Protein 5VFY (pdb70)

Organism: Clostridium perfringens (NCBI:txid1502)

Foldseek 3Di:
DPDVLVLLVLLLVLQVVCVVVVNWDADPVNFKTWAAPVSQQVSQPPDVPDHSVVSLVVCVVVVQWDDDPPDSWDQDADPNHGGTTTIGGSVSSVVSVVVVVD/DDDVLVLLVLVLVLVVVCVVVVQWDADPVNQKIWHDPVSQQVSCPPDPPDHSVVSLVVCVVVVQWDDDVPGSWDWDADPNDIDITTIGGSVSSVVSVVVVVD/DDDDVLVLLVLVLVLVVVCVVVVNWDADPVNQKIWAAPVSQQVSQPPDVPDHSVVSLVVCVVVVQWDDDVPDSWHFDADPNDTDTTTIGGPVSNVVSVVVVD/DPDDDVLVLLVLVLVLVVVCVVVVNWDADPVSQKIWHDPVSLQVSQPPDVPDHSVVSLVVCVVVVQWDDDPPDSWDWDADPNDTDITTIGGPVSNVVSVVVVD

Radius of gyration: 27.56 Å; Cα contacts (8 Å, |Δi|>4): 573; chains: 4; bounding box: 86×38×64 Å

Secondary structure (DSSP, 8-state):
---HHHHHHHHHHHHHHHHHTT--EE-TTSSEEEEEHHHHHHHHTSSTTS-HHHHHHHHHHTTSEE--TTSS-EEEEETTEEEEEEEEEHHHHHHHHHHHH-/---HHHHHHHHHHHHHHHHHTT--EE-TTSSEEEE-HHHHHHHHTSSTTS-HHHHHHHHHHTTSEE--TT-SSEEEEETTEEEEEEEEEHHHHHHHHHHHH-/----HHHHHHHHHHHHHHHHHTT--EE-TTS-EEEE-HHHHHHHHTS-TTS-HHHHHHHHHHTTSEE--TTSSSEEEEETTEEEEEEEEEHHHHHHHHHHH-/-----HHHHHHHHHHHHHHHHHTT--EE-TTSSEEEE-HHHHHHHHTSSTTS-HHHHHHHHHHTTSEE--TTSSSEEEEETTEEEEEEEEEHHHHHHHHHHT-

Nearest PDB structures (foldseek):
  5vfy-assembly2_D  TM=9.779E-01  e=7.770E-18  Clostridium perfringens
  8tch-assembly1_B  TM=8.207E-01  e=4.162E-04  Staphylococcus aureus
  8tch-assembly1_A  TM=8.210E-01  e=9.562E-04  Staphylococcus aureus
  5hdk-assembly4_D  TM=4.178E-01  e=9.595E-01  Homo sapiens
  5d5v-assembly1_D  TM=4.411E-01  e=1.940E+00  Homo sapiens

Sequence (409 aa):
VKDLNLYAKELVDVVNYLMKKNQLVFSRNNKFIYVNTETIKSMLEKRNYDTVDGKLYLWRELEWIECAEDRFNKRIKIDGENMYAVVIKYSSYSILKRLYLEVKDLNLYAKELVDVVNYLMKKNQLVFSRNNKFIYVNTETIKSMLEKRNYDTVDGKLYLWRELEWIECAEDRFNKRIKIDGENMYAVVIKYSSYSILKRLYLEMVKDLNLYAKELVDVVNYLMKKNQLVFSRNNKFIYVNTETIKSMLEKRNYDTVDGKLYLWRELEWIECAEDRFNKRIKIDGENMYAVVIKYSSYSILKRLYLHMVKDLNLYAKELVDVVNYLMKKNQLVFSRNNKFIYVNTETIKSMLEKRNYDTVDGKLYLWRELEWIECAEDRFNKRRIKIDGENMYAVVIKYSSYSILKRLYL

Structure (mmCIF, N/CA/C/O backbone):
data_5VFY
#
_entry.id   5VFY
#
_cell.length_a   80.560
_cell.length_b   120.590
_cell.length_c   52.890
_cell.angle_alpha   90.000
_cell.angle_beta   90.000
_cell.angle_gamma   90.000
#
_symmetry.space_group_name_H-M   'P 21 21 2'
#
loop_
_entity.id
_entity.type
_entity.pdbx_description
1 polymer TcpK
2 water water
#
loop_
_atom_site.group_PDB
_atom_site.id
_atom_site.type_symbol
_atom_site.label_atom_id
_atom_site.label_alt_id
_atom_site.label_comp_id
_atom_site.label_asym_id
_atom_site.label_entity_id
_atom_site.label_seq_id
_atom_site.pdbx_PDB_ins_code
_atom_site.Cartn_x
_atom_site.Cartn_y
_atom_site.Cartn_z
_atom_site.occupancy
_atom_site.B_iso_or_equiv
_atom_site.auth_seq_id
_atom_site.auth_comp_id
_atom_site.auth_asym_id
_atom_site.auth_atom_id
_atom_site.pdbx_PDB_model_num
ATOM 1 N N . VAL A 1 6 ? 80.174 128.388 53.355 1.00 37.47 1 VAL A N 1
ATOM 2 C CA . VAL A 1 6 ? 79.288 127.353 52.797 1.00 37.68 1 VAL A CA 1
ATOM 3 C C . VAL A 1 6 ? 77.967 127.237 53.654 1.00 39.07 1 VAL A C 1
ATOM 4 O O . VAL A 1 6 ? 76.881 127.552 53.135 1.00 39.57 1 VAL A O 1
ATOM 8 N N . LYS A 1 7 ? 78.077 126.869 54.961 1.00 31.62 2 LYS A N 1
ATOM 9 C CA . LYS A 1 7 ? 76.950 126.775 55.913 1.00 29.37 2 LYS A CA 1
ATOM 10 C C . LYS A 1 7 ? 76.815 128.151 56.603 1.00 29.79 2 LYS A C 1
ATOM 11 O O . LYS A 1 7 ? 76.971 128.258 57.831 1.00 32.01 2 LYS A O 1
ATOM 16 N N . ASP A 1 8 ? 76.556 129.203 55.799 1.00 21.14 3 ASP A N 1
ATOM 17 C CA . ASP A 1 8 ? 76.457 130.610 56.192 1.00 18.61 3 ASP A CA 1
ATOM 18 C C . ASP A 1 8 ? 75.166 131.170 55.588 1.00 18.17 3 ASP A C 1
ATOM 19 O O . ASP A 1 8 ? 75.091 131.352 54.373 1.00 19.24 3 ASP A O 1
ATOM 24 N N . LEU A 1 9 ? 74.144 131.397 56.427 1.00 11.24 4 LEU A N 1
ATOM 25 C CA . LEU A 1 9 ? 72.834 131.928 56.023 1.00 9.76 4 LEU A CA 1
ATOM 26 C C . LEU A 1 9 ? 72.940 133.298 55.303 1.00 14.89 4 LEU A C 1
ATOM 27 O O . LEU A 1 9 ? 72.108 133.594 54.438 1.00 15.02 4 LEU A O 1
ATOM 32 N N . ASN A 1 10 ? 73.969 134.117 55.636 1.00 12.28 5 ASN A N 1
ATOM 33 C CA . ASN A 1 10 ? 74.146 135.430 54.988 1.00 13.40 5 ASN A CA 1
ATOM 34 C C . ASN A 1 10 ? 74.332 135.305 53.490 1.00 19.20 5 ASN A C 1
ATOM 35 O O . ASN A 1 10 ? 73.894 136.186 52.772 1.00 21.34 5 ASN A O 1
ATOM 40 N N . LEU A 1 11 ? 74.946 134.215 53.023 1.00 14.24 6 LEU A N 1
ATOM 41 C CA . LEU A 1 11 ? 75.200 133.984 51.605 1.00 13.76 6 LEU A CA 1
ATOM 42 C C . LEU A 1 11 ? 73.901 133.843 50.821 1.00 17.46 6 LEU A C 1
ATOM 43 O O . LEU A 1 11 ? 73.783 134.443 49.748 1.00 18.65 6 LEU A O 1
ATOM 48 N N . TYR A 1 12 ? 72.910 133.123 51.384 1.00 10.97 7 TYR A N 1
ATOM 49 C CA . TYR A 1 12 ? 71.585 132.925 50.778 1.00 11.24 7 TYR A CA 1
ATOM 50 C C . TYR A 1 12 ? 70.771 134.200 50.769 1.00 16.21 7 TYR A C 1
ATOM 51 O O . TYR A 1 12 ? 70.123 134.483 49.770 1.00 16.08 7 TYR A O 1
ATOM 60 N N . ALA A 1 13 ? 70.794 134.950 51.888 1.00 14.51 8 ALA A N 1
ATOM 61 C CA . ALA A 1 13 ? 70.116 136.226 52.079 1.00 15.00 8 ALA A CA 1
ATOM 62 C C . ALA A 1 13 ? 70.706 137.285 51.156 1.00 18.36 8 ALA A C 1
ATOM 63 O O . ALA A 1 13 ? 69.954 138.021 50.526 1.00 18.22 8 ALA A O 1
ATOM 65 N N . LYS A 1 14 ? 72.038 137.342 51.051 1.00 14.93 9 LYS A N 1
ATOM 66 C CA . LYS A 1 14 ? 72.741 138.304 50.198 1.00 15.43 9 LYS A CA 1
ATOM 67 C C . LYS A 1 14 ? 72.431 138.045 48.715 1.00 21.27 9 LYS A C 1
ATOM 68 O O . LYS A 1 14 ? 72.219 138.999 47.958 1.00 22.06 9 LYS A O 1
ATOM 74 N N . GLU A 1 15 ? 72.401 136.763 48.319 1.00 17.25 10 GLU A N 1
ATOM 75 C CA . GLU A 1 15 ? 72.166 136.308 46.946 1.00 17.18 10 GLU A CA 1
ATOM 76 C C . GLU A 1 15 ? 70.777 136.718 46.449 1.00 19.97 10 GLU A C 1
ATOM 77 O O . GLU A 1 15 ? 70.630 137.053 45.270 1.00 17.58 10 GLU A O 1
ATOM 83 N N . LEU A 1 16 ? 69.765 136.684 47.348 1.00 15.54 11 LEU A N 1
ATOM 84 C CA . LEU A 1 16 ? 68.408 137.059 47.002 1.00 15.71 11 LEU A CA 1
ATOM 85 C C . LEU A 1 16 ? 68.329 138.568 46.669 1.00 17.43 11 LEU A C 1
ATOM 86 O O . LEU A 1 16 ? 67.756 138.946 45.654 1.00 18.10 11 LEU A O 1
ATOM 91 N N . VAL A 1 17 ? 68.976 139.401 47.473 1.00 12.41 12 VAL A N 1
ATOM 92 C CA . VAL A 1 17 ? 69.063 140.847 47.263 1.00 12.18 12 VAL A CA 1
ATOM 93 C C . VAL A 1 17 ? 69.897 141.112 45.992 1.00 18.53 12 VAL A C 1
ATOM 94 O O . VAL A 1 17 ? 69.493 141.955 45.180 1.00 20.52 12 VAL A O 1
ATOM 98 N N . ASP A 1 18 ? 71.017 140.378 45.784 1.00 13.56 13 ASP A N 1
ATOM 99 C CA . ASP A 1 18 ? 71.870 140.520 44.578 1.00 13.65 13 ASP A CA 1
ATOM 100 C C . ASP A 1 18 ? 71.186 140.079 43.286 1.00 18.04 13 ASP A C 1
ATOM 101 O O . ASP A 1 18 ? 71.401 140.729 42.261 1.00 19.09 13 ASP A O 1
ATOM 106 N N . VAL A 1 19 ? 70.338 139.018 43.339 1.00 11.64 14 VAL A N 1
ATOM 107 C CA . VAL A 1 19 ? 69.550 138.562 42.198 1.00 10.80 14 VAL A CA 1
ATOM 108 C C . VAL A 1 19 ? 68.645 139.685 41.709 1.00 16.17 14 VAL A C 1
ATOM 109 O O . VAL A 1 19 ? 68.595 139.959 40.502 1.00 17.63 14 VAL A O 1
ATOM 113 N N . VAL A 1 20 ? 67.943 140.351 42.635 1.00 12.44 15 VAL A N 1
ATOM 114 C CA . VAL A 1 20 ? 67.065 141.479 42.299 1.00 10.47 15 VAL A CA 1
ATOM 115 C C . VAL A 1 20 ? 67.904 142.669 41.759 1.00 15.79 15 VAL A C 1
ATOM 116 O O . VAL A 1 20 ? 67.542 143.255 40.728 1.00 17.78 15 VAL A O 1
ATOM 120 N N . ASN A 1 21 ? 69.048 142.949 42.387 1.00 8.99 16 ASN A N 1
ATOM 121 C CA . ASN A 1 21 ? 69.970 143.992 41.931 1.00 10.04 16 ASN A CA 1
ATOM 122 C C . ASN A 1 21 ? 70.453 143.740 40.504 1.00 17.10 16 ASN A C 1
ATOM 123 O O . ASN A 1 21 ? 70.516 144.679 39.725 1.00 17.12 16 ASN A O 1
ATOM 128 N N . TYR A 1 22 ? 70.791 142.487 40.169 1.00 15.44 17 TYR A N 1
ATOM 129 C CA . TYR A 1 22 ? 71.251 142.081 38.847 1.00 15.85 17 TYR A CA 1
ATOM 130 C C . TYR A 1 22 ? 70.145 142.297 37.817 1.00 18.26 17 TYR A C 1
ATOM 131 O O . TYR A 1 22 ? 70.415 142.852 36.760 1.00 17.65 17 TYR A O 1
ATOM 140 N N . LEU A 1 23 ? 68.915 141.885 38.127 1.00 14.08 18 LEU A N 1
ATOM 141 C CA . LEU A 1 23 ? 67.783 142.029 37.238 1.00 13.59 18 LEU A CA 1
ATOM 142 C C . LEU A 1 23 ? 67.385 143.495 37.036 1.00 20.86 18 LEU A C 1
ATOM 143 O O . LEU A 1 23 ? 66.997 143.869 35.926 1.00 22.07 18 LEU A O 1
ATOM 148 N N . MET A 1 24 ? 67.540 144.330 38.071 1.00 18.12 19 MET A N 1
ATOM 149 C CA . MET A 1 24 ? 67.287 145.774 38.031 1.00 18.04 19 MET A CA 1
ATOM 150 C C . MET A 1 24 ? 68.254 146.384 37.007 1.00 23.83 19 MET A C 1
ATOM 151 O O . MET A 1 24 ? 67.807 147.038 36.071 1.00 26.60 19 MET A O 1
ATOM 156 N N . LYS A 1 25 ? 69.563 146.104 37.164 1.00 17.52 20 LYS A N 1
ATOM 157 C CA . LYS A 1 25 ? 70.665 146.535 36.302 1.00 17.18 20 LYS A CA 1
ATOM 158 C C . LYS A 1 25 ? 70.458 146.141 34.836 1.00 22.98 20 LYS A C 1
ATOM 159 O O . LYS A 1 25 ? 70.713 146.951 33.949 1.00 22.87 20 LYS A O 1
ATOM 165 N N . LYS A 1 26 ? 69.971 144.920 34.588 1.00 20.47 21 LYS A N 1
ATOM 166 C CA . LYS A 1 26 ? 69.731 144.388 33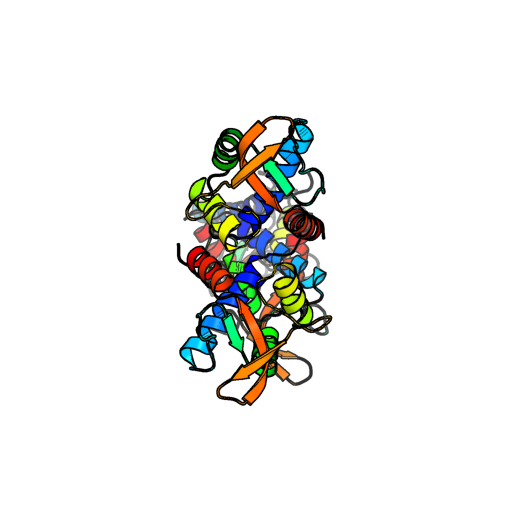.240 1.00 20.77 21 LYS A CA 1
ATOM 167 C C . LYS A 1 26 ? 68.380 144.775 32.669 1.00 25.58 21 LYS A C 1
ATOM 168 O O . LYS A 1 26 ? 68.073 144.387 31.539 1.00 25.42 21 LYS A O 1
ATOM 174 N N . ASN A 1 27 ? 67.574 145.525 33.438 1.00 23.70 22 ASN A N 1
ATOM 175 C CA . ASN A 1 27 ? 66.233 145.961 33.049 1.00 24.59 22 ASN A CA 1
ATOM 176 C C . ASN A 1 27 ? 65.312 144.768 32.736 1.00 27.94 22 ASN A C 1
ATOM 177 O O . ASN A 1 27 ? 64.496 144.833 31.826 1.00 27.86 22 ASN A O 1
ATOM 182 N N . GLN A 1 28 ? 65.430 143.693 33.527 1.00 24.91 23 GLN A N 1
ATOM 183 C CA . GLN A 1 28 ? 64.654 142.466 33.348 1.00 24.45 23 GLN A CA 1
ATOM 184 C C . GLN A 1 28 ? 63.699 142.210 34.514 1.00 27.31 23 GLN A C 1
ATOM 185 O O . GLN A 1 28 ? 63.124 141.127 34.624 1.00 26.64 23 GLN A O 1
ATOM 191 N N . LEU A 1 29 ? 63.581 143.183 35.422 1.00 23.58 24 LEU A N 1
ATOM 192 C CA . LEU A 1 29 ? 62.729 143.059 36.602 1.00 23.25 24 LEU A CA 1
ATOM 193 C C . LEU A 1 29 ? 61.239 143.087 36.286 1.00 23.72 24 LEU A C 1
ATOM 194 O O . LEU A 1 29 ? 60.771 144.112 35.816 1.00 22.32 24 LEU A O 1
ATOM 199 N N . VAL A 1 30 ? 60.500 141.944 36.515 1.00 21.22 25 VAL A N 1
ATOM 200 C CA . VAL A 1 30 ? 59.056 141.834 36.275 1.00 19.84 25 VAL A CA 1
ATOM 201 C C . VAL A 1 30 ? 58.307 141.744 37.586 1.00 23.21 25 VAL A C 1
ATOM 202 O O . VAL A 1 30 ? 58.544 140.851 38.381 1.00 23.62 25 VAL A O 1
ATOM 206 N N . PHE A 1 31 ? 57.438 142.702 37.817 1.00 18.17 26 PHE A N 1
ATOM 207 C CA . PHE A 1 31 ? 56.602 142.772 38.998 1.00 16.78 26 PHE A CA 1
ATOM 208 C C . PHE A 1 31 ? 55.220 142.297 38.660 1.00 23.26 26 PHE A C 1
ATOM 209 O O . PHE A 1 31 ? 54.793 142.373 37.498 1.00 24.11 26 PHE A O 1
ATOM 217 N N . SER A 1 32 ? 54.515 141.785 39.670 1.00 19.80 27 SER A N 1
ATOM 218 C CA . SER A 1 32 ? 53.104 141.431 39.586 1.00 18.93 27 SER A CA 1
ATOM 219 C C . SER A 1 32 ? 52.371 142.800 39.500 1.00 26.00 27 SER A C 1
ATOM 220 O O . SER A 1 32 ? 52.995 143.855 39.749 1.00 24.47 27 SER A O 1
ATOM 223 N N . ARG A 1 33 ? 51.066 142.797 39.149 1.00 25.83 28 ARG A N 1
ATOM 224 C CA . ARG A 1 33 ? 50.281 144.042 39.041 1.00 25.75 28 ARG A CA 1
ATOM 225 C C . ARG A 1 33 ? 50.138 144.778 40.364 1.00 27.63 28 ARG A C 1
ATOM 226 O O . ARG A 1 33 ? 50.252 146.001 40.380 1.00 27.18 28 ARG A O 1
ATOM 234 N N . ASN A 1 34 ? 49.967 144.039 41.470 1.00 23.86 29 ASN A N 1
ATOM 235 C CA . ASN A 1 34 ? 49.807 144.582 42.828 1.00 24.28 29 ASN A CA 1
ATOM 236 C C . ASN A 1 34 ? 51.139 144.870 43.551 1.00 27.72 29 ASN A C 1
ATOM 237 O O . ASN A 1 34 ? 51.116 145.284 44.711 1.00 28.95 29 ASN A O 1
ATOM 242 N N . ASN A 1 35 ? 52.287 144.638 42.874 1.00 22.94 30 ASN A N 1
ATOM 243 C CA . ASN A 1 35 ? 53.657 144.826 43.398 1.00 21.90 30 ASN A CA 1
ATOM 244 C C . ASN A 1 35 ? 53.966 143.945 44.630 1.00 23.22 30 ASN A C 1
ATOM 245 O O . ASN A 1 35 ? 54.842 144.256 45.431 1.00 22.84 30 ASN A O 1
ATOM 250 N N . LYS A 1 36 ? 53.248 142.834 44.762 1.00 18.55 31 LYS A N 1
ATOM 251 C CA . LYS A 1 36 ? 53.412 141.911 45.862 1.00 17.40 31 LYS A CA 1
ATOM 252 C C . LYS A 1 36 ? 54.533 140.913 45.554 1.00 18.36 31 LYS A C 1
ATOM 253 O O . LYS A 1 36 ? 55.187 140.412 46.471 1.00 17.44 31 LYS A O 1
ATOM 259 N N . PHE A 1 37 ? 54.745 140.621 44.258 1.00 13.69 32 PHE A N 1
ATOM 260 C CA . PHE A 1 37 ? 55.712 139.630 43.794 1.00 12.74 32 PHE A CA 1
ATOM 261 C C . PHE A 1 37 ? 56.626 140.118 42.699 1.00 17.87 32 PHE A C 1
ATOM 262 O O . PHE A 1 37 ? 56.282 141.027 41.933 1.00 18.54 32 PHE A O 1
ATOM 270 N N . ILE A 1 38 ? 57.789 139.462 42.600 1.00 13.45 33 ILE A N 1
ATOM 271 C CA . ILE A 1 38 ? 58.805 139.678 41.583 1.00 12.86 33 ILE A CA 1
ATOM 272 C C . ILE A 1 38 ? 58.893 138.330 40.864 1.00 19.88 33 ILE A C 1
ATOM 273 O O . ILE A 1 38 ? 59.118 137.298 41.504 1.00 20.92 33 ILE A O 1
ATOM 278 N N . TYR A 1 39 ? 58.691 138.335 39.540 1.00 15.28 34 TYR A N 1
ATOM 279 C CA . TYR A 1 39 ? 58.715 137.148 38.712 1.00 15.19 34 TYR A CA 1
ATOM 280 C C . TYR A 1 39 ? 59.981 137.047 37.971 1.00 20.93 34 TYR A C 1
ATOM 281 O O . TYR A 1 39 ? 60.413 137.998 37.322 1.00 21.07 34 TYR A O 1
ATOM 290 N N . VAL A 1 40 ? 60.599 135.882 38.060 1.00 18.07 35 VAL A N 1
ATOM 291 C CA . VAL A 1 40 ? 61.846 135.651 37.371 1.00 19.10 35 VAL A CA 1
ATOM 292 C C . VAL A 1 40 ? 61.714 134.362 36.598 1.00 25.41 35 VAL A C 1
ATOM 293 O O . VAL A 1 40 ? 61.189 133.386 37.107 1.00 25.10 35 VAL A O 1
ATOM 297 N N . ASN A 1 41 ? 62.179 134.377 35.360 1.00 23.81 36 ASN A N 1
ATOM 298 C CA . ASN A 1 41 ? 62.228 133.249 34.456 1.00 23.81 36 ASN A CA 1
ATOM 299 C C . ASN A 1 41 ? 63.118 132.171 35.131 1.00 25.83 36 ASN A C 1
ATOM 300 O O . ASN A 1 41 ? 64.188 132.491 35.646 1.00 24.78 36 ASN A O 1
ATOM 305 N N . THR A 1 42 ? 62.657 130.925 35.157 1.00 23.85 37 THR A N 1
ATOM 306 C CA . THR A 1 42 ? 63.359 129.790 35.778 1.00 25.55 37 THR A CA 1
ATOM 307 C C . THR A 1 42 ? 64.779 129.587 35.206 1.00 30.84 37 THR A C 1
ATOM 308 O O . THR A 1 42 ? 65.706 129.422 35.996 1.00 30.84 37 THR A O 1
ATOM 312 N N . GLU A 1 43 ? 64.959 129.665 33.870 1.00 27.87 38 GLU A N 1
ATOM 313 C CA . GLU A 1 43 ? 66.283 129.507 33.242 1.00 28.41 38 GLU A CA 1
ATOM 314 C C . GLU A 1 43 ? 67.271 130.622 33.630 1.00 31.42 38 GLU A C 1
ATOM 315 O O . GLU A 1 43 ? 68.454 130.348 33.820 1.00 31.78 38 GLU A O 1
ATOM 317 N N . THR A 1 44 ? 66.776 131.858 33.789 1.00 27.57 39 THR A N 1
ATOM 318 C CA . THR A 1 44 ? 67.556 133.023 34.211 1.00 26.89 39 THR A CA 1
ATOM 319 C C . THR A 1 44 ? 68.057 132.808 35.632 1.00 34.05 39 THR A C 1
ATOM 320 O O . THR A 1 44 ? 69.249 132.999 35.884 1.00 35.58 39 THR A O 1
ATOM 324 N N . ILE A 1 45 ? 67.160 132.390 36.558 1.00 31.31 40 ILE A N 1
ATOM 325 C CA . ILE A 1 45 ? 67.515 132.128 37.953 1.00 31.97 40 ILE A CA 1
ATOM 326 C C . ILE A 1 45 ? 68.570 131.020 38.030 1.00 35.41 40 ILE A C 1
ATOM 327 O O . ILE A 1 45 ? 69.580 131.193 38.707 1.00 33.94 40 ILE A O 1
ATOM 332 N N . LYS A 1 46 ? 68.368 129.926 37.278 1.00 33.38 41 LYS A N 1
ATOM 333 C CA . LYS A 1 46 ? 69.272 128.782 37.271 1.00 34.46 41 LYS A CA 1
ATOM 334 C C . LYS A 1 46 ? 70.659 129.162 36.777 1.00 39.03 41 LYS A C 1
ATOM 335 O O . LYS A 1 46 ? 71.630 128.760 37.416 1.00 39.42 41 LYS A O 1
ATOM 341 N N . SER A 1 47 ? 70.770 130.029 35.741 1.00 34.85 42 SER A N 1
ATOM 342 C CA . SER A 1 47 ? 72.087 130.488 35.278 1.00 34.09 42 SER A CA 1
ATOM 343 C C . SER A 1 47 ? 72.762 131.475 36.266 1.00 36.38 42 SER A C 1
ATOM 344 O O . SER A 1 47 ? 73.994 131.565 36.301 1.00 38.25 42 SER A O 1
ATOM 347 N N . MET A 1 48 ? 71.969 132.199 37.065 1.00 29.02 43 MET A N 1
ATOM 348 C CA . MET A 1 48 ? 72.493 133.167 38.036 1.00 28.03 43 MET A CA 1
ATOM 349 C C . MET A 1 48 ? 72.935 132.480 39.311 1.00 29.40 43 MET A C 1
ATOM 350 O O . MET A 1 48 ? 73.927 132.901 39.892 1.00 28.40 43 MET A O 1
ATOM 355 N N . LEU A 1 49 ? 72.179 131.451 39.767 1.00 25.44 44 LEU A N 1
ATOM 356 C CA . LEU A 1 49 ? 72.468 130.732 41.002 1.00 25.77 44 LEU A CA 1
ATOM 357 C C . LEU A 1 49 ? 73.670 129.781 40.850 1.00 34.62 44 LEU A C 1
ATOM 358 O O . LEU A 1 49 ? 74.207 129.333 41.866 1.00 34.71 44 LEU A O 1
ATOM 363 N N . GLU A 1 50 ? 74.141 129.540 39.599 1.00 33.48 45 GLU A N 1
ATOM 364 C CA . GLU A 1 50 ? 75.304 128.691 39.325 1.00 34.50 45 GLU A CA 1
ATOM 365 C C . GLU A 1 50 ? 76.629 129.404 39.617 1.00 39.47 45 GLU A C 1
ATOM 366 O O . GLU A 1 50 ? 77.639 128.737 39.869 1.00 39.84 45 GLU A O 1
ATOM 372 N N . LYS A 1 51 ? 76.633 130.748 39.572 1.00 35.15 46 LYS A N 1
ATOM 373 C CA . LYS A 1 51 ? 77.830 131.582 39.775 1.00 34.67 46 LYS A CA 1
ATOM 374 C C . LYS A 1 51 ? 78.552 131.380 41.118 1.00 38.05 46 LYS A C 1
ATOM 375 O O . LYS A 1 51 ? 79.757 131.152 41.112 1.00 39.01 46 LYS A O 1
ATOM 381 N N . ARG A 1 52 ? 77.835 131.484 42.253 1.00 33.79 47 ARG A N 1
ATOM 382 C CA . ARG A 1 52 ? 78.389 131.363 43.608 1.00 33.05 47 ARG A CA 1
ATOM 383 C C . ARG A 1 52 ? 78.259 129.932 44.115 1.00 39.02 47 ARG A C 1
ATOM 384 O O . ARG A 1 52 ? 77.162 129.454 44.364 1.00 39.58 47 ARG A O 1
ATOM 392 N N . ASN A 1 53 ? 79.389 129.240 44.231 1.00 36.57 48 ASN A N 1
ATOM 393 C CA . ASN A 1 53 ? 79.464 127.819 44.550 1.00 36.17 48 ASN A CA 1
ATOM 394 C C . ASN A 1 53 ? 79.386 127.458 46.058 1.00 37.33 48 ASN A C 1
ATOM 395 O O . ASN A 1 53 ? 79.910 126.421 46.446 1.00 37.24 48 ASN A O 1
ATOM 400 N N . TYR A 1 54 ? 78.666 128.227 46.886 1.00 30.41 49 TYR A N 1
ATOM 401 C CA . TYR A 1 54 ? 78.523 127.868 48.308 1.00 27.39 49 TYR A CA 1
ATOM 402 C C . TYR A 1 54 ? 77.441 126.794 48.498 1.00 28.65 49 TYR A C 1
ATOM 403 O O . TYR A 1 54 ? 77.335 126.214 49.571 1.00 29.47 49 TYR A O 1
ATOM 412 N N . ASP A 1 55 ? 76.622 126.571 47.459 1.00 23.34 50 ASP A N 1
ATOM 413 C CA . ASP A 1 55 ? 75.560 125.568 47.393 1.00 23.17 50 ASP A CA 1
ATOM 414 C C . ASP A 1 55 ? 75.152 125.400 45.929 1.00 26.67 50 ASP A C 1
ATOM 415 O O . ASP A 1 55 ? 75.539 126.207 45.082 1.00 24.43 50 ASP A O 1
ATOM 420 N N . THR A 1 56 ? 74.376 124.344 45.633 1.00 25.25 51 THR A N 1
ATOM 421 C CA . THR A 1 56 ? 73.857 124.077 44.298 1.00 26.01 51 THR A CA 1
ATOM 422 C C . THR A 1 56 ? 72.637 124.980 44.093 1.00 32.18 51 THR A C 1
ATOM 423 O O . THR A 1 56 ? 72.138 125.573 45.055 1.00 32.13 51 THR A O 1
ATOM 427 N N . VAL A 1 57 ? 72.132 125.040 42.854 1.00 28.85 52 VAL A N 1
ATOM 428 C CA . VAL A 1 57 ? 70.947 125.808 42.482 1.00 27.79 52 VAL A CA 1
ATOM 429 C C . VAL A 1 57 ? 69.750 125.336 43.309 1.00 32.87 52 VAL A C 1
ATOM 430 O O . VAL A 1 57 ? 69.073 126.166 43.923 1.00 33.14 52 VAL A O 1
ATOM 434 N N . ASP A 1 58 ? 69.526 124.004 43.362 1.00 29.55 53 ASP A N 1
ATOM 435 C CA . ASP A 1 58 ? 68.419 123.399 44.103 1.00 28.77 53 ASP A CA 1
ATOM 436 C C . ASP A 1 58 ? 68.548 123.573 45.610 1.00 27.70 53 ASP A C 1
ATOM 437 O O . ASP A 1 58 ? 67.523 123.756 46.267 1.00 26.23 53 ASP A O 1
ATOM 442 N N . GLY A 1 59 ? 69.782 123.577 46.129 1.00 22.24 54 GLY A N 1
ATOM 443 C CA . GLY A 1 59 ? 70.047 123.810 47.543 1.00 21.25 54 GLY A CA 1
ATOM 444 C C . GLY A 1 59 ? 69.637 125.221 47.951 1.00 24.43 54 GLY A C 1
ATOM 445 O O . GLY A 1 59 ? 69.033 125.426 49.014 1.00 22.59 54 GLY A O 1
ATOM 446 N N . LYS A 1 60 ? 69.911 126.201 47.062 1.00 19.61 55 LYS A N 1
ATOM 447 C CA . LYS A 1 60 ? 69.557 127.605 47.297 1.00 19.13 55 LYS A CA 1
ATOM 448 C C . LYS A 1 60 ? 68.031 127.769 47.249 1.00 22.82 55 LYS A C 1
ATOM 449 O O . LYS A 1 60 ? 67.444 128.354 48.172 1.00 23.55 55 LYS A O 1
ATOM 455 N N . LEU A 1 61 ? 67.399 127.226 46.190 1.00 16.94 56 LEU A N 1
ATOM 456 C CA . LEU A 1 61 ? 65.951 127.302 45.999 1.00 16.84 56 LEU A CA 1
ATOM 457 C C . LEU A 1 61 ? 65.193 126.626 47.127 1.00 21.87 56 LEU A C 1
ATOM 458 O O . LEU A 1 61 ? 64.187 127.173 47.579 1.00 23.54 56 LEU A O 1
ATOM 463 N N . TYR A 1 62 ? 65.688 125.476 47.611 1.00 17.53 57 TYR A N 1
ATOM 464 C CA . TYR A 1 62 ? 65.066 124.747 48.715 1.00 19.11 57 TYR A CA 1
ATOM 465 C C . TYR A 1 62 ? 65.054 125.590 49.992 1.00 22.19 57 TYR A C 1
ATOM 466 O O . TYR A 1 62 ? 64.020 125.683 50.649 1.00 23.80 57 TYR A O 1
ATOM 475 N N . LEU A 1 63 ? 66.186 126.223 50.326 1.00 16.85 58 LEU A N 1
ATOM 476 C CA . LEU A 1 63 ? 66.273 127.071 51.508 1.00 15.28 58 LEU A CA 1
ATOM 477 C C . LEU A 1 63 ? 65.342 128.295 51.377 1.00 19.18 58 LEU A C 1
ATOM 478 O O . LEU A 1 63 ? 64.668 128.634 52.351 1.00 18.30 58 LEU A O 1
ATOM 483 N N . TRP A 1 64 ? 65.315 128.964 50.187 1.00 16.26 59 TRP A N 1
ATOM 484 C CA . TRP A 1 64 ? 64.443 130.147 49.950 1.00 15.74 59 TRP A CA 1
ATOM 485 C C . TRP A 1 64 ? 62.989 129.754 50.113 1.00 18.88 59 TRP A C 1
ATOM 486 O O . TRP A 1 64 ? 62.226 130.507 50.709 1.00 19.68 59 TRP A O 1
ATOM 497 N N . ARG A 1 65 ? 62.617 128.554 49.614 1.00 14.37 60 ARG A N 1
ATOM 498 C CA . ARG A 1 65 ? 61.267 128.035 49.730 1.00 14.83 60 ARG A CA 1
ATOM 499 C C . ARG A 1 65 ? 60.901 127.741 51.182 1.00 19.57 60 ARG A C 1
ATOM 500 O O . ARG A 1 65 ? 59.830 128.144 51.617 1.00 19.61 60 ARG A O 1
ATOM 508 N N . GLU A 1 66 ? 61.798 127.068 51.939 1.00 17.35 61 GLU A N 1
ATOM 509 C CA . GLU A 1 66 ? 61.553 126.710 53.343 1.00 16.93 61 GLU A CA 1
ATOM 510 C C . GLU A 1 66 ? 61.491 127.900 54.282 1.00 20.33 61 GLU A C 1
ATOM 511 O O . GLU A 1 66 ? 60.771 127.858 55.267 1.00 22.69 61 GLU A O 1
ATOM 517 N N . LEU A 1 67 ? 62.233 128.968 53.973 1.00 13.73 62 LEU A N 1
ATOM 518 C CA . LEU A 1 67 ? 62.235 130.192 54.741 1.00 11.55 62 LEU A CA 1
ATOM 519 C C . LEU A 1 67 ? 61.163 131.152 54.252 1.00 15.37 62 LEU A C 1
ATOM 520 O O . LEU A 1 67 ? 60.998 132.224 54.824 1.00 14.30 62 LEU A O 1
ATOM 525 N N . GLU A 1 68 ? 60.399 130.735 53.220 1.00 14.72 63 GLU A N 1
ATOM 526 C CA . GLU A 1 68 ? 59.269 131.445 52.619 1.00 14.24 63 GLU A CA 1
ATOM 527 C C . GLU A 1 68 ? 59.639 132.806 52.011 1.00 18.30 63 GLU A C 1
ATOM 528 O O . GLU A 1 68 ? 58.878 133.767 52.135 1.00 18.17 63 GLU A O 1
ATOM 534 N N . TRP A 1 69 ? 60.802 132.887 51.340 1.00 14.10 64 TRP A N 1
ATOM 535 C CA . TRP A 1 69 ? 61.220 134.108 50.635 1.00 12.26 64 TRP A CA 1
ATOM 536 C C . TRP A 1 69 ? 60.658 134.052 49.186 1.00 18.06 64 TRP A C 1
ATOM 537 O O . TRP A 1 69 ? 60.474 135.090 48.532 1.00 17.96 64 TRP A O 1
ATOM 548 N N . ILE A 1 70 ? 60.370 132.827 48.716 1.00 15.47 65 ILE A N 1
ATOM 549 C CA . ILE A 1 70 ? 59.801 132.536 47.397 1.00 16.67 65 ILE A CA 1
ATOM 550 C C . ILE A 1 70 ? 58.508 131.721 47.545 1.00 28.04 65 ILE A C 1
ATOM 551 O O . ILE A 1 70 ? 58.364 130.985 48.524 1.00 27.32 65 ILE A O 1
ATOM 556 N N . GLU A 1 71 ? 57.564 131.885 46.581 1.00 29.34 66 GLU A N 1
ATOM 557 C CA . GLU A 1 71 ? 56.300 131.148 46.540 1.00 30.64 66 GLU A CA 1
ATOM 558 C C . GLU A 1 71 ? 56.387 130.079 45.479 1.00 37.17 66 GLU A C 1
ATOM 559 O O . GLU A 1 71 ? 56.714 130.374 44.329 1.00 36.42 66 GLU A O 1
ATOM 565 N N . CYS A 1 72 ? 56.112 128.835 45.868 1.00 37.27 67 CYS A N 1
ATOM 566 C CA . CYS A 1 72 ? 56.193 127.697 44.954 1.00 39.02 67 CYS A CA 1
ATOM 567 C C . CYS A 1 72 ? 54.916 126.897 44.866 1.00 42.40 67 CYS A C 1
ATOM 568 O O . CYS A 1 72 ? 54.098 126.909 45.782 1.00 39.85 67 CYS A O 1
ATOM 571 N N . ALA A 1 73 ? 54.803 126.129 43.777 1.00 41.96 68 ALA A N 1
ATOM 572 C CA . ALA A 1 73 ? 53.740 125.156 43.569 1.00 42.72 68 ALA A CA 1
ATOM 573 C C . ALA A 1 73 ? 54.176 123.920 44.384 1.00 49.24 68 ALA A C 1
ATOM 574 O O . ALA A 1 73 ? 55.361 123.793 44.715 1.00 47.41 68 ALA A O 1
ATOM 576 N N . GLU A 1 74 ? 53.224 123.039 44.734 1.00 49.86 69 GLU A N 1
ATOM 577 C CA . GLU A 1 74 ? 53.480 121.818 45.510 1.00 50.80 69 GLU A CA 1
ATOM 578 C C . GLU A 1 74 ? 54.540 120.931 44.831 1.00 55.38 69 GLU A C 1
ATOM 579 O O . GLU A 1 74 ? 54.371 120.556 43.667 1.00 54.68 69 GLU A O 1
ATOM 580 N N . ASP A 1 75 ? 55.659 120.669 45.549 1.00 52.15 70 ASP A N 1
ATOM 581 C CA . ASP A 1 75 ? 56.784 119.838 45.095 1.00 51.75 70 ASP A CA 1
ATOM 582 C C . ASP A 1 75 ? 57.541 120.412 43.891 1.00 54.52 70 ASP A C 1
ATOM 583 O O . ASP A 1 75 ? 58.020 119.652 43.047 1.00 54.77 70 ASP A O 1
ATOM 584 N N . ARG A 1 76 ? 57.659 121.746 43.827 1.00 49.54 71 ARG A N 1
ATOM 585 C CA . ARG A 1 76 ? 58.347 122.459 42.750 1.00 48.02 71 ARG A CA 1
ATOM 586 C C . ARG A 1 76 ? 59.081 123.663 43.341 1.00 49.82 71 ARG A C 1
ATOM 587 O O . ARG A 1 76 ? 58.934 123.941 44.537 1.00 49.89 71 ARG A O 1
ATOM 589 N N . P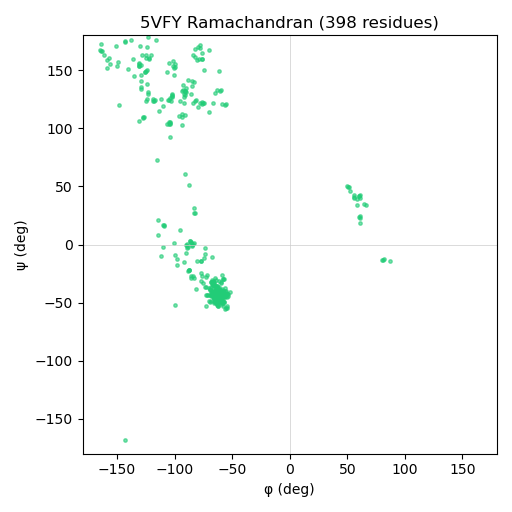HE A 1 77 ? 59.871 124.373 42.503 1.00 43.95 72 PHE A N 1
ATOM 590 C CA . PHE A 1 77 ? 60.565 125.600 42.905 1.00 42.16 72 PHE A CA 1
ATOM 591 C C . PHE A 1 77 ? 59.983 126.838 42.244 1.00 45.53 72 PHE A C 1
ATOM 592 O O . PHE A 1 77 ? 60.359 127.952 42.593 1.00 45.48 72 PHE A O 1
ATOM 600 N N . ASN A 1 78 ? 58.980 126.646 41.386 1.00 41.34 73 ASN A N 1
ATOM 601 C CA . ASN A 1 78 ? 58.296 127.711 40.659 1.00 40.63 73 ASN A CA 1
ATOM 602 C C . ASN A 1 78 ? 56.775 127.581 40.809 1.00 42.68 73 ASN A C 1
ATOM 603 O O . ASN A 1 78 ? 56.288 126.589 41.355 1.00 42.47 73 ASN A O 1
ATOM 608 N N . LYS A 1 79 ? 56.041 128.604 40.357 1.00 37.02 74 LYS A N 1
ATOM 609 C CA . LYS A 1 79 ? 54.575 128.675 40.345 1.00 35.75 74 LYS A CA 1
ATOM 610 C C . LYS A 1 79 ? 54.187 128.957 38.903 1.00 39.21 74 LYS A C 1
ATOM 611 O O . LYS A 1 79 ? 55.052 129.337 38.114 1.00 38.91 74 LYS A O 1
ATOM 617 N N . ARG A 1 80 ? 52.913 128.738 38.545 1.00 35.69 75 ARG A N 1
ATOM 618 C CA . ARG A 1 80 ? 52.367 129.079 37.221 1.00 35.18 75 ARG A CA 1
ATOM 619 C C . ARG A 1 80 ? 51.744 130.468 37.430 1.00 38.47 75 ARG A C 1
ATOM 620 O O . ARG A 1 80 ? 50.967 130.664 38.371 1.00 38.41 75 ARG A O 1
ATOM 622 N N . ILE A 1 81 ? 52.172 131.454 36.639 1.00 34.88 76 ILE A N 1
ATOM 623 C CA . ILE A 1 81 ? 51.759 132.866 36.786 1.00 34.09 76 ILE A CA 1
ATOM 624 C C . ILE A 1 81 ? 51.296 133.508 35.446 1.00 38.86 76 ILE A C 1
ATOM 625 O O . ILE A 1 81 ? 51.760 133.095 34.388 1.00 35.90 76 ILE A O 1
ATOM 630 N N . LYS A 1 82 ? 50.423 134.542 35.498 1.00 40.11 77 LYS A N 1
ATOM 631 C CA . LYS A 1 82 ? 49.985 135.241 34.264 1.00 41.09 77 LYS A CA 1
ATOM 632 C C . LYS A 1 82 ? 50.494 136.668 34.266 1.00 46.71 77 LYS A C 1
ATOM 633 O O . LYS A 1 82 ? 50.138 137.439 35.152 1.00 46.64 77 LYS A O 1
ATOM 635 N N . ILE A 1 83 ? 51.380 137.001 33.330 1.00 44.74 78 ILE A N 1
ATOM 636 C CA . ILE A 1 83 ? 51.976 138.319 33.319 1.00 45.05 78 ILE A CA 1
ATOM 637 C C . ILE A 1 83 ? 52.277 138.727 31.923 1.00 51.24 78 ILE A C 1
ATOM 638 O O . ILE A 1 83 ? 53.077 138.081 31.238 1.00 51.32 78 ILE A O 1
ATOM 639 N N . ASP A 1 84 ? 51.655 139.835 31.507 1.00 49.87 79 ASP A N 1
ATOM 640 C CA . ASP A 1 84 ? 51.823 140.450 30.182 1.00 50.27 79 ASP A CA 1
ATOM 641 C C . ASP A 1 84 ? 51.604 139.451 29.043 1.00 55.00 79 ASP A C 1
ATOM 642 O O . ASP A 1 84 ? 52.423 139.379 28.127 1.00 54.40 79 ASP A O 1
ATOM 643 N N . GLY A 1 85 ? 50.531 138.670 29.138 1.00 51.98 80 GLY A N 1
ATOM 644 C CA . GLY A 1 85 ? 50.215 137.667 28.131 1.00 52.19 80 GLY A CA 1
ATOM 645 C C . GLY A 1 85 ? 50.864 136.311 28.337 1.00 56.69 80 GLY A C 1
ATOM 646 O O . GLY A 1 85 ? 50.447 135.337 27.703 1.00 56.39 80 GLY A O 1
ATOM 647 N N . GLU A 1 86 ? 51.873 136.217 29.226 1.00 53.44 81 GLU A N 1
ATOM 648 C CA . GLU A 1 86 ? 52.557 134.946 29.487 1.00 53.26 81 GLU A CA 1
ATOM 649 C C . GLU A 1 86 ? 51.913 134.207 30.649 1.00 57.13 81 GLU A C 1
ATOM 650 O O . GLU A 1 86 ? 51.857 134.783 31.724 1.00 56.80 81 GLU A O 1
ATOM 651 N N . ASN A 1 87 ? 51.427 132.948 30.430 1.00 53.41 82 ASN A N 1
ATOM 652 C CA . ASN A 1 87 ? 50.784 132.068 31.426 1.00 53.05 82 ASN A CA 1
ATOM 653 C C . ASN A 1 87 ? 51.661 130.846 31.623 1.00 56.91 82 ASN A C 1
ATOM 654 O O . ASN A 1 87 ? 51.316 129.749 31.165 1.00 56.08 82 ASN A O 1
ATOM 656 N N . MET A 1 88 ? 52.805 131.020 32.305 1.00 53.64 83 MET A N 1
ATOM 657 C CA . MET A 1 88 ? 53.769 129.923 32.469 1.00 53.01 83 MET A CA 1
ATOM 658 C C . MET A 1 88 ? 54.474 129.885 33.845 1.00 54.24 83 MET A C 1
ATOM 659 O O . MET A 1 88 ? 54.038 130.562 34.781 1.00 54.08 83 MET A O 1
ATOM 664 N N . TYR A 1 89 ? 55.535 129.057 33.966 1.00 48.03 84 TYR A N 1
ATOM 665 C CA . TYR A 1 89 ? 56.265 128.856 35.220 1.00 46.61 84 TYR A CA 1
ATOM 666 C C . TYR A 1 89 ? 57.331 129.885 35.467 1.00 45.75 84 TYR A C 1
ATOM 667 O O . TYR A 1 89 ? 58.040 130.288 34.529 1.00 46.39 84 TYR A O 1
ATOM 676 N N . ALA A 1 90 ? 57.455 130.309 36.739 1.00 36.18 85 ALA A N 1
ATOM 677 C CA . ALA A 1 90 ? 58.430 131.322 37.135 1.00 33.37 85 ALA A CA 1
ATOM 678 C C . ALA A 1 90 ? 58.749 131.260 38.617 1.00 32.11 85 ALA A C 1
ATOM 679 O O . ALA A 1 90 ? 57.913 130.857 39.432 1.00 31.40 85 ALA A O 1
ATOM 681 N N . VAL A 1 91 ? 59.962 131.681 38.967 1.00 24.79 86 VAL A N 1
ATOM 682 C CA . VAL A 1 91 ? 60.375 131.769 40.365 1.00 22.66 86 VAL A CA 1
ATOM 683 C C . VAL A 1 91 ? 59.725 133.058 40.890 1.00 24.32 86 VAL A C 1
ATOM 684 O O . VAL A 1 91 ? 59.871 134.122 40.297 1.00 23.95 86 VAL A O 1
ATOM 688 N N . VAL A 1 92 ? 58.908 132.924 41.925 1.00 20.31 87 VAL A N 1
ATOM 689 C CA . VAL A 1 92 ? 58.114 134.007 42.475 1.00 18.90 87 VAL A CA 1
ATOM 690 C C . VAL A 1 92 ? 58.742 134.486 43.784 1.00 21.36 87 VAL A C 1
ATOM 691 O O . VAL A 1 92 ? 58.636 133.803 44.791 1.00 21.57 87 VAL A O 1
ATOM 695 N N . ILE A 1 93 ? 59.427 135.651 43.749 1.00 15.29 88 ILE A N 1
ATOM 696 C CA . ILE A 1 93 ? 60.056 136.247 44.926 1.00 12.63 88 ILE A CA 1
ATOM 697 C C . ILE A 1 93 ? 59.050 137.181 45.602 1.00 13.72 88 ILE A C 1
ATOM 698 O O . ILE A 1 93 ? 58.444 138.008 44.940 1.00 11.68 88 ILE A O 1
ATOM 703 N N . LYS A 1 94 ? 58.882 137.048 46.924 1.00 11.75 89 LYS A N 1
ATOM 704 C CA . LYS A 1 94 ? 57.978 137.900 47.688 1.00 11.01 89 LYS A CA 1
ATOM 705 C C . LYS A 1 94 ? 58.646 139.263 47.866 1.00 13.24 89 LYS A C 1
ATOM 706 O O . LYS A 1 94 ? 59.781 139.324 48.357 1.00 12.77 89 LYS A O 1
ATOM 712 N N . TYR A 1 95 ? 57.987 140.347 47.415 1.00 9.12 90 TYR A N 1
ATOM 713 C CA . TYR A 1 95 ? 58.547 141.700 47.524 1.00 8.24 90 TYR A CA 1
ATOM 714 C C . TYR A 1 95 ? 58.806 142.074 49.005 1.00 12.05 90 TYR A C 1
ATOM 715 O O . TYR A 1 95 ? 59.860 142.647 49.325 1.00 11.15 90 TYR A O 1
ATOM 724 N N . SER A 1 96 ? 57.877 141.681 49.908 1.00 8.70 91 SER A N 1
ATOM 725 C CA . SER A 1 96 ? 58.006 141.937 51.348 1.00 8.06 91 SER A CA 1
ATOM 726 C C . SER A 1 96 ? 59.279 141.315 51.925 1.00 13.54 91 SER A C 1
ATOM 727 O O . SER A 1 96 ? 59.984 142.003 52.664 1.00 16.56 91 SER A O 1
ATOM 730 N N . SER A 1 97 ? 59.602 140.057 51.539 1.00 6.86 92 SER A N 1
ATOM 731 C CA . SER A 1 97 ? 60.818 139.363 51.993 1.00 6.09 92 SER A CA 1
ATOM 732 C C . SER A 1 97 ? 62.051 140.038 51.475 1.00 11.43 92 SER A C 1
ATOM 733 O O . SER A 1 97 ? 62.997 140.206 52.246 1.00 11.89 92 SER A O 1
ATOM 736 N N . TYR A 1 98 ? 62.056 140.430 50.172 1.00 8.49 93 TYR A N 1
ATOM 737 C CA . TYR A 1 98 ? 63.186 141.136 49.566 1.00 7.97 93 TYR A CA 1
ATOM 738 C C . TYR A 1 98 ? 63.432 142.456 50.297 1.00 12.60 93 TYR A C 1
ATOM 739 O O . TYR A 1 98 ? 64.593 142.767 50.547 1.00 11.95 93 TYR A O 1
ATOM 748 N N . SER A 1 99 ? 62.339 143.219 50.628 1.00 9.71 94 SER A N 1
ATOM 749 C CA . SER A 1 99 ? 62.409 144.516 51.319 1.00 9.63 94 SER A CA 1
ATOM 750 C C . SER A 1 99 ? 63.022 144.393 52.707 1.00 15.62 94 SER A C 1
ATOM 751 O O . SER A 1 99 ? 63.882 145.213 53.060 1.00 17.52 94 SER A O 1
ATOM 754 N N . ILE A 1 100 ? 62.615 143.342 53.463 1.00 10.63 95 ILE A N 1
ATOM 755 C CA . ILE A 1 100 ? 63.124 142.995 54.795 1.00 10.48 95 ILE A CA 1
ATOM 756 C C . ILE A 1 100 ? 64.614 142.661 54.723 1.00 15.08 95 ILE A C 1
ATOM 757 O O . ILE A 1 100 ? 65.393 143.255 55.459 1.00 15.87 95 ILE A O 1
ATOM 762 N N . LEU A 1 101 ? 65.006 141.749 53.824 1.00 11.93 96 LEU A N 1
ATOM 763 C CA . LEU A 1 101 ? 66.410 141.361 53.638 1.00 12.03 96 LEU A CA 1
ATOM 764 C C . LEU A 1 101 ? 67.279 142.506 53.145 1.00 15.26 96 LEU A C 1
ATOM 765 O O . LEU A 1 101 ? 68.409 142.607 53.599 1.00 15.46 96 LEU A O 1
ATOM 770 N N . LYS A 1 102 ? 66.770 143.368 52.243 1.00 12.58 97 LYS A N 1
ATOM 771 C CA . LYS A 1 102 ? 67.496 144.551 51.745 1.00 12.18 97 LYS A CA 1
ATOM 772 C C . LYS A 1 102 ? 67.738 145.550 52.898 1.00 14.67 97 LYS A C 1
ATOM 773 O O . LYS A 1 102 ? 68.846 146.033 53.046 1.00 13.92 97 LYS A O 1
ATOM 779 N N . ARG A 1 103 ? 66.707 145.815 53.718 1.00 11.44 98 ARG A N 1
ATOM 780 C CA . ARG A 1 103 ? 66.807 146.663 54.896 1.00 12.33 98 ARG A CA 1
ATOM 781 C C . ARG A 1 103 ? 67.870 146.103 55.857 1.00 17.82 98 ARG A C 1
ATOM 782 O O . ARG A 1 103 ? 68.643 146.895 56.386 1.00 17.64 98 ARG A O 1
ATOM 790 N N . LEU A 1 104 ? 67.945 144.758 56.032 1.00 16.43 99 LEU A N 1
ATOM 791 C CA . LEU A 1 104 ? 68.946 144.075 56.883 1.00 17.59 99 LEU A CA 1
ATOM 792 C C . LEU A 1 104 ? 70.366 144.153 56.304 1.00 23.24 99 LEU A C 1
ATOM 793 O O . LEU A 1 104 ? 71.324 144.333 57.054 1.00 24.69 99 LEU A O 1
ATOM 798 N N . TYR A 1 105 ? 70.486 144.028 54.980 1.00 18.59 100 TYR A N 1
ATOM 799 C CA . TYR A 1 105 ? 71.715 144.107 54.205 1.00 19.07 100 TYR A CA 1
ATOM 800 C C . TYR A 1 105 ? 72.304 145.518 54.308 1.00 21.28 100 TYR A C 1
ATOM 801 O O . TYR A 1 105 ? 73.523 145.662 54.184 1.00 22.26 100 TYR A O 1
ATOM 810 N N . LEU A 1 106 ? 71.440 146.554 54.505 1.00 14.69 101 LEU A N 1
ATOM 811 C CA . LEU A 1 106 ? 71.795 147.970 54.515 1.00 13.87 101 LEU A CA 1
ATOM 812 C C . LEU A 1 106 ? 72.007 148.621 55.879 1.00 20.71 101 LEU A C 1
ATOM 813 O O . LEU A 1 106 ? 72.578 149.716 55.905 1.00 19.98 101 LEU A O 1
ATOM 818 N N . GLU A 1 107 ? 71.520 148.010 56.996 1.00 18.76 102 GLU A N 1
ATOM 819 C CA . GLU A 1 107 ? 71.648 148.571 58.356 1.00 49.20 102 GLU A CA 1
ATOM 820 C C . GLU A 1 107 ? 73.049 149.093 58.692 1.00 105.98 102 GLU A C 1
ATOM 821 O O . GLU A 1 107 ? 74.040 148.395 58.477 1.00 78.04 102 GLU A O 1
ATOM 827 N N . VAL B 1 6 ? 75.114 145.666 59.423 1.00 34.34 1 VAL B N 1
ATOM 828 C CA . VAL B 1 6 ? 74.983 144.371 58.747 1.00 32.79 1 VAL B CA 1
ATOM 829 C C . VAL B 1 6 ? 75.140 143.210 59.764 1.00 32.48 1 VAL B C 1
ATOM 830 O O . VAL B 1 6 ? 76.253 142.752 60.093 1.00 32.40 1 VAL B O 1
ATOM 834 N N . LYS B 1 7 ? 73.985 142.763 60.267 1.00 24.88 2 LYS B N 1
ATOM 835 C CA . LYS B 1 7 ? 73.869 141.686 61.238 1.00 23.28 2 LYS B CA 1
ATOM 836 C C . LYS B 1 7 ? 74.410 140.382 60.673 1.00 24.44 2 LYS B C 1
ATOM 837 O O . LYS B 1 7 ? 74.326 140.144 59.468 1.00 24.68 2 LYS B O 1
ATOM 843 N N . ASP B 1 8 ? 74.951 139.533 61.544 1.00 19.02 3 ASP B N 1
ATOM 844 C CA . ASP B 1 8 ? 75.337 138.194 61.132 1.00 17.59 3 ASP B CA 1
ATOM 845 C C . ASP B 1 8 ? 74.107 137.351 61.469 1.00 18.84 3 ASP B C 1
ATOM 846 O O . ASP B 1 8 ? 73.863 137.052 62.644 1.00 15.91 3 ASP B O 1
ATOM 851 N N . LEU B 1 9 ? 73.314 137.013 60.439 1.00 16.91 4 LEU B N 1
ATOM 852 C CA . LEU B 1 9 ? 72.079 136.203 60.559 1.00 16.14 4 LEU B CA 1
ATOM 853 C C . LEU B 1 9 ? 72.319 134.843 61.181 1.00 16.75 4 LEU B C 1
ATOM 854 O O . LEU B 1 9 ? 71.431 134.357 61.870 1.00 15.69 4 LEU B O 1
ATOM 859 N N . ASN B 1 10 ? 73.532 134.261 61.002 1.00 12.93 5 ASN B N 1
ATOM 860 C CA . ASN B 1 10 ? 73.896 132.962 61.581 1.00 12.24 5 ASN B CA 1
ATOM 861 C C . ASN B 1 10 ? 73.808 132.963 63.088 1.00 15.67 5 ASN B C 1
ATOM 862 O O . ASN B 1 10 ? 73.470 131.933 63.653 1.00 17.61 5 ASN B O 1
ATOM 867 N N . LEU B 1 11 ? 74.098 134.101 63.742 1.00 9.84 6 LEU B N 1
ATOM 868 C CA . LEU B 1 11 ? 74.039 134.184 65.197 1.00 10.37 6 LEU B CA 1
ATOM 869 C C . LEU B 1 11 ? 72.623 133.955 65.717 1.00 15.42 6 LEU B C 1
ATOM 870 O O . LEU B 1 11 ? 72.437 133.178 66.655 1.00 14.67 6 LEU B O 1
ATOM 875 N N . TYR B 1 12 ? 71.636 134.562 65.021 1.00 11.48 7 TYR B N 1
ATOM 876 C CA . TYR B 1 12 ? 70.205 134.497 65.299 1.00 10.29 7 TYR B CA 1
ATOM 877 C C . TYR B 1 12 ? 69.629 133.137 64.927 1.00 14.69 7 TYR B C 1
ATOM 878 O O . TYR B 1 12 ? 68.852 132.592 65.712 1.00 13.70 7 TYR B O 1
ATOM 887 N N . ALA B 1 13 ? 70.027 132.591 63.748 1.00 10.45 8 ALA B N 1
ATOM 888 C CA . ALA B 1 13 ? 69.612 131.281 63.230 1.00 9.55 8 ALA B CA 1
ATOM 889 C C . ALA B 1 13 ? 70.130 130.123 64.101 1.00 12.39 8 ALA B C 1
ATOM 890 O O . ALA B 1 13 ? 69.356 129.227 64.454 1.00 11.73 8 ALA B O 1
ATOM 892 N N . LYS B 1 14 ? 71.427 130.134 64.447 1.00 9.38 9 LYS B N 1
ATOM 893 C CA . LYS B 1 14 ? 72.025 129.112 65.315 1.00 10.02 9 LYS B CA 1
ATOM 894 C C . LYS B 1 14 ? 71.403 129.156 66.700 1.00 16.11 9 LYS B C 1
ATOM 895 O O . LYS B 1 14 ? 71.175 128.106 67.302 1.00 18.36 9 LYS B O 1
ATOM 901 N N . GLU B 1 15 ? 71.105 130.348 67.198 1.00 11.93 10 GLU B N 1
ATOM 902 C CA . GLU B 1 15 ? 70.482 130.489 68.493 1.00 12.31 10 GLU B CA 1
ATOM 903 C C . GLU B 1 15 ? 69.063 129.918 68.474 1.00 17.30 10 GLU B C 1
ATOM 904 O O . GLU B 1 15 ? 68.647 129.348 69.472 1.00 17.64 10 GLU B O 1
ATOM 910 N N . LEU B 1 16 ? 68.328 130.038 67.350 1.00 13.84 11 LEU B N 1
ATOM 911 C CA . LEU B 1 16 ? 66.991 129.458 67.307 1.00 13.75 11 LEU B CA 1
ATOM 912 C C . LEU B 1 16 ? 67.096 127.909 67.410 1.00 16.08 11 LEU B C 1
ATOM 913 O O . LEU B 1 16 ? 66.449 127.305 68.266 1.00 15.65 11 LEU B O 1
ATOM 918 N N . VAL B 1 17 ? 67.975 127.312 66.588 1.00 10.86 12 VAL B N 1
ATOM 919 C CA . VAL B 1 17 ? 68.259 125.886 66.538 1.00 10.45 12 VAL B CA 1
ATOM 920 C C . VAL B 1 17 ? 68.713 125.365 67.916 1.00 15.68 12 VAL B C 1
ATOM 921 O O . VAL B 1 17 ? 68.166 124.374 68.374 1.00 15.51 12 VAL B O 1
ATOM 925 N N . ASP B 1 18 ? 69.679 126.038 68.566 1.00 13.91 13 ASP B N 1
ATOM 926 C CA . ASP B 1 18 ? 70.233 125.660 69.881 1.00 14.41 13 ASP B CA 1
ATOM 927 C C . ASP B 1 18 ? 69.199 125.690 70.998 1.00 17.85 13 ASP B C 1
ATOM 928 O O . ASP B 1 18 ? 69.167 124.777 71.831 1.00 18.98 13 ASP B O 1
ATOM 933 N N . VAL B 1 19 ? 68.337 126.717 70.990 1.00 12.31 14 VAL B N 1
ATOM 934 C CA . VAL B 1 19 ? 67.253 126.904 71.948 1.00 11.57 14 VAL B CA 1
ATOM 935 C C . VAL B 1 19 ? 66.289 125.708 71.869 1.00 14.95 14 VAL B C 1
ATOM 936 O O . VAL B 1 19 ? 65.966 125.131 72.894 1.00 15.39 14 VAL B O 1
ATOM 940 N N . VAL B 1 20 ? 65.853 125.333 70.660 1.00 11.08 15 VAL B N 1
ATOM 941 C CA . VAL B 1 20 ? 64.913 124.239 70.449 1.00 10.23 15 VAL B CA 1
ATOM 942 C C . VAL B 1 20 ? 65.549 122.922 70.852 1.00 13.67 15 VAL B C 1
ATOM 943 O O . VAL B 1 20 ? 64.921 122.156 71.567 1.00 13.20 15 VAL B O 1
ATOM 947 N N . ASN B 1 21 ? 66.801 122.678 70.432 1.00 10.80 16 ASN B N 1
ATOM 948 C CA . ASN B 1 21 ? 67.547 121.460 70.766 1.00 10.26 16 ASN B CA 1
ATOM 949 C C . ASN B 1 21 ? 67.668 121.277 72.268 1.00 17.06 16 ASN B C 1
ATOM 950 O O . ASN B 1 21 ? 67.466 120.164 72.758 1.00 17.88 16 ASN B O 1
ATOM 955 N N . TYR B 1 22 ? 67.971 122.369 72.995 1.00 14.95 17 TYR B N 1
ATOM 956 C CA . TYR B 1 22 ? 68.121 122.347 74.449 1.00 15.47 17 TYR B CA 1
ATOM 957 C C . TYR B 1 22 ? 66.803 121.973 75.113 1.00 19.30 17 TYR B C 1
ATOM 958 O O . TYR B 1 22 ? 66.778 121.087 75.965 1.00 20.05 17 TYR B O 1
ATOM 967 N N . LEU B 1 23 ? 65.711 122.624 74.686 1.00 14.58 18 LEU B N 1
ATOM 968 C CA . LEU B 1 23 ? 64.385 122.399 75.220 1.00 14.12 18 LEU B CA 1
ATOM 969 C C . LEU B 1 23 ? 63.835 121.022 74.872 1.00 21.35 18 LEU B C 1
ATOM 970 O O . LEU B 1 23 ? 63.117 120.466 75.690 1.00 21.68 18 LEU B O 1
ATOM 975 N N . MET B 1 24 ? 64.197 120.457 73.693 1.00 19.94 19 MET B N 1
ATOM 976 C CA . MET B 1 24 ? 63.816 119.113 73.251 1.00 20.49 19 MET B CA 1
ATOM 977 C C . MET B 1 24 ? 64.410 118.114 74.233 1.00 22.35 19 MET B C 1
ATOM 978 O O . MET B 1 24 ? 63.677 117.298 74.804 1.00 21.67 19 MET B O 1
ATOM 983 N N . LYS B 1 25 ? 65.744 118.232 74.459 1.00 16.21 20 LYS B N 1
ATOM 984 C CA . LYS B 1 25 ? 66.530 117.423 75.382 1.00 14.59 20 LYS B CA 1
ATOM 985 C C . LYS B 1 25 ? 65.939 117.433 76.794 1.00 20.65 20 LYS B C 1
ATOM 986 O O . LYS B 1 25 ? 65.823 116.372 77.407 1.00 22.67 20 LYS B O 1
ATOM 992 N N . LYS B 1 26 ? 65.533 118.620 77.283 1.00 16.12 21 LYS B N 1
ATOM 993 C CA . LYS B 1 26 ? 64.988 118.815 78.624 1.00 15.73 21 LYS B CA 1
ATOM 994 C C . LYS B 1 26 ? 63.494 118.527 78.726 1.00 23.18 21 LYS B C 1
ATOM 995 O O . LYS B 1 26 ? 62.935 118.660 79.829 1.00 25.44 21 LYS B O 1
ATOM 1001 N N . ASN B 1 27 ? 62.847 118.129 77.601 1.00 18.56 22 ASN B N 1
ATOM 1002 C CA . ASN B 1 27 ? 61.410 117.843 77.511 1.00 19.80 22 ASN B CA 1
ATOM 1003 C C . ASN B 1 27 ? 60.573 119.046 77.986 1.00 26.84 22 ASN B C 1
ATOM 1004 O O . ASN B 1 27 ? 59.575 118.901 78.698 1.00 29.25 22 ASN B O 1
ATOM 1009 N N . GLN B 1 28 ? 60.988 120.242 77.580 1.00 23.56 23 GLN B N 1
ATOM 1010 C CA . GLN B 1 28 ? 60.300 121.476 77.929 1.00 24.24 23 GLN B CA 1
ATOM 1011 C C . GLN B 1 28 ? 59.586 122.105 76.709 1.00 31.82 23 GLN B C 1
ATOM 1012 O O . GLN B 1 28 ? 59.182 123.256 76.741 1.00 32.58 23 GLN B O 1
ATOM 1018 N N . LEU B 1 29 ? 59.406 121.317 75.652 1.00 30.29 24 LEU B N 1
ATOM 1019 C CA . LEU B 1 29 ? 58.731 121.702 74.417 1.00 30.22 24 LEU B CA 1
ATOM 1020 C C . LEU B 1 29 ? 57.379 121.063 74.342 1.00 30.33 24 LEU B C 1
ATOM 1021 O O . LEU B 1 29 ? 57.165 119.926 74.752 1.00 30.26 24 LEU B O 1
ATOM 1026 N N . VAL B 1 30 ? 56.497 121.763 73.714 1.00 23.62 25 VAL B N 1
ATOM 1027 C CA . VAL B 1 30 ? 55.176 121.266 73.418 1.00 22.01 25 VAL B CA 1
ATOM 1028 C C . VAL B 1 30 ? 55.026 121.535 71.922 1.00 25.10 25 VAL B C 1
ATOM 1029 O O . VAL B 1 30 ? 55.407 122.599 71.433 1.00 26.93 25 VAL B O 1
ATOM 1033 N N . PHE B 1 31 ? 54.546 120.554 71.193 1.00 20.41 26 PHE B N 1
ATOM 1034 C CA . PHE B 1 31 ? 54.283 120.667 69.766 1.00 20.14 26 PHE B CA 1
ATOM 1035 C C . PHE B 1 31 ? 52.816 120.922 69.529 1.00 25.62 26 PHE B C 1
ATOM 1036 O O . PHE B 1 31 ? 51.994 120.537 70.361 1.00 27.83 26 PHE B O 1
ATOM 1044 N N . SER B 1 32 ? 52.480 121.543 68.379 1.00 20.94 27 SER B N 1
ATOM 1045 C CA . SER B 1 32 ? 51.079 121.751 68.002 1.00 19.84 27 SER B CA 1
ATOM 1046 C C . SER B 1 32 ? 50.556 120.390 67.495 1.00 25.06 27 SER B C 1
ATOM 1047 O O . SER B 1 32 ? 51.374 119.523 67.161 1.00 22.75 27 SER B O 1
ATOM 1050 N N . ARG B 1 33 ? 49.211 120.181 67.473 1.00 24.11 28 ARG B N 1
ATOM 1051 C CA . ARG B 1 33 ? 48.654 118.887 67.050 1.00 23.94 28 ARG B CA 1
ATOM 1052 C C . ARG B 1 33 ? 49.109 118.483 65.666 1.00 26.09 28 ARG B C 1
ATOM 1053 O O . ARG B 1 33 ? 49.481 117.329 65.484 1.00 26.09 28 ARG B O 1
ATOM 1055 N N . ASN B 1 34 ? 49.181 119.446 64.727 1.00 21.27 29 ASN B N 1
ATOM 1056 C CA . ASN B 1 34 ? 49.591 119.247 63.329 1.00 19.97 29 ASN B CA 1
ATOM 1057 C C . ASN B 1 34 ? 51.121 119.326 63.132 1.00 22.67 29 ASN B C 1
ATOM 1058 O O . ASN B 1 34 ? 51.587 119.260 61.993 1.00 22.82 29 ASN B O 1
ATOM 1063 N N . ASN B 1 35 ? 51.896 119.492 64.235 1.00 17.62 30 ASN B N 1
ATOM 1064 C CA . ASN B 1 35 ? 53.365 119.576 64.253 1.00 17.35 30 ASN B CA 1
ATOM 1065 C C . ASN B 1 35 ? 53.905 120.762 63.442 1.00 20.11 30 ASN B C 1
ATOM 1066 O O . ASN B 1 35 ? 55.042 120.741 62.976 1.00 20.07 30 ASN B O 1
ATOM 1071 N N . LYS B 1 36 ? 53.076 121.778 63.252 1.00 15.21 31 LYS B N 1
ATOM 1072 C CA . LYS B 1 36 ? 53.437 122.955 62.492 1.00 15.10 31 LYS B CA 1
ATOM 1073 C C . LYS B 1 36 ? 54.188 123.938 63.394 1.00 17.64 31 LYS B C 1
ATOM 1074 O O . LYS B 1 36 ? 55.007 124.706 62.904 1.00 16.08 31 LYS B O 1
ATOM 1080 N N . PHE B 1 37 ? 53.918 123.896 64.720 1.00 13.62 32 PHE B N 1
ATOM 1081 C CA . PHE B 1 37 ? 54.489 124.807 65.697 1.00 12.76 32 PHE B CA 1
ATOM 1082 C C . PHE B 1 37 ? 55.082 124.151 66.907 1.00 15.38 32 PHE B C 1
ATOM 1083 O O . PHE B 1 37 ? 54.674 123.067 67.306 1.00 15.82 32 PHE B O 1
ATOM 1091 N N . ILE B 1 38 ? 56.027 124.857 67.520 1.00 12.66 33 ILE B N 1
ATOM 1092 C CA . ILE B 1 38 ? 56.690 124.497 68.773 1.00 12.89 33 ILE B CA 1
ATOM 1093 C C . ILE B 1 38 ? 56.326 125.627 69.732 1.00 16.14 33 ILE B C 1
ATOM 1094 O O . ILE B 1 38 ? 56.576 126.798 69.422 1.00 16.19 33 ILE B O 1
ATOM 1099 N N . TYR B 1 39 ? 55.724 125.283 70.875 1.00 12.40 34 TYR B N 1
ATOM 1100 C CA . TYR B 1 39 ? 55.312 126.246 71.894 1.00 11.56 34 TYR B CA 1
ATOM 1101 C C . TYR B 1 39 ? 56.300 126.241 73.028 1.00 15.57 34 TYR B C 1
ATOM 1102 O O . TYR B 1 39 ? 56.622 125.188 73.547 1.00 14.67 34 TYR B O 1
ATOM 1111 N N . VAL B 1 40 ? 56.809 127.405 73.398 1.00 13.61 35 VAL B N 1
ATOM 1112 C CA . VAL B 1 40 ? 57.787 127.558 74.475 1.00 13.61 35 VAL B CA 1
ATOM 1113 C C . VAL B 1 40 ? 57.288 128.631 75.417 1.00 17.80 35 VAL B C 1
ATOM 1114 O O . VAL B 1 40 ? 56.727 129.623 74.967 1.00 18.80 35 VAL B O 1
ATOM 1118 N N . ASN B 1 41 ? 57.573 128.473 76.709 1.00 14.15 36 ASN B N 1
ATOM 1119 C CA . ASN B 1 41 ? 57.270 129.436 77.762 1.00 14.32 36 ASN B CA 1
ATOM 1120 C C . ASN B 1 41 ? 58.117 130.713 77.486 1.00 18.68 36 ASN B C 1
ATOM 1121 O O . ASN B 1 41 ? 59.319 130.613 77.238 1.00 16.80 36 ASN B O 1
ATOM 1126 N N . THR B 1 42 ? 57.471 131.897 77.505 1.00 16.80 37 THR B N 1
ATOM 1127 C CA . THR B 1 42 ? 58.101 133.190 77.228 1.00 15.63 37 THR B CA 1
ATOM 1128 C C . THR B 1 42 ? 59.281 133.484 78.151 1.00 19.84 37 THR B C 1
ATOM 1129 O O . THR B 1 42 ? 60.338 133.877 77.660 1.00 20.73 37 THR B O 1
ATOM 1133 N N . GLU B 1 43 ? 59.121 133.262 79.470 1.00 16.20 38 GLU B N 1
ATOM 1134 C CA . GLU B 1 43 ? 60.171 133.505 80.451 1.00 15.50 38 GLU B CA 1
ATOM 1135 C C . GLU B 1 43 ? 61.376 132.616 80.247 1.00 18.79 38 GLU B C 1
ATOM 1136 O O . GLU B 1 43 ? 62.493 133.099 80.393 1.00 19.39 38 GLU B O 1
ATOM 1142 N N . THR B 1 44 ? 61.163 131.338 79.871 1.00 14.25 39 THR B N 1
ATOM 1143 C CA . THR B 1 44 ? 62.232 130.372 79.560 1.00 14.19 39 THR B CA 1
ATOM 1144 C C . THR B 1 44 ? 63.064 130.879 78.365 1.00 18.65 39 THR B C 1
ATOM 1145 O O . THR B 1 44 ? 64.294 130.953 78.482 1.00 19.27 39 THR B O 1
ATOM 1149 N N . ILE B 1 45 ? 62.374 131.292 77.258 1.00 13.01 40 ILE B N 1
ATOM 1150 C CA . ILE B 1 45 ? 62.991 131.848 76.067 1.00 13.78 40 ILE B CA 1
ATOM 1151 C C . ILE B 1 45 ? 63.853 133.081 76.448 1.00 17.41 40 ILE B C 1
ATOM 1152 O O . ILE B 1 45 ? 65.055 133.079 76.183 1.00 14.76 40 ILE B O 1
ATOM 1157 N N . LYS B 1 46 ? 63.248 134.083 77.127 1.00 16.03 41 LYS B N 1
ATOM 1158 C CA . LYS B 1 46 ? 63.910 135.332 77.564 1.00 16.11 41 LYS B CA 1
ATOM 1159 C C . LYS B 1 46 ? 65.139 135.104 78.441 1.00 22.92 41 LYS B C 1
ATOM 1160 O O . LYS B 1 46 ? 66.157 135.785 78.263 1.00 24.25 41 LYS B O 1
ATOM 1166 N N . SER B 1 47 ? 65.076 134.095 79.316 1.00 20.22 42 SER B N 1
ATOM 1167 C CA . SER B 1 47 ? 66.189 133.709 80.166 1.00 20.65 42 SER B CA 1
ATOM 1168 C C . SER B 1 47 ? 67.346 133.120 79.320 1.00 24.50 42 SER B C 1
ATOM 1169 O O . SER B 1 47 ? 68.508 133.429 79.569 1.00 25.42 42 SER B O 1
ATOM 1172 N N . MET B 1 48 ? 67.025 132.323 78.302 1.00 19.68 43 MET B N 1
ATOM 1173 C CA . MET B 1 48 ? 68.035 131.722 77.431 1.00 18.39 43 MET B CA 1
ATOM 1174 C C . MET B 1 48 ? 68.617 132.730 76.462 1.00 18.53 43 MET B C 1
ATOM 1175 O O . MET B 1 48 ? 69.804 132.668 76.185 1.00 19.00 43 MET B O 1
ATOM 1180 N N . LEU B 1 49 ? 67.820 133.704 76.004 1.00 14.40 44 LEU B N 1
ATOM 1181 C CA . LEU B 1 49 ? 68.299 134.697 75.037 1.00 14.20 44 LEU B CA 1
ATOM 1182 C C . LEU B 1 49 ? 69.241 135.740 75.647 1.00 17.61 44 LEU B C 1
ATOM 1183 O O . LEU B 1 49 ? 69.938 136.449 74.914 1.00 15.14 44 LEU B O 1
ATOM 1188 N N . GLU B 1 50 ? 69.362 135.722 76.970 1.00 16.14 45 GLU B N 1
ATOM 1189 C CA . GLU B 1 50 ? 70.217 136.624 77.717 1.00 16.08 45 GLU B CA 1
ATOM 1190 C C . GLU B 1 50 ? 71.676 136.234 77.656 1.00 20.42 45 GLU B C 1
ATOM 1191 O O . GLU B 1 50 ? 72.525 137.122 77.694 1.00 20.75 45 GLU B O 1
ATOM 1197 N N . LYS B 1 51 ? 71.964 134.931 77.553 1.00 18.19 46 LYS B N 1
ATOM 1198 C CA . LYS B 1 51 ? 73.303 134.338 77.578 1.00 19.23 46 LYS B CA 1
ATOM 1199 C C . LYS B 1 51 ? 74.285 134.891 76.527 1.00 25.13 46 LYS B C 1
ATOM 1200 O O . LYS B 1 51 ? 75.375 135.295 76.920 1.00 27.03 46 LYS B O 1
ATOM 1206 N N . ARG B 1 52 ? 73.931 134.879 75.220 1.00 19.68 47 ARG B N 1
ATOM 1207 C CA . ARG B 1 52 ? 74.802 135.316 74.113 1.00 18.01 47 ARG B CA 1
ATOM 1208 C C . ARG B 1 52 ? 74.601 136.799 73.815 1.00 20.01 47 ARG B C 1
ATOM 1209 O O . ARG B 1 52 ? 73.543 137.215 73.362 1.00 19.46 47 ARG B O 1
ATOM 1217 N N . ASN B 1 53 ? 75.626 137.594 74.107 1.00 15.63 48 ASN B N 1
ATOM 1218 C CA . ASN B 1 53 ? 75.595 139.050 74.023 1.00 15.60 48 ASN B CA 1
ATOM 1219 C C . ASN B 1 53 ? 75.952 139.620 72.637 1.00 19.97 48 ASN B C 1
ATOM 1220 O O . ASN B 1 53 ? 76.861 140.437 72.529 1.00 20.99 48 ASN B O 1
ATOM 1225 N N . TYR B 1 54 ? 75.317 139.134 71.576 1.00 15.50 49 TYR B N 1
ATOM 1226 C CA . TYR B 1 54 ? 75.536 139.707 70.240 1.00 12.83 49 TYR B CA 1
ATOM 1227 C C . TYR B 1 54 ? 74.391 140.694 69.939 1.00 16.47 49 TYR B C 1
ATOM 1228 O O . TYR B 1 54 ? 74.459 141.465 68.983 1.00 15.57 49 TYR B O 1
ATOM 1237 N N . ASP B 1 55 ? 73.335 140.650 70.755 1.00 12.81 50 ASP B N 1
ATOM 1238 C CA . ASP B 1 55 ? 72.172 141.538 70.674 1.00 12.27 50 ASP B CA 1
ATOM 1239 C C . ASP B 1 55 ? 71.403 141.423 72.001 1.00 16.75 50 ASP B C 1
ATOM 1240 O O . ASP B 1 55 ? 71.736 140.564 72.840 1.00 16.43 50 ASP B O 1
ATOM 1245 N N . THR B 1 56 ? 70.372 142.278 72.186 1.00 11.82 51 THR B N 1
ATOM 1246 C CA . THR B 1 56 ? 69.509 142.226 73.363 1.00 11.59 51 THR B CA 1
ATOM 1247 C C . THR B 1 56 ? 68.462 141.145 73.098 1.00 16.38 51 THR B C 1
ATOM 1248 O O . THR B 1 56 ? 68.328 140.695 71.961 1.00 17.20 51 THR B O 1
ATOM 1252 N N . VAL B 1 57 ? 67.704 140.743 74.128 1.00 12.18 52 VAL B N 1
ATOM 1253 C CA . VAL B 1 57 ? 66.620 139.762 74.014 1.00 10.39 52 VAL B CA 1
ATOM 1254 C C . VAL B 1 57 ? 65.595 140.249 72.974 1.00 14.25 52 VAL B C 1
ATOM 1255 O O . VAL B 1 57 ? 65.229 139.493 72.069 1.00 13.48 52 VAL B O 1
ATOM 1259 N N . ASP B 1 58 ? 65.160 141.522 73.094 1.00 12.81 53 ASP B N 1
ATOM 1260 C CA . ASP B 1 58 ? 64.168 142.109 72.202 1.00 13.74 53 ASP B CA 1
ATOM 1261 C C . ASP B 1 58 ? 64.682 142.256 70.779 1.00 14.77 53 ASP B C 1
ATOM 1262 O O . ASP B 1 58 ? 63.903 142.046 69.856 1.00 14.86 53 ASP B O 1
ATOM 1267 N N . GLY B 1 59 ? 65.987 142.531 70.608 1.00 9.19 54 GLY B N 1
ATOM 1268 C CA . GLY B 1 59 ? 66.642 142.608 69.297 1.00 7.79 54 GLY B CA 1
ATOM 1269 C C . GLY B 1 59 ? 66.591 141.262 68.592 1.00 11.24 54 GLY B C 1
ATOM 1270 O O . GLY B 1 59 ? 66.268 141.193 67.401 1.00 13.00 54 GLY B O 1
ATOM 1271 N N . LYS B 1 60 ? 66.834 140.175 69.354 1.00 4.96 55 LYS B N 1
ATOM 1272 C CA . LYS B 1 60 ? 66.740 138.800 68.843 1.00 6.42 55 LYS B CA 1
ATOM 1273 C C . LYS B 1 60 ? 65.298 138.424 68.455 1.00 10.74 55 LYS B C 1
ATOM 1274 O O . LYS B 1 60 ? 65.064 137.956 67.345 1.00 10.09 55 LYS B O 1
ATOM 1280 N N . LEU B 1 61 ? 64.339 138.653 69.360 1.00 9.36 56 LEU B N 1
ATOM 1281 C CA . LEU B 1 61 ? 62.921 138.371 69.121 1.00 10.32 56 LEU B CA 1
ATOM 1282 C C . LEU B 1 61 ? 62.345 139.172 67.949 1.00 13.46 56 LEU B C 1
ATOM 1283 O O . LEU B 1 61 ? 61.585 138.620 67.163 1.00 14.32 56 LEU B O 1
ATOM 1288 N N . TYR B 1 62 ? 62.737 140.435 67.816 1.00 9.74 57 TYR B N 1
ATOM 1289 C CA . TYR B 1 62 ? 62.300 141.313 66.739 1.00 11.42 57 TYR B CA 1
ATOM 1290 C C . TYR B 1 62 ? 62.773 140.761 65.377 1.00 14.93 57 TYR B C 1
ATOM 1291 O O . TYR B 1 62 ? 61.986 140.717 64.436 1.00 13.91 57 TYR B O 1
ATOM 1300 N N . LEU B 1 63 ? 64.036 140.317 65.277 1.00 12.29 58 LEU B N 1
ATOM 1301 C CA . LEU B 1 63 ? 64.542 139.724 64.043 1.00 12.62 58 LEU B CA 1
ATOM 1302 C C . LEU B 1 63 ? 63.816 138.396 63.702 1.00 14.61 58 LEU B C 1
ATOM 1303 O O . LEU B 1 63 ? 63.449 138.192 62.544 1.00 14.12 58 LEU B O 1
ATOM 1308 N N . TRP B 1 64 ? 63.593 137.512 64.698 1.00 11.83 59 TRP B N 1
ATOM 1309 C CA . TRP B 1 64 ? 62.851 136.247 64.484 1.00 12.40 59 TRP B CA 1
ATOM 1310 C C . TRP B 1 64 ? 61.449 136.544 63.983 1.00 17.04 59 TRP B C 1
ATOM 1311 O O . TRP B 1 64 ? 60.969 135.862 63.079 1.00 17.57 59 TRP B O 1
ATOM 1322 N N . ARG B 1 65 ? 60.803 137.587 64.554 1.00 13.17 60 ARG B N 1
ATOM 1323 C CA . ARG B 1 65 ? 59.463 137.984 64.155 1.00 12.94 60 ARG B CA 1
ATOM 1324 C C . ARG B 1 65 ? 59.455 138.558 62.728 1.00 18.72 60 ARG B C 1
ATOM 1325 O O . ARG B 1 65 ? 58.576 138.202 61.958 1.00 18.90 60 ARG B O 1
ATOM 1333 N N . GLU B 1 66 ? 60.422 139.424 62.380 1.00 15.35 61 GLU B N 1
ATOM 1334 C CA . GLU B 1 66 ? 60.507 140.052 61.054 1.00 16.00 61 GLU B CA 1
ATOM 1335 C C . GLU B 1 66 ? 60.815 139.075 59.932 1.00 18.57 61 GLU B C 1
ATOM 1336 O O . GLU B 1 66 ? 60.361 139.272 58.794 1.00 16.50 61 GLU B O 1
ATOM 1342 N N . LEU B 1 67 ? 61.584 138.018 60.255 1.00 14.42 62 LEU B N 1
ATOM 1343 C CA . LEU B 1 67 ? 61.939 136.974 59.299 1.00 12.85 62 LEU B CA 1
ATOM 1344 C C . LEU B 1 67 ? 60.887 135.860 59.298 1.00 16.57 62 LEU B C 1
ATOM 1345 O O . LEU B 1 67 ? 60.977 134.924 58.523 1.00 17.55 62 LEU B O 1
ATOM 1350 N N . GLU B 1 68 ? 59.888 135.978 60.171 1.00 13.87 63 GLU B N 1
ATOM 1351 C CA . GLU B 1 68 ? 58.764 135.071 60.333 1.00 15.23 63 GLU B CA 1
ATOM 1352 C C . GLU B 1 68 ? 59.191 133.655 60.729 1.00 19.21 63 GLU B C 1
ATOM 1353 O O . GLU B 1 68 ? 58.632 132.673 60.233 1.00 18.60 63 GLU B O 1
ATOM 1359 N N . TRP B 1 69 ? 60.157 133.554 61.659 1.00 13.18 64 TRP B N 1
ATOM 1360 C CA . TRP B 1 69 ? 60.581 132.272 62.218 1.00 11.11 64 TRP B CA 1
ATOM 1361 C C . TRP B 1 69 ? 59.671 131.953 63.429 1.00 13.78 64 TRP B C 1
ATOM 1362 O O . TRP B 1 69 ? 59.533 130.783 63.812 1.00 12.72 64 TRP B O 1
ATOM 1373 N N . ILE B 1 70 ? 59.049 133.004 64.007 1.00 8.16 65 ILE B N 1
ATOM 1374 C CA . ILE B 1 70 ? 58.125 132.932 65.134 1.00 8.89 65 ILE B CA 1
ATOM 1375 C C . ILE B 1 70 ? 56.814 133.611 64.771 1.00 18.44 65 ILE B C 1
ATOM 1376 O O . ILE B 1 70 ? 56.812 134.535 63.953 1.00 18.59 65 ILE B O 1
ATOM 1381 N N . GLU B 1 71 ? 55.692 133.123 65.328 1.00 19.44 66 GLU B N 1
ATOM 1382 C CA . GLU B 1 71 ? 54.346 133.704 65.097 1.00 20.78 66 GLU B CA 1
ATOM 1383 C C . GLU B 1 71 ? 53.932 134.485 66.341 1.00 25.61 66 GLU B C 1
ATOM 1384 O O . GLU B 1 71 ? 53.991 133.951 67.459 1.00 24.86 66 GLU B O 1
ATOM 1390 N N . CYS B 1 72 ? 53.595 135.767 66.149 1.00 22.61 67 CYS B N 1
ATOM 1391 C CA . CYS B 1 72 ? 53.272 136.675 67.248 1.00 23.40 67 CYS B CA 1
ATOM 1392 C C . CYS B 1 72 ? 51.899 137.298 67.158 1.00 27.88 67 CYS B C 1
ATOM 1393 O O . CYS B 1 72 ? 51.314 137.422 66.079 1.00 27.30 67 CYS B O 1
ATOM 1396 N N . ALA B 1 73 ? 51.429 137.783 68.303 1.00 24.59 68 ALA B N 1
ATOM 1397 C CA . ALA B 1 73 ? 50.199 138.563 68.388 1.00 24.36 68 ALA B CA 1
ATOM 1398 C C . ALA B 1 73 ? 50.652 140.019 68.044 1.00 31.33 68 ALA B C 1
ATOM 1399 O O . ALA B 1 73 ? 51.858 140.319 68.074 1.00 31.04 68 ALA B O 1
ATOM 1401 N N . GLU B 1 74 ? 49.699 140.894 67.706 1.00 29.29 69 GLU B N 1
ATOM 1402 C CA . GLU B 1 74 ? 49.941 142.297 67.374 1.00 30.11 69 GLU B CA 1
ATOM 1403 C C . GLU B 1 74 ? 50.703 143.023 68.500 1.00 35.12 69 GLU B C 1
ATOM 1404 O O . GLU B 1 74 ? 50.264 143.021 69.666 1.00 35.18 69 GLU B O 1
ATOM 1406 N N . ASP B 1 75 ? 51.893 143.567 68.156 1.00 31.01 70 ASP B N 1
ATOM 1407 C CA . ASP B 1 75 ? 52.779 144.305 69.071 1.00 31.28 70 ASP B CA 1
ATOM 1408 C C . ASP B 1 75 ? 53.229 143.487 70.309 1.00 34.08 70 ASP B C 1
ATOM 1409 O O . ASP B 1 75 ? 53.407 144.039 71.404 1.00 34.01 70 ASP B O 1
ATOM 1411 N N . ARG B 1 76 ? 53.410 142.157 70.110 1.00 28.19 71 ARG B N 1
ATOM 1412 C CA . ARG B 1 76 ? 53.869 141.193 71.116 1.00 25.85 71 ARG B CA 1
ATOM 1413 C C . ARG B 1 76 ? 54.912 140.271 70.471 1.00 26.95 71 ARG B C 1
ATOM 1414 O O . ARG B 1 76 ? 54.972 140.158 69.246 1.00 27.20 71 ARG B O 1
ATOM 1422 N N . PHE B 1 77 ? 55.735 139.623 71.290 1.00 21.11 72 PHE B N 1
ATOM 1423 C CA . PHE B 1 77 ? 56.693 138.635 70.823 1.00 19.76 72 PHE B CA 1
ATOM 1424 C C . PHE B 1 77 ? 56.133 137.219 71.050 1.00 24.46 72 PHE B C 1
ATOM 1425 O O . PHE B 1 77 ? 56.698 136.247 70.573 1.00 25.50 72 PHE B O 1
ATOM 1433 N N . ASN B 1 78 ? 55.026 137.112 71.769 1.00 20.51 73 ASN B N 1
ATOM 1434 C CA . ASN B 1 78 ? 54.373 135.844 72.045 1.00 19.97 73 ASN B CA 1
ATOM 1435 C C . ASN B 1 78 ? 52.923 135.859 71.578 1.00 23.65 73 ASN B C 1
ATOM 1436 O O . ASN B 1 78 ? 52.436 136.874 71.100 1.00 22.46 73 ASN B O 1
ATOM 1441 N N . LYS B 1 79 ? 52.234 134.729 71.747 1.00 21.23 74 LYS B N 1
ATOM 1442 C CA . LYS B 1 79 ? 50.864 134.509 71.306 1.00 19.83 74 LYS B CA 1
ATOM 1443 C C . LYS B 1 79 ? 50.091 133.725 72.345 1.00 24.46 74 LYS B C 1
ATOM 1444 O O . LYS B 1 79 ? 50.660 132.887 73.040 1.00 23.14 74 LYS B O 1
ATOM 1450 N N . ARG B 1 80 ? 48.780 133.939 72.399 1.00 22.35 75 ARG B N 1
ATOM 1451 C CA . ARG B 1 80 ? 47.895 133.191 73.284 1.00 22.68 75 ARG B CA 1
ATOM 1452 C C . ARG B 1 80 ? 47.482 131.896 72.582 1.00 26.33 75 ARG B C 1
ATOM 1453 O O . ARG B 1 80 ? 47.093 131.932 71.425 1.00 27.22 75 ARG B O 1
ATOM 1461 N N . ILE B 1 81 ? 47.622 130.758 73.261 1.00 23.17 76 ILE B N 1
ATOM 1462 C CA . ILE B 1 81 ? 47.386 129.403 72.725 1.00 23.81 76 ILE B CA 1
ATOM 1463 C C . ILE B 1 81 ? 46.639 128.522 73.742 1.00 33.02 76 ILE B C 1
ATOM 1464 O O . ILE B 1 81 ? 46.409 128.950 74.875 1.00 32.82 76 ILE B O 1
ATOM 1469 N N . LYS B 1 82 ? 46.295 127.285 73.344 1.00 34.55 77 LYS B N 1
ATOM 1470 C CA . LYS B 1 82 ? 45.590 126.297 74.174 1.00 36.82 77 LYS B CA 1
ATOM 1471 C C . LYS B 1 82 ? 46.391 124.986 74.239 1.00 44.49 77 LYS B C 1
ATOM 1472 O O . LYS B 1 82 ? 46.721 124.417 73.195 1.00 43.18 77 LYS B O 1
ATOM 1478 N N . ILE B 1 83 ? 46.726 124.538 75.474 1.00 45.10 78 ILE B N 1
ATOM 1479 C CA . ILE B 1 83 ? 47.469 123.308 75.786 1.00 46.54 78 ILE B CA 1
ATOM 1480 C C . ILE B 1 83 ? 46.670 122.494 76.815 1.00 53.72 78 ILE B C 1
ATOM 1481 O O . ILE B 1 83 ? 46.578 122.905 77.980 1.00 52.67 78 ILE B O 1
ATOM 1486 N N . ASP B 1 84 ? 46.105 121.336 76.378 1.00 53.19 79 ASP B N 1
ATOM 1487 C CA . ASP B 1 84 ? 45.272 120.422 77.181 1.00 53.73 79 ASP B CA 1
ATOM 1488 C C . ASP B 1 84 ? 44.132 121.172 77.900 1.00 56.79 79 ASP B C 1
ATOM 1489 O O . ASP B 1 84 ? 43.976 121.064 79.125 1.00 55.52 79 ASP B O 1
ATOM 1494 N N . GLY B 1 85 ? 43.408 121.985 77.122 1.00 53.53 80 GLY B N 1
ATOM 1495 C CA . GLY B 1 85 ? 42.293 122.809 77.585 1.00 52.89 80 GLY B CA 1
ATOM 1496 C C . GLY B 1 85 ? 42.671 124.114 78.266 1.00 53.98 80 GLY B C 1
ATOM 1497 O O . GLY B 1 85 ? 41.808 124.974 78.471 1.00 53.45 80 GLY B O 1
ATOM 1498 N N . GLU B 1 86 ? 43.954 124.275 78.626 1.00 48.67 81 GLU B N 1
ATOM 1499 C CA . GLU B 1 86 ? 44.425 125.474 79.316 1.00 47.87 81 GLU B CA 1
ATOM 1500 C C . GLU B 1 86 ? 44.923 126.530 78.335 1.00 46.71 81 GLU B C 1
ATOM 1501 O O . GLU B 1 86 ? 45.742 126.232 77.462 1.00 46.48 81 GLU B O 1
ATOM 1507 N N . ASN B 1 87 ? 44.431 127.762 78.486 1.00 39.10 82 ASN B N 1
ATOM 1508 C CA . ASN B 1 87 ? 44.864 128.894 77.669 1.00 37.84 82 ASN B CA 1
ATOM 1509 C C . ASN B 1 87 ? 46.058 129.612 78.320 1.00 38.43 82 ASN B C 1
ATOM 1510 O O . ASN B 1 87 ? 46.042 129.835 79.536 1.00 36.86 82 ASN B O 1
ATOM 1515 N N . MET B 1 88 ? 47.099 129.935 77.519 1.00 32.90 83 MET B N 1
ATOM 1516 C CA . MET B 1 88 ? 48.316 130.607 78.020 1.00 31.98 83 MET B CA 1
ATOM 1517 C C . MET B 1 88 ? 49.120 131.267 76.903 1.00 28.91 83 MET B C 1
ATOM 1518 O O . MET B 1 88 ? 48.945 130.927 75.731 1.00 25.48 83 MET B O 1
ATOM 1523 N N . TYR B 1 89 ? 50.028 132.183 77.287 1.00 22.14 84 TYR B N 1
ATOM 1524 C CA . TYR B 1 89 ? 50.941 132.820 76.372 1.00 21.24 84 TYR B CA 1
ATOM 1525 C C . TYR B 1 89 ? 52.166 131.935 76.129 1.00 22.09 84 TYR B C 1
ATOM 1526 O O . TYR B 1 89 ? 52.686 131.312 77.053 1.00 22.81 84 TYR B O 1
ATOM 1535 N N . ALA B 1 90 ? 52.615 131.882 74.880 1.00 14.60 85 ALA B N 1
ATOM 1536 C CA . ALA B 1 90 ? 53.791 131.138 74.472 1.00 13.23 85 ALA B CA 1
ATOM 1537 C C . ALA B 1 90 ? 54.478 131.781 73.282 1.00 16.34 85 ALA B C 1
ATOM 1538 O O . ALA B 1 90 ? 53.825 132.442 72.469 1.00 15.99 85 ALA B O 1
ATOM 1540 N N . VAL B 1 91 ? 55.803 131.555 73.160 1.00 12.10 86 VAL B N 1
ATOM 1541 C CA . VAL B 1 91 ? 56.602 131.925 71.990 1.00 10.58 86 VAL B CA 1
ATOM 1542 C C . VAL B 1 91 ? 56.307 130.758 71.035 1.00 13.09 86 VAL B C 1
ATOM 1543 O O . VAL B 1 91 ? 56.402 129.600 71.429 1.00 13.87 86 VAL B O 1
ATOM 1547 N N . VAL B 1 92 ? 55.837 131.072 69.843 1.00 7.92 87 VAL B N 1
ATOM 1548 C CA . VAL B 1 92 ? 55.403 130.101 68.848 1.00 7.94 87 VAL B CA 1
ATOM 1549 C C . VAL B 1 92 ? 56.435 130.044 67.737 1.00 12.07 87 VAL B C 1
ATOM 1550 O O . VAL B 1 92 ? 56.514 130.962 66.931 1.00 10.15 87 VAL B O 1
ATOM 1554 N N . ILE B 1 93 ? 57.261 128.973 67.737 1.00 9.18 88 ILE B N 1
ATOM 1555 C CA . ILE B 1 93 ? 58.306 128.766 66.758 1.00 7.92 88 ILE B CA 1
ATOM 1556 C C . ILE B 1 93 ? 57.757 127.924 65.639 1.00 14.13 88 ILE B C 1
ATOM 1557 O O . ILE B 1 93 ? 57.127 126.906 65.896 1.00 17.46 88 ILE B O 1
ATOM 1562 N N . LYS B 1 94 ? 57.997 128.332 64.391 1.00 10.34 89 LYS B N 1
ATOM 1563 C CA . LYS B 1 94 ? 57.567 127.572 63.221 1.00 10.58 89 LYS B CA 1
ATOM 1564 C C . LYS B 1 94 ? 58.492 126.390 63.030 1.00 16.16 89 LYS B C 1
ATOM 1565 O O . LYS B 1 94 ? 59.722 126.569 62.946 1.00 15.81 89 LYS B O 1
ATOM 1571 N N . TYR B 1 95 ? 57.920 125.167 63.048 1.00 12.88 90 TYR B N 1
ATOM 1572 C CA . TYR B 1 95 ? 58.711 123.936 62.906 1.00 12.75 90 TYR B CA 1
ATOM 1573 C C . TYR B 1 95 ? 59.503 123.915 61.586 1.00 14.38 90 TYR B C 1
ATOM 1574 O O . TYR B 1 95 ? 60.665 123.534 61.591 1.00 11.21 90 TYR B O 1
ATOM 1583 N N . SER B 1 96 ? 58.880 124.387 60.481 1.00 12.44 91 SER B N 1
ATOM 1584 C CA . SER B 1 96 ? 59.505 124.452 59.160 1.00 13.42 91 SER B CA 1
ATOM 1585 C C . SER B 1 96 ? 60.790 125.299 59.181 1.00 17.95 91 SER B C 1
ATOM 1586 O O . SER B 1 96 ? 61.795 124.875 58.606 1.00 20.24 91 SER B O 1
ATOM 1589 N N . SER B 1 97 ? 60.761 126.454 59.878 1.00 10.66 92 SER B N 1
ATOM 1590 C CA . SER B 1 97 ? 61.888 127.373 60.005 1.00 9.70 92 SER B CA 1
ATOM 1591 C C . SER B 1 97 ? 63.015 126.692 60.787 1.00 16.31 92 SER B C 1
ATOM 1592 O O . SER B 1 97 ? 64.175 126.733 60.367 1.00 16.53 92 SER B O 1
ATOM 1595 N N . TYR B 1 98 ? 62.670 126.028 61.907 1.00 12.45 93 TYR B N 1
ATOM 1596 C CA . TYR B 1 98 ? 63.640 125.300 62.705 1.00 10.36 93 TYR B CA 1
ATOM 1597 C C . TYR B 1 98 ? 64.291 124.166 61.890 1.00 15.08 93 TYR B C 1
ATOM 1598 O O . TYR B 1 98 ? 65.514 123.982 61.972 1.00 15.39 93 TYR B O 1
ATOM 1607 N N . SER B 1 99 ? 63.485 123.418 61.108 1.00 10.68 94 SER B N 1
ATOM 1608 C CA . SER B 1 99 ? 63.968 122.290 60.293 1.00 10.43 94 SER B CA 1
ATOM 1609 C C . SER B 1 99 ? 64.965 122.687 59.244 1.00 14.95 94 SER B C 1
ATOM 1610 O O . SER B 1 99 ? 65.984 122.001 59.106 1.00 14.99 94 SER B O 1
ATOM 1613 N N . ILE B 1 100 ? 64.679 123.769 58.494 1.00 10.76 95 ILE B N 1
ATOM 1614 C CA . ILE B 1 100 ? 65.591 124.232 57.455 1.00 10.85 95 ILE B CA 1
ATOM 1615 C C . ILE B 1 100 ? 66.880 124.744 58.080 1.00 14.40 95 ILE B C 1
ATOM 1616 O O . ILE B 1 100 ? 67.963 124.428 57.579 1.00 16.10 95 ILE B O 1
ATOM 1621 N N . LEU B 1 101 ? 66.784 125.443 59.214 1.00 8.75 96 LEU B N 1
ATOM 1622 C CA . LEU B 1 101 ? 67.986 125.973 59.833 1.00 8.02 96 LEU B CA 1
ATOM 1623 C C . LEU B 1 101 ? 68.835 124.880 60.391 1.00 13.95 96 LEU B C 1
ATOM 1624 O O . LEU B 1 101 ? 70.034 124.908 60.173 1.00 14.81 96 LEU B O 1
ATOM 1629 N N . LYS B 1 102 ? 68.215 123.849 60.976 1.00 11.24 97 LYS B N 1
ATOM 1630 C CA . LYS B 1 102 ? 68.931 122.694 61.527 1.00 10.61 97 LYS B CA 1
ATOM 1631 C C . LYS B 1 102 ? 69.652 121.917 60.392 1.00 15.34 97 LYS B C 1
ATOM 1632 O O . LYS B 1 102 ? 70.809 121.549 60.555 1.00 14.41 97 LYS B O 1
ATOM 1638 N N . ARG B 1 103 ? 68.963 121.691 59.254 1.00 12.46 98 ARG B N 1
ATOM 1639 C CA . ARG B 1 103 ? 69.502 121.042 58.056 1.00 13.67 98 ARG B CA 1
ATOM 1640 C C . ARG B 1 103 ? 70.708 121.841 57.510 1.00 19.96 98 ARG B C 1
ATOM 1641 O O . ARG B 1 103 ? 71.733 121.247 57.193 1.00 21.61 98 ARG B O 1
ATOM 1649 N N . LEU B 1 104 ? 70.596 123.180 57.438 1.00 16.06 99 LEU B N 1
ATOM 1650 C CA . LEU B 1 104 ? 71.673 124.065 56.995 1.00 15.81 99 LEU B CA 1
ATOM 1651 C C . LEU B 1 104 ? 72.969 123.895 57.819 1.00 21.86 99 LEU B C 1
ATOM 1652 O O . LEU B 1 104 ? 74.057 123.841 57.231 1.00 22.49 99 LEU B O 1
ATOM 1657 N N . TYR B 1 105 ? 72.864 123.801 59.159 1.00 17.89 100 TYR B N 1
ATOM 1658 C CA . TYR B 1 105 ? 74.067 123.706 59.976 1.00 18.03 100 TYR B CA 1
ATOM 1659 C C . TYR B 1 105 ? 74.569 122.255 60.194 1.00 29.03 100 TYR B C 1
ATOM 1660 O O . TYR B 1 105 ? 75.668 122.077 60.727 1.00 29.52 100 TYR B O 1
ATOM 1669 N N . LEU B 1 106 ? 73.840 121.247 59.650 1.00 29.66 101 LEU B N 1
ATOM 1670 C CA . LEU B 1 106 ? 74.192 119.817 59.660 1.00 30.37 101 LEU B CA 1
ATOM 1671 C C . LEU B 1 106 ? 74.824 119.433 58.288 1.00 38.44 101 LEU B C 1
ATOM 1672 O O . LEU B 1 106 ? 75.909 118.843 58.251 1.00 39.08 101 LEU B O 1
ATOM 1677 N N . GLU B 1 107 ? 74.132 119.762 57.173 1.00 35.79 102 GLU B N 1
ATOM 1678 C CA . GLU B 1 107 ? 74.562 119.462 55.808 1.00 69.88 102 GLU B CA 1
ATOM 1679 C C . GLU B 1 107 ? 74.255 120.631 54.871 1.00 118.40 102 GLU B C 1
ATOM 1680 O O . GLU B 1 107 ? 75.020 121.596 54.809 1.00 85.00 102 GLU B O 1
ATOM 1682 N N . MET C 1 5 ? 99.315 123.683 56.450 1.00 52.33 0 MET C N 1
ATOM 1683 C CA . MET C 1 5 ? 99.774 124.126 57.771 1.00 52.18 0 MET C CA 1
ATOM 1684 C C . MET C 1 5 ? 100.553 125.478 57.735 1.00 54.75 0 MET C C 1
ATOM 1685 O O . MET C 1 5 ? 101.235 125.818 58.707 1.00 55.06 0 MET C O 1
ATOM 1690 N N . VAL C 1 6 ? 100.414 126.252 56.631 1.00 49.13 1 VAL C N 1
ATOM 1691 C CA . VAL C 1 6 ? 101.035 127.575 56.435 1.00 47.72 1 VAL C CA 1
ATOM 1692 C C . VAL C 1 6 ? 99.918 128.629 56.641 1.00 47.12 1 VAL C C 1
ATOM 1693 O O . VAL C 1 6 ? 99.174 128.966 55.708 1.00 47.63 1 VAL C O 1
ATOM 1697 N N . LYS C 1 7 ? 99.791 129.111 57.879 1.00 37.89 2 LYS C N 1
ATOM 1698 C CA . LYS C 1 7 ? 98.751 130.058 58.258 1.00 34.91 2 LYS C CA 1
ATOM 1699 C C . LYS C 1 7 ? 98.992 131.498 57.752 1.00 33.14 2 LYS C C 1
ATOM 1700 O O . LYS C 1 7 ? 100.135 131.908 57.535 1.00 33.82 2 LYS C O 1
ATOM 1706 N N . ASP C 1 8 ? 97.891 132.232 57.509 1.00 23.58 3 ASP C N 1
ATOM 1707 C CA . ASP C 1 8 ? 97.863 133.642 57.149 1.00 20.69 3 ASP C CA 1
ATOM 1708 C C . ASP C 1 8 ? 97.414 134.331 58.446 1.00 22.12 3 ASP C C 1
ATOM 1709 O O . ASP C 1 8 ? 96.245 134.248 58.838 1.00 20.32 3 ASP C O 1
ATOM 1714 N N . LEU C 1 9 ? 98.372 134.978 59.127 1.00 16.98 4 LEU C N 1
ATOM 1715 C CA . LEU C 1 9 ? 98.195 135.697 60.389 1.00 14.18 4 LEU C CA 1
ATOM 1716 C C . LEU C 1 9 ? 97.153 136.817 60.291 1.00 14.72 4 LEU C C 1
ATOM 1717 O O . LEU C 1 9 ? 96.473 137.091 61.278 1.00 12.73 4 LEU C O 1
ATOM 1722 N N . ASN C 1 10 ? 96.988 137.423 59.091 1.00 11.02 5 ASN C N 1
ATOM 1723 C CA . ASN C 1 10 ? 96.009 138.495 58.864 1.00 11.16 5 ASN C CA 1
ATOM 1724 C C . ASN C 1 10 ? 94.590 138.047 59.115 1.00 14.31 5 ASN C C 1
ATOM 1725 O O . ASN C 1 10 ? 93.782 138.864 59.567 1.00 13.87 5 ASN C O 1
ATOM 1730 N N . LEU C 1 11 ? 94.290 136.753 58.860 1.00 9.20 6 LEU C N 1
ATOM 1731 C CA . LEU C 1 11 ? 92.964 136.186 59.068 1.00 9.16 6 LEU C CA 1
ATOM 1732 C C . LEU C 1 11 ? 92.570 136.231 60.535 1.00 14.30 6 LEU C C 1
ATOM 1733 O O . LEU C 1 11 ? 91.462 136.665 60.848 1.00 14.56 6 LEU C O 1
ATOM 1738 N N . TYR C 1 12 ? 93.508 135.869 61.435 1.00 11.03 7 TYR C N 1
ATOM 1739 C CA . TYR C 1 12 ? 93.318 135.871 62.891 1.00 9.49 7 TYR C CA 1
ATOM 1740 C C . TYR C 1 12 ? 93.228 137.261 63.435 1.00 12.56 7 TYR C C 1
ATOM 1741 O O . TYR C 1 12 ? 92.421 137.492 64.331 1.00 14.19 7 TYR C O 1
ATOM 1750 N N . ALA C 1 13 ? 94.022 138.197 62.875 1.00 6.48 8 ALA C N 1
ATOM 1751 C CA . ALA C 1 13 ? 94.058 139.577 63.317 1.00 4.85 8 ALA C CA 1
ATOM 1752 C C . ALA C 1 13 ? 92.811 140.352 62.904 1.00 9.40 8 ALA C C 1
ATOM 1753 O O . ALA C 1 13 ? 92.162 140.916 63.771 1.00 9.98 8 ALA C O 1
ATOM 1755 N N . LYS C 1 14 ? 92.434 140.344 61.613 1.00 7.82 9 LYS C N 1
ATOM 1756 C CA . LYS C 1 14 ? 91.185 140.977 61.118 1.00 7.07 9 LYS C CA 1
ATOM 1757 C C . LYS C 1 14 ? 89.974 140.462 61.886 1.00 11.24 9 LYS C C 1
ATOM 1758 O O . LYS C 1 14 ? 89.101 141.252 62.209 1.00 11.65 9 LYS C O 1
ATOM 1764 N N . GLU C 1 15 ? 89.909 139.147 62.155 1.00 8.63 10 GLU C N 1
ATOM 1765 C CA . GLU C 1 15 ? 88.814 138.518 62.899 1.00 9.30 10 GLU C CA 1
ATOM 1766 C C . GLU C 1 15 ? 88.690 139.106 64.310 1.00 13.39 10 GLU C C 1
ATOM 1767 O O . GLU C 1 15 ? 87.578 139.396 64.755 1.00 12.86 10 GLU C O 1
ATOM 1773 N N . LEU C 1 16 ? 89.816 139.245 65.015 1.00 9.86 11 LEU C N 1
ATOM 1774 C CA . LEU C 1 16 ? 89.804 139.814 66.351 1.00 11.00 11 LEU C CA 1
ATOM 1775 C C . LEU C 1 16 ? 89.214 141.244 66.295 1.00 18.73 11 LEU C C 1
ATOM 1776 O O . LEU C 1 16 ? 88.332 141.568 67.087 1.00 21.18 11 LEU C O 1
ATOM 1781 N N . VAL C 1 17 ? 89.666 142.055 65.324 1.00 14.22 12 VAL C N 1
ATOM 1782 C CA . VAL C 1 17 ? 89.215 143.424 65.056 1.00 12.68 12 VAL C CA 1
ATOM 1783 C C . VAL C 1 17 ? 87.725 143.445 64.704 1.00 15.09 12 VAL C C 1
ATOM 1784 O O . VAL C 1 17 ? 87.002 144.265 65.271 1.00 15.27 12 VAL C O 1
ATOM 1788 N N . ASP C 1 18 ? 87.274 142.541 63.802 1.00 10.06 13 ASP C N 1
ATOM 1789 C CA . ASP C 1 18 ? 85.864 142.431 63.375 1.00 10.15 13 ASP C CA 1
ATOM 1790 C C . ASP C 1 18 ? 84.908 142.076 64.504 1.00 12.41 13 ASP C C 1
ATOM 1791 O O . ASP C 1 18 ? 83.835 142.669 64.591 1.00 13.25 13 ASP C O 1
ATOM 1796 N N . VAL C 1 19 ? 85.316 141.166 65.383 1.00 8.13 14 VAL C N 1
ATOM 1797 C CA . VAL C 1 19 ? 84.548 140.723 66.561 1.00 8.22 14 VAL C CA 1
ATOM 1798 C C . VAL C 1 19 ? 84.290 141.916 67.498 1.00 12.90 14 VAL C C 1
ATOM 1799 O O . VAL C 1 19 ? 83.149 142.145 67.886 1.00 14.22 14 VAL C O 1
ATOM 1803 N N . VAL C 1 20 ? 85.337 142.683 67.811 1.00 9.28 15 VAL C N 1
ATOM 1804 C CA . VAL C 1 20 ? 85.260 143.849 68.689 1.00 8.27 15 VAL C CA 1
ATOM 1805 C C . VAL C 1 20 ? 84.403 144.920 68.089 1.00 10.37 15 VAL C C 1
ATOM 1806 O O . VAL C 1 20 ? 83.526 145.439 68.775 1.00 11.28 15 VAL C O 1
ATOM 1810 N N . ASN C 1 21 ? 84.619 145.220 66.803 1.00 7.60 16 ASN C N 1
ATOM 1811 C CA . ASN C 1 21 ? 83.858 146.211 66.048 1.00 7.17 16 ASN C CA 1
ATOM 1812 C C . ASN C 1 21 ? 82.398 145.892 66.032 1.00 10.00 16 ASN C C 1
ATOM 1813 O O . ASN C 1 21 ? 81.607 146.797 66.212 1.00 10.12 16 ASN C O 1
ATOM 1818 N N . TYR C 1 22 ? 82.033 144.616 65.811 1.00 8.51 17 TYR C N 1
ATOM 1819 C CA . TYR C 1 22 ? 80.655 144.155 65.762 1.00 8.75 17 TYR C CA 1
ATOM 1820 C C . TYR C 1 22 ? 79.983 144.383 67.104 1.00 14.98 17 TYR C C 1
ATOM 1821 O O . TYR C 1 22 ? 78.896 144.983 67.164 1.00 15.97 17 TYR C O 1
ATOM 1830 N N . LEU C 1 23 ? 80.657 143.948 68.185 1.00 11.78 18 LEU C N 1
ATOM 1831 C CA . LEU C 1 23 ? 80.136 144.089 69.540 1.00 11.94 18 LEU C CA 1
ATOM 1832 C C . LEU C 1 23 ? 80.072 145.544 70.006 1.00 19.35 18 LEU C C 1
ATOM 1833 O O . LEU C 1 23 ? 79.134 145.884 70.714 1.00 18.71 18 LEU C O 1
ATOM 1838 N N . MET C 1 24 ? 81.013 146.408 69.551 1.00 19.40 19 MET C N 1
ATOM 1839 C CA . MET C 1 24 ? 81.027 147.845 69.831 1.00 22.34 19 MET C CA 1
ATOM 1840 C C . MET C 1 24 ? 79.796 148.484 69.219 1.00 24.52 19 MET C C 1
ATOM 1841 O O . MET C 1 24 ? 79.065 149.168 69.923 1.00 24.40 19 MET C O 1
ATOM 1846 N N . LYS C 1 25 ? 79.553 148.233 67.922 1.00 20.67 20 LYS C N 1
ATOM 1847 C CA . LYS C 1 25 ? 78.402 148.705 67.162 1.00 20.49 20 LYS C CA 1
ATOM 1848 C C . LYS C 1 25 ? 77.061 148.294 67.820 1.00 22.96 20 LYS C C 1
ATOM 1849 O O . LYS C 1 25 ? 76.152 149.099 67.872 1.00 22.56 20 LYS C O 1
ATOM 1851 N N . LYS C 1 26 ? 76.965 147.069 68.349 1.00 19.54 21 LYS C N 1
ATOM 1852 C CA . LYS C 1 26 ? 75.759 146.546 68.987 1.00 19.11 21 LYS C CA 1
ATOM 1853 C C . LYS C 1 26 ? 75.660 146.947 70.481 1.00 23.70 21 LYS C C 1
ATOM 1854 O O . LYS C 1 26 ? 74.665 146.602 71.135 1.00 22.47 21 LYS C O 1
ATOM 1858 N N . ASN C 1 27 ? 76.681 147.692 71.004 1.00 20.56 22 ASN C N 1
ATOM 1859 C CA . ASN C 1 27 ? 76.815 148.124 72.415 1.00 21.20 22 ASN C CA 1
ATOM 1860 C C . ASN C 1 27 ? 76.773 146.932 73.381 1.00 22.17 22 ASN C C 1
ATOM 1861 O O . ASN C 1 27 ? 76.156 147.015 74.439 1.00 21.63 22 ASN C O 1
ATOM 1866 N N . GLN C 1 28 ? 77.437 145.827 73.009 1.00 17.08 23 GLN C N 1
ATOM 1867 C CA . GLN C 1 28 ? 77.439 144.587 73.766 1.00 16.30 23 GLN C CA 1
ATOM 1868 C C . GLN C 1 28 ? 78.782 144.278 74.411 1.00 21.21 23 GLN C C 1
ATOM 1869 O O . GLN C 1 28 ? 79.027 143.143 74.844 1.00 23.24 23 GLN C O 1
ATOM 1875 N N . LEU C 1 29 ? 79.638 145.283 74.508 1.00 15.54 24 LEU C N 1
ATOM 1876 C CA . LEU C 1 29 ? 80.958 145.102 75.107 1.00 14.69 24 LEU C CA 1
ATOM 1877 C C . LEU C 1 29 ? 80.992 145.611 76.527 1.00 18.14 24 LEU C C 1
ATOM 1878 O O . LEU C 1 29 ? 80.307 146.573 76.865 1.00 19.21 24 LEU C O 1
ATOM 1883 N N . VAL C 1 30 ? 81.855 145.027 77.323 1.00 13.76 25 VAL C N 1
ATOM 1884 C CA . VAL C 1 30 ? 82.128 145.504 78.656 1.00 15.09 25 VAL C CA 1
ATOM 1885 C C . VAL C 1 30 ? 83.635 145.769 78.682 1.00 19.92 25 VAL C C 1
ATOM 1886 O O . VAL C 1 30 ? 84.412 144.965 78.186 1.00 18.94 25 VAL C O 1
ATOM 1890 N N . PHE C 1 31 ? 84.026 146.935 79.169 1.00 19.64 26 PHE C N 1
ATOM 1891 C CA . PHE C 1 31 ? 85.414 147.365 79.297 1.00 19.80 26 PHE C CA 1
ATOM 1892 C C . PHE C 1 31 ? 85.837 147.278 80.760 1.00 23.61 26 PHE C C 1
ATOM 1893 O O . PHE C 1 31 ? 84.980 147.342 81.642 1.00 24.09 26 PHE C O 1
ATOM 1901 N N . SER C 1 32 ? 87.157 147.159 81.038 1.00 18.49 27 SER C N 1
ATOM 1902 C CA . SER C 1 32 ? 87.656 147.192 82.412 1.00 17.33 27 SER C CA 1
ATOM 1903 C C . SER C 1 32 ? 87.779 148.677 82.804 1.00 25.28 27 SER C C 1
ATOM 1904 O O . SER C 1 32 ? 87.794 149.518 81.920 1.00 25.28 27 SER C O 1
ATOM 1907 N N . ARG C 1 33 ? 87.841 149.007 84.102 1.00 27.57 28 ARG C N 1
ATOM 1908 C CA . ARG C 1 33 ? 87.863 150.387 84.630 1.00 29.90 28 ARG C CA 1
ATOM 1909 C C . ARG C 1 33 ? 88.946 151.293 83.984 1.00 35.16 28 ARG C C 1
ATOM 1910 O O . ARG C 1 33 ? 88.671 152.438 83.609 1.00 34.50 28 ARG C O 1
ATOM 1918 N N . ASN C 1 34 ? 90.141 150.726 83.770 1.00 32.29 29 ASN C N 1
ATOM 1919 C CA . ASN C 1 34 ? 91.292 151.405 83.167 1.00 31.89 29 ASN C CA 1
ATOM 1920 C C . ASN C 1 34 ? 91.301 151.337 81.623 1.00 33.62 29 ASN C C 1
ATOM 1921 O O . ASN C 1 34 ? 92.266 151.813 80.998 1.00 32.94 29 ASN C O 1
ATOM 1926 N N . ASN C 1 35 ? 90.243 150.725 81.008 1.00 27.19 30 ASN C N 1
ATOM 1927 C CA . ASN C 1 35 ? 90.118 150.547 79.548 1.00 25.79 30 ASN C CA 1
ATOM 1928 C C . ASN C 1 35 ? 91.272 149.722 78.932 1.00 26.31 30 ASN C C 1
ATOM 1929 O O . ASN C 1 35 ? 91.566 149.847 77.751 1.00 25.96 30 ASN C O 1
ATOM 1934 N N . LYS C 1 36 ? 91.916 148.889 79.744 1.00 20.39 31 LY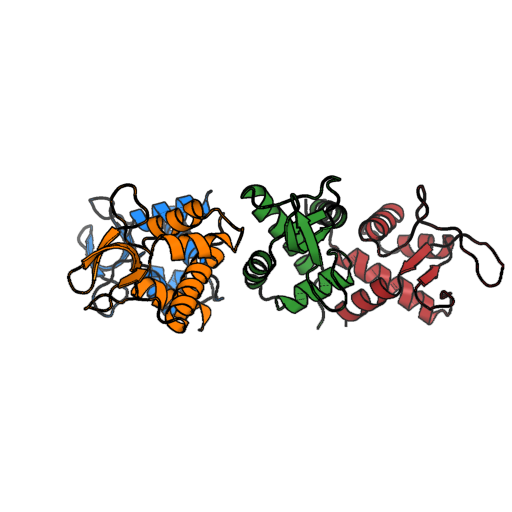S C N 1
ATOM 1935 C CA . LYS C 1 36 ? 93.021 148.050 79.321 1.00 19.42 31 LYS C CA 1
ATOM 1936 C C . LYS C 1 36 ? 92.476 146.774 78.682 1.00 19.36 31 LYS C C 1
ATOM 1937 O O . LYS C 1 36 ? 93.138 146.233 77.808 1.00 16.58 31 LYS C O 1
ATOM 1943 N N . PHE C 1 37 ? 91.267 146.320 79.095 1.00 13.88 32 PHE C N 1
ATOM 1944 C CA . PHE C 1 37 ? 90.659 145.086 78.616 1.00 13.67 32 PHE C CA 1
ATOM 1945 C C . PHE C 1 37 ? 89.246 145.224 78.131 1.00 16.68 32 PHE C C 1
ATOM 1946 O O . PHE C 1 37 ? 88.505 146.074 78.609 1.00 16.29 32 PHE C O 1
ATOM 1954 N N . ILE C 1 38 ? 88.854 144.310 77.235 1.00 12.43 33 ILE C N 1
ATOM 1955 C CA . ILE C 1 38 ? 87.510 144.171 76.690 1.00 11.52 33 ILE C CA 1
ATOM 1956 C C . ILE C 1 38 ? 87.061 142.781 77.111 1.00 16.28 33 ILE C C 1
ATOM 1957 O O . ILE C 1 38 ? 87.760 141.807 76.833 1.00 15.96 33 ILE C O 1
ATOM 1962 N N . TYR C 1 39 ? 85.915 142.693 77.789 1.00 14.79 34 TYR C N 1
ATOM 1963 C CA . TYR C 1 39 ? 85.362 141.428 78.272 1.00 15.71 34 TYR C CA 1
ATOM 1964 C C . TYR C 1 39 ? 84.242 140.989 77.381 1.00 21.76 34 TYR C C 1
ATOM 1965 O O . TYR C 1 39 ? 83.330 141.786 77.074 1.00 23.18 34 TYR C O 1
ATOM 1974 N N . VAL C 1 40 ? 84.326 139.727 76.929 1.00 16.45 35 VAL C N 1
ATOM 1975 C CA . VAL C 1 40 ? 83.320 139.138 76.059 1.00 16.00 35 VAL C 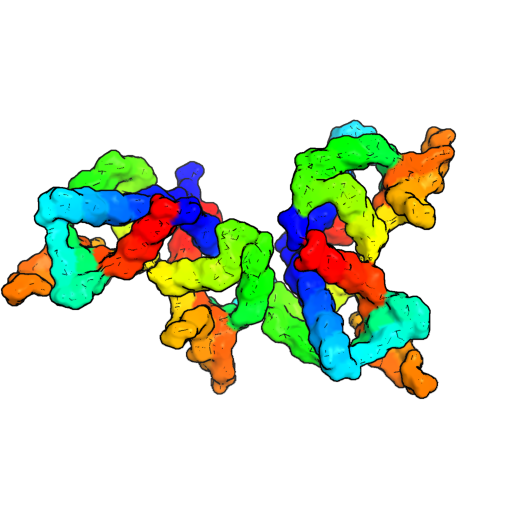CA 1
ATOM 1976 C C . VAL C 1 40 ? 82.898 137.806 76.663 1.00 22.42 35 VAL C C 1
ATOM 1977 O O . VAL C 1 40 ? 83.724 137.056 77.171 1.00 22.65 35 VAL C O 1
ATOM 1981 N N . ASN C 1 41 ? 81.618 137.508 76.589 1.00 19.40 36 ASN C N 1
ATOM 1982 C CA . ASN C 1 41 ? 81.026 136.252 77.026 1.00 18.61 36 ASN C CA 1
ATOM 1983 C C . ASN C 1 41 ? 81.619 135.107 76.139 1.00 19.58 36 ASN C C 1
ATOM 1984 O O . ASN C 1 41 ? 81.697 135.238 74.916 1.00 18.68 36 ASN C O 1
ATOM 1989 N N . THR C 1 42 ? 82.046 134.012 76.760 1.00 16.39 37 THR C N 1
ATOM 1990 C CA . THR C 1 42 ? 82.647 132.847 76.085 1.00 16.86 37 THR C CA 1
ATOM 1991 C C . THR C 1 42 ? 81.730 132.239 74.976 1.00 22.09 37 THR C C 1
ATOM 1992 O O . THR C 1 42 ? 82.205 131.962 73.876 1.00 19.45 37 THR C O 1
ATOM 1996 N N . GLU C 1 43 ? 80.425 132.086 75.254 1.00 21.44 38 GLU C N 1
ATOM 1997 C CA . GLU C 1 43 ? 79.459 131.552 74.294 1.00 21.69 38 GLU C CA 1
ATOM 1998 C C . GLU C 1 43 ? 79.249 132.465 73.086 1.00 24.86 38 GLU C C 1
ATOM 1999 O O . GLU C 1 43 ? 79.112 131.963 71.962 1.00 25.78 38 GLU C O 1
ATOM 2005 N N . THR C 1 44 ? 79.302 133.796 73.303 1.00 19.99 39 THR C N 1
ATOM 2006 C CA . THR C 1 44 ? 79.185 134.816 72.240 1.00 19.42 39 THR C CA 1
ATOM 2007 C C . THR C 1 44 ? 80.378 134.709 71.286 1.00 21.89 39 THR C C 1
ATOM 2008 O O . THR C 1 44 ? 80.182 134.642 70.072 1.00 21.10 39 THR C O 1
ATOM 2012 N N . ILE C 1 45 ? 81.604 134.666 71.842 1.00 19.35 40 ILE C N 1
ATOM 2013 C CA . ILE C 1 45 ? 82.827 134.512 71.056 1.00 19.69 40 ILE C CA 1
ATOM 2014 C C . ILE C 1 45 ? 82.782 133.209 70.241 1.00 22.86 40 ILE C C 1
ATOM 2015 O O . ILE C 1 45 ? 83.005 133.242 69.025 1.00 21.94 40 ILE C O 1
ATOM 2020 N N . LYS C 1 46 ? 82.444 132.083 70.900 1.00 19.80 41 LYS C N 1
ATOM 2021 C CA . LYS C 1 46 ? 82.381 130.781 70.231 1.00 21.01 41 LYS C CA 1
ATOM 2022 C C . LYS C 1 46 ? 81.417 130.778 69.056 1.00 24.33 41 LYS C C 1
ATOM 2023 O O . LYS C 1 46 ? 81.759 130.260 67.994 1.00 26.62 41 LYS C O 1
ATOM 2029 N N . SER C 1 47 ? 80.281 131.440 69.207 1.00 17.57 42 SER C N 1
ATOM 2030 C CA . SER C 1 47 ? 79.274 131.542 68.160 1.00 16.12 42 SER C CA 1
ATOM 2031 C C . SER C 1 47 ? 79.760 132.389 66.973 1.00 17.51 42 SER C C 1
ATOM 2032 O O . SER C 1 47 ? 79.544 132.029 65.813 1.00 16.82 42 SER C O 1
ATOM 2035 N N . MET C 1 48 ? 80.456 133.495 67.264 1.00 15.38 43 MET C N 1
ATOM 2036 C CA . MET C 1 48 ? 81.024 134.381 66.248 1.00 16.05 43 MET C CA 1
ATOM 2037 C C . MET C 1 48 ? 82.207 133.782 65.503 1.00 19.00 43 MET C C 1
ATOM 2038 O O . MET C 1 48 ? 82.275 133.893 64.275 1.00 19.28 43 MET C O 1
ATOM 2043 N N . LEU C 1 49 ? 83.123 133.131 66.232 1.00 16.22 44 LEU C N 1
ATOM 2044 C CA . LEU C 1 49 ? 84.313 132.511 65.631 1.00 16.61 44 LEU C CA 1
ATOM 2045 C C . LEU C 1 49 ? 83.993 131.306 64.740 1.00 22.19 44 LEU C C 1
ATOM 2046 O O . LEU C 1 49 ? 84.848 130.904 63.966 1.00 22.49 44 LEU C O 1
ATOM 2051 N N . GLU C 1 50 ? 82.748 130.804 64.764 1.00 19.33 45 GLU C N 1
ATOM 2052 C CA . GLU C 1 50 ? 82.322 129.681 63.919 1.00 19.49 45 GLU C CA 1
ATOM 2053 C C . GLU C 1 50 ? 82.150 130.031 62.451 1.00 23.94 45 GLU C C 1
ATOM 2054 O O . GLU C 1 50 ? 82.282 129.164 61.599 1.00 26.52 45 GLU C O 1
ATOM 2060 N N . LYS C 1 51 ? 81.829 131.275 62.161 1.00 20.97 46 LYS C N 1
ATOM 2061 C CA . LYS C 1 51 ? 81.551 131.783 60.817 1.00 21.69 46 LYS C CA 1
ATOM 2062 C C . LYS C 1 51 ? 82.665 131.534 59.752 1.00 27.10 46 LYS C C 1
ATOM 2063 O O . LYS C 1 51 ? 82.350 131.007 58.689 1.00 28.64 46 LYS C O 1
ATOM 2069 N N . ARG C 1 52 ? 83.915 131.947 60.014 1.00 22.31 47 ARG C N 1
ATOM 2070 C CA . ARG C 1 52 ? 85.043 131.855 59.068 1.00 22.37 47 ARG C CA 1
ATOM 2071 C C . ARG C 1 52 ? 85.833 130.576 59.288 1.00 27.35 47 ARG C C 1
ATOM 2072 O O . ARG C 1 52 ? 86.469 130.402 60.317 1.00 27.03 47 ARG C O 1
ATOM 2080 N N . ASN C 1 53 ? 85.771 129.677 58.328 1.00 24.45 48 ASN C N 1
ATOM 2081 C CA . ASN C 1 53 ? 86.337 128.336 58.423 1.00 24.37 48 ASN C CA 1
ATOM 2082 C C . ASN C 1 53 ? 87.849 128.193 58.101 1.00 24.66 48 ASN C C 1
ATOM 2083 O O . ASN C 1 53 ? 88.271 127.094 57.756 1.00 25.45 48 ASN C O 1
ATOM 2088 N N . TYR C 1 54 ? 88.681 129.232 58.295 1.00 17.14 49 TYR C N 1
ATOM 2089 C CA . TYR C 1 54 ? 90.124 129.108 58.050 1.00 14.23 49 TYR C CA 1
ATOM 2090 C C . TYR C 1 54 ? 90.821 128.344 59.196 1.00 18.37 49 TYR C C 1
ATOM 2091 O O . TYR C 1 54 ? 91.976 127.941 59.064 1.00 20.11 49 TYR C O 1
ATOM 2100 N N . ASP C 1 55 ? 90.111 128.178 60.333 1.00 12.51 50 ASP C N 1
ATOM 2101 C CA . ASP C 1 55 ? 90.542 127.437 61.512 1.00 11.07 50 ASP C CA 1
ATOM 2102 C C . ASP C 1 55 ? 89.318 127.150 62.375 1.00 11.64 50 ASP C C 1
ATOM 2103 O O . ASP C 1 55 ? 88.268 127.731 62.146 1.00 9.83 50 ASP C O 1
ATOM 2108 N N . THR C 1 56 ? 89.446 126.255 63.359 1.00 8.65 51 THR C N 1
ATOM 2109 C CA . THR C 1 56 ? 88.366 125.965 64.305 1.00 9.64 51 THR C CA 1
ATOM 2110 C C . THR C 1 56 ? 88.326 127.107 65.356 1.00 13.65 51 THR C C 1
ATOM 2111 O O . THR C 1 56 ? 89.240 127.941 65.414 1.00 10.94 51 THR C O 1
ATOM 2115 N N . VAL C 1 57 ? 87.294 127.113 66.203 1.00 13.94 52 VAL C N 1
ATOM 2116 C CA . VAL C 1 57 ? 87.148 128.081 67.305 1.00 14.45 52 VAL C CA 1
ATOM 2117 C C . VAL C 1 57 ? 88.361 127.972 68.248 1.00 20.72 52 VAL C C 1
ATOM 2118 O O . VAL C 1 57 ? 88.996 128.984 68.539 1.00 22.87 52 VAL C O 1
ATOM 2122 N N . ASP C 1 58 ? 88.699 126.754 68.675 1.00 18.30 53 ASP C N 1
ATOM 2123 C CA . ASP C 1 58 ? 89.835 126.500 69.565 1.00 18.99 53 ASP C CA 1
ATOM 2124 C C . ASP C 1 58 ? 91.181 126.818 68.921 1.00 20.48 53 ASP C C 1
ATOM 2125 O O . ASP C 1 58 ? 92.068 127.305 69.620 1.00 21.20 53 ASP C O 1
ATOM 2130 N N . GLY C 1 59 ? 91.304 126.625 67.603 1.00 14.10 54 GLY C N 1
ATOM 2131 C CA . GLY C 1 59 ? 92.515 126.977 66.863 1.00 12.46 54 GLY C CA 1
ATOM 2132 C C . GLY C 1 59 ? 92.748 128.479 66.870 1.00 14.89 54 GLY C C 1
ATOM 2133 O O . GLY C 1 59 ? 93.876 128.926 67.056 1.00 13.70 54 GLY C O 1
ATOM 2134 N N . LYS C 1 60 ? 91.658 129.276 66.727 1.00 11.45 55 LYS C N 1
ATOM 2135 C CA . LYS C 1 60 ? 91.718 130.737 66.765 1.00 10.24 55 LYS C CA 1
ATOM 2136 C C . LYS C 1 60 ? 92.068 131.206 68.182 1.00 14.97 55 LYS C C 1
ATOM 2137 O O . LYS C 1 60 ? 92.992 132.022 68.353 1.00 14.98 55 LYS C O 1
ATOM 2143 N N . LEU C 1 61 ? 91.359 130.676 69.203 1.00 10.32 56 LEU C N 1
ATOM 2144 C CA . LEU C 1 61 ? 91.605 131.038 70.607 1.00 9.82 56 LEU C CA 1
ATOM 2145 C C . LEU C 1 61 ? 93.021 130.679 71.051 1.00 12.74 56 LEU C C 1
ATOM 2146 O O . LEU C 1 61 ? 93.638 131.463 71.751 1.00 11.66 56 LEU C O 1
ATOM 2151 N N . TYR C 1 62 ? 93.538 129.525 70.617 1.00 11.13 57 TYR C N 1
ATOM 2152 C CA . TYR C 1 62 ? 94.901 129.078 70.937 1.00 10.94 57 TYR C CA 1
ATOM 2153 C C . TYR C 1 62 ? 95.921 130.070 70.377 1.00 15.00 57 TYR C C 1
ATOM 2154 O O . TYR C 1 62 ? 96.852 130.447 71.097 1.00 16.21 57 TYR C O 1
ATOM 2163 N N . LEU C 1 63 ? 95.748 130.503 69.119 1.00 9.76 58 LEU C N 1
ATOM 2164 C CA . LEU C 1 63 ? 96.678 131.458 68.516 1.00 11.31 58 LEU C CA 1
ATOM 2165 C C . LEU C 1 63 ? 96.621 132.810 69.232 1.00 16.17 58 LEU C C 1
ATOM 2166 O O . LEU C 1 63 ? 97.676 133.386 69.500 1.00 16.84 58 LEU C O 1
ATOM 2171 N N . TRP C 1 64 ? 95.394 133.323 69.538 1.00 12.32 59 TRP C N 1
ATOM 2172 C CA . TRP C 1 64 ? 95.217 134.595 70.251 1.00 11.12 59 TRP C CA 1
ATOM 2173 C C . TRP C 1 64 ? 95.894 134.521 71.611 1.00 14.65 59 TRP C C 1
ATOM 2174 O O . TRP C 1 64 ? 96.551 135.480 72.015 1.00 15.97 59 TRP C O 1
ATOM 2185 N N . ARG C 1 65 ? 95.769 133.374 72.298 1.00 8.88 60 ARG C N 1
ATOM 2186 C CA . ARG C 1 65 ? 96.400 133.153 73.587 1.00 9.98 60 ARG C CA 1
ATOM 2187 C C . ARG C 1 65 ? 97.933 133.119 73.490 1.00 17.10 60 ARG C C 1
ATOM 2188 O O . ARG C 1 65 ? 98.591 133.746 74.316 1.00 17.96 60 ARG C O 1
ATOM 2196 N N . GLU C 1 66 ? 98.487 132.402 72.492 1.00 14.79 61 GLU C N 1
ATOM 2197 C CA . GLU C 1 66 ? 99.931 132.270 72.287 1.00 14.85 61 GLU C CA 1
ATOM 2198 C C . GLU C 1 66 ? 100.613 133.562 71.882 1.00 18.65 61 GLU C C 1
ATOM 2199 O O . GLU C 1 66 ? 101.772 133.775 72.237 1.00 19.96 61 GLU C O 1
ATOM 2205 N N . LEU C 1 67 ? 99.895 134.410 71.150 1.00 13.57 62 LEU C N 1
ATOM 2206 C CA . LEU C 1 67 ? 100.378 135.707 70.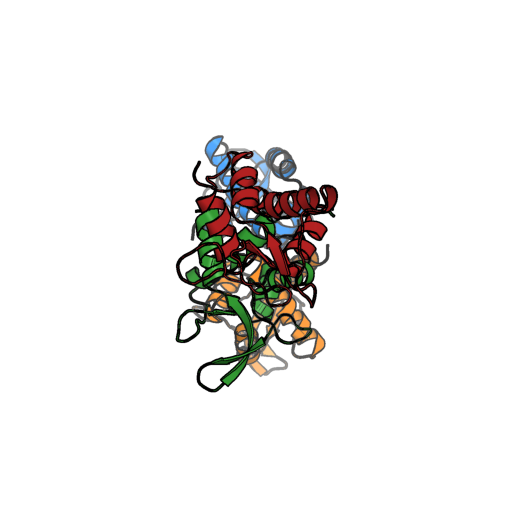714 1.00 13.48 62 LEU C CA 1
ATOM 2207 C C . LEU C 1 67 ? 100.055 136.781 71.743 1.00 15.25 62 LEU C C 1
ATOM 2208 O O . LEU C 1 67 ? 100.425 137.923 71.580 1.00 15.36 62 LEU C O 1
ATOM 2213 N N . GLU C 1 68 ? 99.383 136.397 72.821 1.00 13.03 63 GLU C N 1
ATOM 2214 C CA . GLU C 1 68 ? 99.013 137.241 73.956 1.00 12.80 63 GLU C CA 1
ATOM 2215 C C . GLU C 1 68 ? 98.105 138.434 73.551 1.00 17.10 63 GLU C C 1
ATOM 2216 O O . GLU C 1 68 ? 98.286 139.560 74.033 1.00 18.71 63 GLU C O 1
ATOM 2222 N N . TRP C 1 69 ? 97.131 138.179 72.670 1.00 10.02 64 TRP C N 1
ATOM 2223 C CA . TRP C 1 69 ? 96.126 139.174 72.299 1.00 8.86 64 TRP C CA 1
ATOM 2224 C C . TRP C 1 69 ? 94.959 139.091 73.298 1.00 13.52 64 TRP C C 1
ATOM 2225 O O . TRP C 1 69 ? 94.192 140.040 73.444 1.00 13.51 64 TRP C O 1
ATOM 2236 N N . ILE C 1 70 ? 94.835 137.936 73.971 1.00 11.82 65 ILE C N 1
ATOM 2237 C CA . ILE C 1 70 ? 93.839 137.630 74.985 1.00 12.63 65 ILE C CA 1
ATOM 2238 C C . ILE C 1 70 ? 94.543 137.160 76.253 1.00 21.34 65 ILE C C 1
ATOM 2239 O O . ILE C 1 70 ? 95.627 136.571 76.164 1.00 21.72 65 ILE C O 1
ATOM 2244 N N . GLU C 1 71 ? 93.958 137.441 77.421 1.00 20.17 66 GLU C N 1
ATOM 2245 C CA . GLU C 1 71 ? 94.480 137.006 78.726 1.00 21.09 66 GLU C CA 1
ATOM 2246 C C . GLU C 1 71 ? 93.645 135.824 79.231 1.00 27.83 66 GLU C C 1
ATOM 2247 O O . GLU C 1 71 ? 92.418 135.908 79.296 1.00 28.73 66 GLU C O 1
ATOM 2253 N N . CYS C 1 72 ? 94.311 134.699 79.511 1.00 26.03 67 CYS C N 1
ATOM 2254 C CA . CYS C 1 72 ? 93.672 133.443 79.911 1.00 25.98 67 CYS C CA 1
ATOM 2255 C C . CYS C 1 72 ? 94.140 132.929 81.231 1.00 32.74 67 CYS C C 1
ATOM 2256 O O . CYS C 1 72 ? 95.258 133.208 81.652 1.00 32.68 67 CYS C O 1
ATOM 2259 N N . ALA C 1 73 ? 93.314 132.054 81.817 1.00 32.50 68 ALA C N 1
ATOM 2260 C CA . ALA C 1 73 ? 93.623 131.310 83.020 1.00 34.14 68 ALA C CA 1
ATOM 2261 C C . ALA C 1 73 ? 94.541 130.152 82.556 1.00 41.44 68 ALA C C 1
ATOM 2262 O O . ALA C 1 73 ? 94.552 129.825 81.363 1.00 41.25 68 ALA C O 1
ATOM 2264 N N . GLU C 1 74 ? 95.314 129.550 83.483 1.00 40.43 69 GLU C N 1
ATOM 2265 C CA . GLU C 1 74 ? 96.216 128.431 83.173 1.00 40.87 69 GLU C CA 1
ATOM 2266 C C . GLU C 1 74 ? 95.426 127.247 82.576 1.00 42.09 69 GLU C C 1
ATOM 2267 O O . GLU C 1 74 ? 94.447 126.780 83.194 1.00 42.31 69 GLU C O 1
ATOM 2269 N N . ASP C 1 75 ? 95.797 126.844 81.325 1.00 33.63 70 ASP C N 1
ATOM 2270 C CA . ASP C 1 75 ? 95.177 125.722 80.615 1.00 30.88 70 ASP C CA 1
ATOM 2271 C C . ASP C 1 75 ? 93.689 125.958 80.230 1.00 27.99 70 ASP C C 1
ATOM 2272 O O . ASP C 1 75 ? 92.900 125.014 80.156 1.00 27.23 70 ASP C O 1
ATOM 2274 N N . ARG C 1 76 ? 93.339 127.208 79.911 1.00 21.69 71 ARG C N 1
ATOM 2275 C CA . ARG C 1 76 ? 91.982 127.607 79.520 1.00 21.28 71 ARG C CA 1
ATOM 2276 C C . ARG C 1 76 ? 92.061 128.678 78.420 1.00 23.34 71 ARG C C 1
ATOM 2277 O O . ARG C 1 76 ? 93.156 129.135 78.099 1.00 21.74 71 ARG C O 1
ATOM 2285 N N . PHE C 1 77 ? 90.895 129.092 77.866 1.00 19.40 72 PHE C N 1
ATOM 2286 C CA . PHE C 1 77 ? 90.806 130.184 76.871 1.00 18.46 72 PHE C CA 1
ATOM 2287 C C . PHE C 1 77 ? 90.103 131.418 77.422 1.00 23.80 72 PHE C C 1
ATOM 2288 O O . PHE C 1 77 ? 90.101 132.494 76.815 1.00 24.66 72 PHE C O 1
ATOM 2296 N N . ASN C 1 78 ? 89.513 131.258 78.582 1.00 20.50 73 ASN C N 1
ATOM 2297 C CA . ASN C 1 78 ? 88.830 132.331 79.248 1.00 20.28 73 ASN C CA 1
ATOM 2298 C C . ASN C 1 78 ? 89.429 132.496 80.630 1.00 23.39 73 ASN C C 1
ATOM 2299 O O . ASN C 1 78 ? 90.312 131.717 81.021 1.00 22.00 73 ASN C O 1
ATOM 2304 N N . LYS C 1 79 ? 89.047 133.576 81.309 1.00 19.43 74 LYS C N 1
ATOM 2305 C CA . LYS C 1 79 ? 89.573 133.953 82.611 1.00 18.17 74 LYS C CA 1
ATOM 2306 C C . LYS C 1 79 ? 88.423 134.373 83.517 1.00 25.02 74 LYS C C 1
ATOM 2307 O O . LYS C 1 79 ? 87.446 134.979 83.043 1.00 21.91 74 LYS C O 1
ATOM 2313 N N . ARG C 1 80 ? 88.547 134.054 84.831 1.00 25.79 75 ARG C N 1
ATOM 2314 C CA . ARG C 1 80 ? 87.566 134.451 85.831 1.00 27.00 75 ARG C CA 1
ATOM 2315 C C . ARG C 1 80 ? 87.861 135.908 86.172 1.00 32.25 75 ARG C C 1
ATOM 2316 O O . ARG C 1 80 ? 88.980 136.250 86.577 1.00 30.01 75 ARG C O 1
ATOM 2318 N N . ILE C 1 81 ? 86.878 136.771 85.898 1.00 31.57 76 ILE C N 1
ATOM 2319 C CA . ILE C 1 81 ? 86.949 138.214 86.143 1.00 33.27 76 ILE C CA 1
ATOM 2320 C C . ILE C 1 81 ? 85.720 138.702 86.950 1.00 42.53 76 ILE C C 1
ATOM 2321 O O . ILE C 1 81 ? 84.709 137.997 87.042 1.00 40.95 76 ILE C O 1
ATOM 2326 N N . LYS C 1 82 ? 85.823 139.907 87.529 1.00 45.22 77 LYS C N 1
ATOM 2327 C CA . LYS C 1 82 ? 84.800 140.532 88.358 1.00 47.54 77 LYS C CA 1
ATOM 2328 C C . LYS C 1 82 ? 84.196 141.758 87.647 1.00 55.80 77 LYS C C 1
ATOM 2329 O O . LYS C 1 82 ? 84.932 142.647 87.234 1.00 55.50 77 LYS C O 1
ATOM 2335 N N . ILE C 1 83 ? 82.858 141.784 87.495 1.00 57.09 78 ILE C N 1
ATOM 2336 C CA . ILE C 1 83 ? 82.076 142.879 86.894 1.00 59.75 78 ILE C CA 1
ATOM 2337 C C . ILE C 1 83 ? 80.957 143.294 87.882 1.00 68.76 78 ILE C C 1
ATOM 2338 O O . ILE C 1 83 ? 80.011 142.520 88.083 1.00 68.94 78 ILE C O 1
ATOM 2343 N N . ASP C 1 84 ? 81.074 144.511 88.487 1.00 67.57 79 ASP C N 1
ATOM 2344 C CA . ASP C 1 84 ? 80.141 145.073 89.478 1.00 68.11 79 ASP C CA 1
ATOM 2345 C C . ASP C 1 84 ? 79.876 144.083 90.625 1.00 71.05 79 ASP C C 1
ATOM 2346 O O . ASP C 1 84 ? 78.719 143.781 90.943 1.00 71.24 79 ASP C O 1
ATOM 2351 N N . GLY C 1 85 ? 80.964 143.540 91.177 1.00 66.29 80 GLY C N 1
ATOM 2352 C CA . GLY C 1 85 ? 80.937 142.576 92.274 1.00 65.41 80 GLY C CA 1
ATOM 2353 C C . GLY C 1 85 ? 80.667 141.134 91.879 1.00 67.21 80 GLY C C 1
ATOM 2354 O O . GLY C 1 85 ? 80.871 140.227 92.693 1.00 67.43 80 GLY C O 1
ATOM 2355 N N . GLU C 1 86 ? 80.205 140.906 90.637 1.00 60.80 81 GLU C N 1
ATOM 2356 C CA . GLU C 1 86 ? 79.885 139.569 90.159 1.00 59.72 81 GLU C CA 1
ATOM 2357 C C . GLU C 1 86 ? 81.083 138.912 89.483 1.00 60.96 81 GLU C C 1
ATOM 2358 O O . GLU C 1 86 ? 81.692 139.498 88.586 1.00 61.02 81 GLU C O 1
ATOM 2364 N N . ASN C 1 87 ? 81.410 137.684 89.910 1.00 54.11 82 ASN C N 1
ATOM 2365 C CA . ASN C 1 87 ? 82.490 136.895 89.323 1.00 51.63 82 ASN C CA 1
ATOM 2366 C C . ASN C 1 87 ? 81.945 136.024 88.189 1.00 50.96 82 ASN C C 1
ATOM 2367 O O . ASN C 1 87 ? 80.889 135.396 88.333 1.00 48.11 82 ASN C O 1
ATOM 2372 N N . MET C 1 88 ? 82.640 136.040 87.044 1.00 46.87 83 MET C N 1
ATOM 2373 C CA . MET C 1 88 ? 82.253 135.271 85.861 1.00 46.42 83 MET C CA 1
ATOM 2374 C C . MET C 1 88 ? 83.423 135.019 84.938 1.00 45.03 83 MET C C 1
ATOM 2375 O O . MET C 1 88 ? 84.425 135.733 84.983 1.00 44.79 83 MET C O 1
ATOM 2380 N N . TYR C 1 89 ? 83.273 134.013 84.081 1.00 38.62 84 TYR C N 1
ATOM 2381 C CA . TYR C 1 89 ? 84.238 133.673 83.060 1.00 36.76 84 TYR C CA 1
ATOM 2382 C C . TYR C 1 89 ? 83.981 134.519 81.834 1.00 35.42 84 TYR C C 1
ATOM 2383 O O . TYR C 1 89 ? 82.832 134.692 81.415 1.00 36.54 84 TYR C O 1
ATOM 2392 N N . ALA C 1 90 ? 85.055 135.045 81.252 1.00 26.47 85 ALA C N 1
ATOM 2393 C CA . ALA C 1 90 ? 84.990 135.845 80.036 1.00 23.33 85 ALA C CA 1
ATOM 2394 C C . ALA C 1 90 ? 86.252 135.658 79.232 1.00 21.13 85 ALA C C 1
ATOM 2395 O O . ALA C 1 90 ? 87.300 135.349 79.802 1.00 17.96 85 ALA C O 1
ATOM 2397 N N . VAL C 1 91 ? 86.164 135.916 77.911 1.00 14.93 86 VAL C N 1
ATOM 2398 C CA . VAL C 1 91 ? 87.304 136.008 77.025 1.00 13.73 86 VAL C CA 1
ATOM 2399 C C . VAL C 1 91 ? 87.761 137.474 77.216 1.00 17.90 86 VAL C C 1
ATOM 2400 O O . VAL C 1 91 ? 86.957 138.415 77.087 1.00 18.95 86 VAL C O 1
ATOM 2404 N N . VAL C 1 92 ? 89.021 137.645 77.634 1.00 11.90 87 VAL C N 1
ATOM 2405 C CA . VAL C 1 92 ? 89.598 138.953 77.970 1.00 9.66 87 VAL C CA 1
ATOM 2406 C C . VAL C 1 92 ? 90.511 139.410 76.858 1.00 13.58 87 VAL C C 1
ATOM 2407 O O . VAL C 1 92 ? 91.612 138.886 76.726 1.00 15.10 87 VAL C O 1
ATOM 2411 N N . ILE C 1 93 ? 90.042 140.358 76.032 1.00 8.78 88 ILE C N 1
ATOM 2412 C CA . ILE C 1 93 ? 90.810 140.900 74.913 1.00 8.22 88 ILE C CA 1
ATOM 2413 C C . ILE C 1 93 ? 91.598 142.119 75.374 1.00 13.18 88 ILE C C 1
ATOM 2414 O O . ILE C 1 93 ? 91.038 142.995 76.016 1.00 12.81 88 ILE C O 1
ATOM 2419 N N . LYS C 1 94 ? 92.892 142.173 75.048 1.00 11.28 89 LYS C N 1
ATOM 2420 C CA . LYS C 1 94 ? 93.739 143.327 75.361 1.00 11.81 89 LYS C CA 1
ATOM 2421 C C . LYS C 1 94 ? 93.405 144.475 74.408 1.00 18.86 89 LYS C C 1
ATOM 2422 O O . LYS C 1 94 ? 93.450 144.305 73.184 1.00 19.74 89 LYS C O 1
ATOM 2428 N N . TYR C 1 95 ? 93.005 145.629 74.967 1.00 16.84 90 TYR C N 1
ATOM 2429 C CA . TYR C 1 95 ? 92.662 146.802 74.155 1.00 16.58 90 TYR C CA 1
ATOM 2430 C C . TYR C 1 95 ? 93.851 147.267 73.263 1.00 15.37 90 TYR C C 1
ATOM 2431 O O . TYR C 1 95 ? 93.653 147.641 72.103 1.00 14.20 90 TYR C O 1
ATOM 2440 N N . SER C 1 96 ? 95.074 147.202 73.792 1.00 10.77 91 SER C N 1
ATOM 2441 C CA . SER C 1 96 ? 96.289 147.597 73.071 1.00 12.08 91 SER C CA 1
ATOM 2442 C C . SER C 1 96 ? 96.481 146.758 71.803 1.00 17.54 91 SER C C 1
ATOM 2443 O O . SER C 1 96 ? 96.824 147.305 70.758 1.00 19.77 91 SER C O 1
ATOM 2446 N N . SER C 1 97 ? 96.220 145.447 71.895 1.00 13.50 92 SER C N 1
ATOM 2447 C CA . SER C 1 97 ? 96.313 144.493 70.781 1.00 13.68 92 SER C CA 1
ATOM 2448 C C . SER C 1 97 ? 95.274 144.858 69.721 1.00 15.83 92 SER C C 1
ATOM 2449 O O . SER C 1 97 ? 95.604 144.956 68.540 1.00 15.72 92 SER C O 1
ATOM 2452 N N . TYR C 1 98 ? 94.034 145.109 70.159 1.00 9.72 93 TYR C N 1
ATOM 2453 C CA . TYR C 1 98 ? 92.970 145.506 69.255 1.00 10.37 93 TYR C CA 1
ATOM 2454 C C . TYR C 1 98 ? 93.311 146.831 68.522 1.00 14.55 93 TYR C C 1
ATOM 2455 O O . TYR C 1 98 ? 93.078 146.933 67.314 1.00 13.27 93 TYR C O 1
ATOM 2464 N N . SER C 1 99 ? 93.843 147.836 69.253 1.00 11.12 94 SER C N 1
ATOM 2465 C CA . SER C 1 99 ? 94.190 149.137 68.677 1.00 10.81 94 SER C CA 1
ATOM 2466 C C . SER C 1 99 ? 95.234 149.069 67.586 1.00 13.13 94 SER C C 1
ATOM 2467 O O . SER C 1 99 ? 95.063 149.709 66.537 1.00 8.41 94 SER C O 1
ATOM 2470 N N . ILE C 1 100 ? 96.345 148.334 67.850 1.00 11.08 95 ILE C N 1
ATOM 2471 C CA . ILE C 1 100 ? 97.414 148.216 66.864 1.00 10.51 95 ILE C CA 1
ATOM 2472 C C . ILE C 1 100 ? 96.934 147.423 65.657 1.00 11.10 95 ILE C C 1
ATOM 2473 O O . ILE C 1 100 ? 97.198 147.834 64.539 1.00 9.52 95 ILE C O 1
ATOM 2478 N N . LEU C 1 101 ? 96.164 146.331 65.886 1.00 6.70 96 LEU C N 1
ATOM 2479 C CA . LEU C 1 101 ? 95.659 145.515 64.784 1.00 5.62 96 LEU C CA 1
ATOM 2480 C C . LEU C 1 101 ? 94.673 146.296 63.925 1.00 11.44 96 LEU C C 1
ATOM 2481 O O . LEU C 1 101 ? 94.792 146.256 62.706 1.00 12.79 96 LEU C O 1
ATOM 2486 N N . LYS C 1 102 ? 93.807 147.108 64.547 1.00 8.86 97 LYS C N 1
ATOM 2487 C CA . LYS C 1 102 ? 92.856 147.958 63.825 1.00 10.64 97 LYS C CA 1
ATOM 2488 C C . LYS C 1 102 ? 93.596 148.974 62.933 1.00 14.78 97 LYS C C 1
ATOM 2489 O O . LYS C 1 102 ? 93.207 149.168 61.777 1.00 15.47 97 LYS C O 1
ATOM 2495 N N . ARG C 1 103 ? 94.681 149.568 63.441 1.00 9.79 98 ARG C N 1
ATOM 2496 C CA . ARG C 1 103 ? 95.48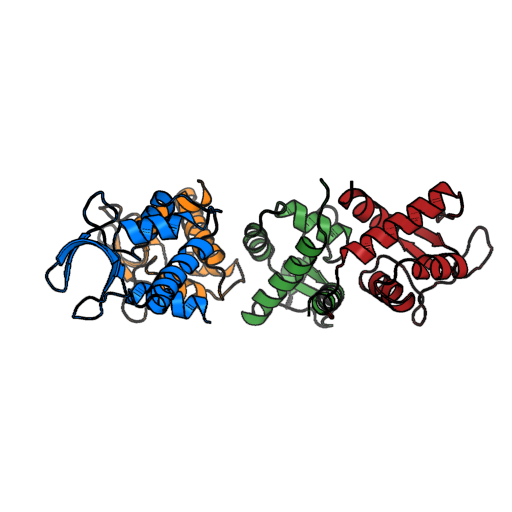7 150.543 62.714 1.00 9.82 98 ARG C CA 1
ATOM 2497 C C . ARG C 1 103 ? 96.145 149.942 61.464 1.00 16.99 98 ARG C C 1
ATOM 2498 O O . ARG C 1 103 ? 96.289 150.641 60.464 1.00 15.94 98 ARG C O 1
ATOM 2506 N N . LEU C 1 104 ? 96.555 148.654 61.533 1.00 15.06 99 LEU C N 1
ATOM 2507 C CA . LEU C 1 104 ? 97.154 147.949 60.415 1.00 15.91 99 LEU C CA 1
ATOM 2508 C C . LEU C 1 104 ? 96.213 147.869 59.208 1.00 21.30 99 LEU C C 1
ATOM 2509 O O . LEU C 1 104 ? 96.671 148.042 58.067 1.00 21.50 99 LEU C O 1
ATOM 2514 N N . TYR C 1 105 ? 94.920 147.560 59.453 1.00 17.47 100 TYR C N 1
ATOM 2515 C CA . TYR C 1 105 ? 93.939 147.350 58.381 1.00 18.32 100 TYR C CA 1
ATOM 2516 C C . TYR C 1 105 ? 93.011 148.547 58.102 1.00 25.83 100 TYR C C 1
ATOM 2517 O O . TYR C 1 105 ? 92.154 148.443 57.234 1.00 26.81 100 TYR C O 1
ATOM 2526 N N . LEU C 1 106 ? 93.199 149.671 58.826 1.00 24.17 101 LEU C N 1
ATOM 2527 C CA . LEU C 1 106 ? 92.470 150.952 58.746 1.00 37.43 101 LEU C CA 1
ATOM 2528 C C . LEU C 1 106 ? 90.953 150.802 58.552 1.00 86.78 101 LEU C C 1
ATOM 2529 O O . LEU C 1 106 ? 90.232 150.548 59.521 1.00 58.36 101 LEU C O 1
ATOM 2534 N N . HIS D 1 4 ? 97.219 150.872 50.203 1.00 49.84 -1 HIS D N 1
ATOM 2535 C CA . HIS D 1 4 ? 98.163 151.989 50.262 1.00 49.95 -1 HIS D CA 1
ATOM 2536 C C . HIS D 1 4 ? 98.815 152.058 51.661 1.00 50.83 -1 HIS D C 1
ATOM 2537 O O . HIS D 1 4 ? 100.004 151.778 51.790 1.00 50.11 -1 HIS D O 1
ATOM 2544 N N . MET D 1 5 ? 98.021 152.416 52.698 1.00 44.82 0 MET D N 1
ATOM 2545 C CA . MET D 1 5 ? 98.436 152.531 54.106 1.00 41.91 0 MET D CA 1
ATOM 2546 C C . MET D 1 5 ? 98.197 151.210 54.848 1.00 38.51 0 MET D C 1
ATOM 2547 O O . MET D 1 5 ? 98.715 151.032 55.949 1.00 37.21 0 MET D O 1
ATOM 2552 N N . VAL D 1 6 ? 97.387 150.305 54.244 1.00 31.41 1 VAL D N 1
ATOM 2553 C CA . VAL D 1 6 ? 97.009 148.975 54.747 1.00 29.74 1 VAL D CA 1
ATOM 2554 C C . VAL D 1 6 ? 98.243 148.091 54.759 1.00 31.90 1 VAL D C 1
ATOM 2555 O O . VAL D 1 6 ? 98.901 147.927 53.736 1.00 30.77 1 VAL D O 1
ATOM 2559 N N . LYS D 1 7 ? 98.576 147.573 55.935 1.00 28.37 2 LYS D N 1
ATOM 2560 C CA . LYS D 1 7 ? 99.776 146.764 56.147 1.00 27.28 2 LYS D CA 1
ATOM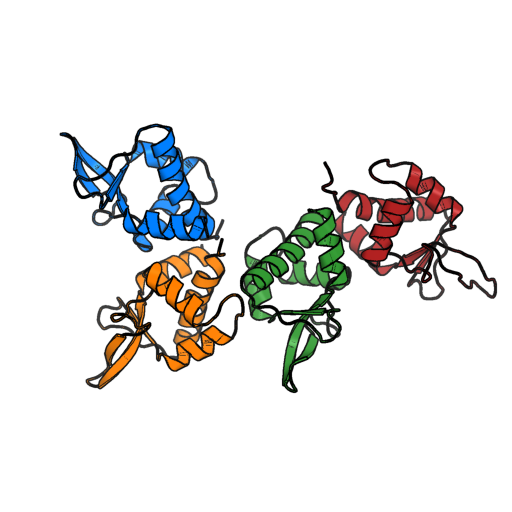 2561 C C . LYS D 1 7 ? 99.478 145.268 56.156 1.00 24.83 2 LYS D C 1
ATOM 2562 O O . LYS D 1 7 ? 98.370 144.868 56.490 1.00 24.95 2 LYS D O 1
ATOM 2568 N N . ASP D 1 8 ? 100.483 144.454 55.782 1.00 16.27 3 ASP D N 1
ATOM 2569 C CA . ASP D 1 8 ? 100.452 142.999 55.754 1.00 13.22 3 ASP D CA 1
ATOM 2570 C C . ASP D 1 8 ? 101.279 142.553 56.956 1.00 14.83 3 ASP D C 1
ATOM 2571 O O . ASP D 1 8 ? 102.501 142.669 56.956 1.00 13.70 3 ASP D O 1
ATOM 2576 N N . LEU D 1 9 ? 100.592 142.087 58.004 1.00 11.33 4 LEU D N 1
ATOM 2577 C CA . LEU D 1 9 ? 101.177 141.622 59.262 1.00 9.63 4 LEU D CA 1
ATOM 2578 C C . LEU D 1 9 ? 102.162 140.446 59.068 1.00 14.57 4 LEU D C 1
ATOM 2579 O O . LEU D 1 9 ? 103.109 140.313 59.860 1.00 14.73 4 LEU D O 1
ATOM 2584 N N . ASN D 1 10 ? 101.987 139.642 57.996 1.00 9.87 5 ASN D N 1
ATOM 2585 C CA . ASN D 1 10 ? 102.878 138.515 57.709 1.00 10.82 5 ASN D CA 1
ATOM 2586 C C . ASN D 1 10 ? 104.297 138.978 57.410 1.00 15.69 5 ASN D C 1
ATOM 2587 O O . ASN D 1 10 ? 105.241 138.245 57.700 1.00 16.30 5 ASN D O 1
ATOM 2592 N N . LEU D 1 11 ? 104.451 140.180 56.834 1.00 11.90 6 LEU D N 1
ATOM 2593 C CA . LEU D 1 11 ? 105.771 140.737 56.524 1.00 12.52 6 LEU D CA 1
ATOM 2594 C C . LEU D 1 11 ? 106.611 140.944 57.815 1.00 14.10 6 LEU D C 1
ATOM 2595 O O . LEU D 1 11 ? 107.784 140.555 57.857 1.00 11.78 6 LEU D O 1
ATOM 2600 N N . TYR D 1 12 ? 105.962 141.457 58.877 1.00 8.38 7 TYR D N 1
ATOM 2601 C CA . TYR D 1 12 ? 106.570 141.695 60.187 1.00 7.43 7 TYR D CA 1
ATOM 2602 C C . TYR D 1 12 ? 106.838 140.417 60.939 1.00 10.07 7 TYR D C 1
ATOM 2603 O O . TYR D 1 12 ? 107.875 140.299 61.560 1.00 8.48 7 TYR D O 1
ATOM 2612 N N . ALA D 1 13 ? 105.880 139.479 60.938 1.00 9.30 8 ALA D N 1
ATOM 2613 C CA . ALA D 1 13 ? 105.979 138.182 61.618 1.00 9.35 8 ALA D CA 1
ATOM 2614 C C . ALA D 1 13 ? 107.050 137.276 60.980 1.00 14.47 8 ALA D C 1
ATOM 2615 O O . ALA D 1 13 ? 107.862 136.725 61.720 1.00 14.47 8 ALA D O 1
ATOM 2617 N N . LYS D 1 14 ? 107.092 137.178 59.612 1.00 11.85 9 LYS D N 1
ATOM 2618 C CA . LYS D 1 14 ? 108.112 136.425 58.857 1.00 12.36 9 LYS D CA 1
ATOM 2619 C C . LYS D 1 14 ? 109.501 137.035 59.051 1.00 15.95 9 LYS D C 1
ATOM 2620 O O . LYS D 1 14 ? 110.475 136.283 59.127 1.00 17.94 9 LYS D O 1
ATOM 2626 N N . GLU D 1 15 ? 109.592 138.372 59.164 1.00 10.40 10 GLU D N 1
ATOM 2627 C CA . GLU D 1 15 ? 110.853 139.059 59.413 1.00 10.40 10 GLU D CA 1
ATOM 2628 C C . GLU D 1 15 ? 111.413 138.646 60.769 1.00 13.30 10 GLU D C 1
ATOM 2629 O O . GLU D 1 15 ? 112.574 138.263 60.833 1.00 12.77 10 GLU D O 1
ATOM 2635 N N . LEU D 1 16 ? 110.604 138.696 61.836 1.00 9.22 11 LEU D N 1
ATOM 2636 C CA . LEU D 1 16 ? 111.109 138.276 63.135 1.00 10.93 11 LEU D CA 1
ATOM 2637 C C . LEU D 1 16 ? 111.703 136.843 63.073 1.00 16.63 11 LEU D C 1
ATOM 2638 O O . LEU D 1 16 ? 112.808 136.619 63.572 1.00 17.26 11 LEU D O 1
ATOM 2643 N N . VAL D 1 17 ? 110.984 135.909 62.416 1.00 12.25 12 VAL D N 1
ATOM 2644 C CA . VAL D 1 17 ? 111.395 134.516 62.249 1.00 11.81 12 VAL D CA 1
ATOM 2645 C C . VAL D 1 17 ? 112.687 134.406 61.437 1.00 15.27 12 VAL D C 1
ATOM 2646 O O . VAL D 1 17 ? 113.600 133.713 61.871 1.00 16.63 12 VAL D O 1
ATOM 2650 N N . ASP D 1 18 ? 112.770 135.108 60.295 1.00 11.45 13 ASP D N 1
ATOM 2651 C CA . ASP D 1 18 ? 113.949 135.109 59.419 1.00 11.41 13 ASP D CA 1
ATOM 2652 C C . ASP D 1 18 ? 115.184 135.695 60.082 1.00 15.91 13 ASP D C 1
ATOM 2653 O O . ASP D 1 18 ? 116.276 135.149 59.915 1.00 16.17 13 ASP D O 1
ATOM 2658 N N . VAL D 1 19 ? 115.011 136.765 60.853 1.00 11.88 14 VAL D N 1
ATOM 2659 C CA . VAL D 1 19 ? 116.080 137.421 61.612 1.00 12.40 14 VAL D CA 1
ATOM 2660 C C . VAL D 1 19 ? 116.715 136.412 62.589 1.00 17.51 14 VAL D C 1
ATOM 2661 O O . VAL D 1 19 ? 117.936 136.265 62.603 1.00 19.07 14 VAL D O 1
ATOM 2665 N N . VAL D 1 20 ? 115.894 135.731 63.378 1.00 12.80 15 VAL D N 1
ATOM 2666 C CA . VAL D 1 20 ? 116.357 134.759 64.371 1.00 13.25 15 VAL D CA 1
ATOM 2667 C C . VAL D 1 20 ? 117.032 133.551 63.691 1.00 20.94 15 VAL D C 1
ATOM 2668 O O . VAL D 1 20 ? 118.121 133.145 64.099 1.00 21.20 15 VAL D O 1
ATOM 2672 N N . ASN D 1 21 ? 116.403 133.013 62.639 1.00 17.71 16 ASN D N 1
ATOM 2673 C CA . ASN D 1 21 ? 116.946 131.902 61.874 1.00 17.96 16 ASN D CA 1
ATOM 2674 C C . ASN D 1 21 ? 118.299 132.241 61.269 1.00 24.04 16 ASN D C 1
ATOM 2675 O O . ASN D 1 21 ? 119.181 131.392 61.287 1.00 24.49 16 ASN D O 1
ATOM 2680 N N . TYR D 1 22 ? 118.464 133.467 60.733 1.00 22.42 17 TYR D N 1
ATOM 2681 C CA . TYR D 1 22 ? 119.718 133.937 60.134 1.00 23.23 17 TYR D CA 1
ATOM 2682 C C . TYR D 1 22 ? 120.813 133.991 61.199 1.00 26.44 17 TYR D C 1
ATOM 2683 O O . TYR D 1 22 ? 121.908 133.482 60.979 1.00 24.44 17 TYR D O 1
ATOM 2692 N N . LEU D 1 23 ? 120.493 134.567 62.362 1.00 24.34 18 LEU D N 1
ATOM 2693 C CA . LEU D 1 23 ? 121.425 134.699 63.458 1.00 25.17 18 LEU D CA 1
ATOM 2694 C C . LEU D 1 23 ? 121.779 133.357 64.087 1.00 35.19 18 LEU D C 1
ATOM 2695 O O . LEU D 1 23 ? 122.919 133.185 64.494 1.00 34.65 18 LEU D O 1
ATOM 2700 N N . MET D 1 24 ? 120.837 132.392 64.105 1.00 36.64 19 MET D N 1
ATOM 2701 C CA . MET D 1 24 ? 121.059 131.020 64.591 1.00 38.67 19 MET D CA 1
ATOM 2702 C C . MET D 1 24 ? 122.110 130.344 63.689 1.00 41.08 19 MET D C 1
ATOM 2703 O O . MET D 1 24 ? 123.117 129.854 64.184 1.00 40.61 19 MET D O 1
ATOM 2708 N N . LYS D 1 25 ? 121.894 130.396 62.366 1.00 36.67 20 LYS D N 1
ATOM 2709 C CA . LYS D 1 25 ? 122.769 129.885 61.311 1.00 36.84 20 LYS D CA 1
ATOM 2710 C C . LYS D 1 25 ? 124.199 130.463 61.417 1.00 44.66 20 LYS D C 1
ATOM 2711 O O . LYS D 1 25 ? 125.166 129.717 61.272 1.00 45.45 20 LYS D O 1
ATOM 2717 N N . LYS D 1 26 ? 124.326 131.771 61.688 1.00 42.10 21 LYS D N 1
ATOM 2718 C CA . LYS D 1 26 ? 125.615 132.465 61.808 1.00 41.73 21 LYS D CA 1
ATOM 2719 C C . LYS D 1 26 ? 126.224 132.377 63.211 1.00 45.66 21 LYS D C 1
ATOM 2720 O O . LYS D 1 26 ? 127.305 132.924 63.426 1.00 46.01 21 LYS D O 1
ATOM 2726 N N . ASN D 1 27 ? 125.544 131.671 64.153 1.00 41.43 22 ASN D N 1
ATOM 2727 C CA . ASN D 1 27 ? 125.939 131.508 65.560 1.00 41.68 22 ASN D CA 1
ATOM 2728 C C . ASN D 1 27 ? 126.141 132.867 66.259 1.00 46.95 22 ASN D C 1
ATOM 2729 O O . ASN D 1 27 ? 127.060 133.035 67.052 1.00 48.78 22 ASN D O 1
ATOM 2734 N N . GLN D 1 28 ? 125.270 133.828 65.969 1.00 42.07 23 GLN D N 1
ATOM 2735 C CA . GLN D 1 28 ? 125.348 135.181 66.508 1.00 40.65 23 GLN D CA 1
ATOM 2736 C C . GLN D 1 28 ? 124.250 135.497 67.518 1.00 43.93 23 GLN D C 1
ATOM 2737 O O . GLN D 1 28 ? 124.023 136.669 67.839 1.00 42.48 23 GLN D O 1
ATOM 2743 N N . LEU D 1 29 ? 123.592 134.455 68.043 1.00 41.71 24 LEU D N 1
ATOM 2744 C CA . LEU D 1 29 ? 122.525 134.629 69.033 1.00 42.51 24 LEU D CA 1
ATOM 2745 C C . LEU D 1 29 ? 122.988 134.368 70.419 1.00 43.11 24 LEU D C 1
ATOM 2746 O O . LEU D 1 29 ? 123.797 133.462 70.648 1.00 44.58 24 LEU D O 1
ATOM 2751 N N . VAL D 1 30 ? 122.419 135.108 71.351 1.00 34.78 25 VAL D N 1
ATOM 2752 C CA . VAL D 1 30 ? 122.652 134.912 72.758 1.00 32.62 25 VAL D CA 1
ATOM 2753 C C . VAL D 1 30 ? 121.266 134.677 73.346 1.00 35.40 25 VAL D C 1
ATOM 2754 O O . VAL D 1 30 ? 120.332 135.416 73.049 1.00 34.92 25 VAL D O 1
ATOM 2758 N N . PHE D 1 31 ? 121.126 133.614 74.121 1.00 30.79 26 PHE D N 1
ATOM 2759 C CA . PHE D 1 31 ? 119.897 133.260 74.802 1.00 29.80 26 PHE D CA 1
ATOM 2760 C C . PHE D 1 31 ? 120.012 133.666 76.250 1.00 34.23 26 PHE D C 1
ATOM 2761 O O . PHE D 1 31 ? 121.123 133.793 76.775 1.00 33.65 26 PHE D O 1
ATOM 2769 N N . SER D 1 32 ? 118.864 133.835 76.909 1.00 31.89 27 SER D N 1
ATOM 2770 C CA . SER D 1 32 ? 118.828 134.149 78.330 1.00 32.93 27 SER D CA 1
ATOM 2771 C C . SER D 1 32 ? 119.138 132.828 79.072 1.00 42.85 27 SER D C 1
ATOM 2772 O O . SER D 1 32 ? 119.099 131.766 78.441 1.00 41.62 27 SER D O 1
ATOM 2775 N N . ARG D 1 33 ? 119.473 132.885 80.383 1.00 44.33 28 ARG D N 1
ATOM 2776 C CA . ARG D 1 33 ? 119.786 131.669 81.146 1.00 46.31 28 ARG D CA 1
ATOM 2777 C C . ARG D 1 33 ? 118.648 130.633 81.069 1.00 52.60 28 ARG D C 1
ATOM 2778 O O . ARG D 1 33 ? 118.909 129.459 80.800 1.00 52.93 28 ARG D O 1
ATOM 2786 N N . ASN D 1 34 ? 117.392 131.097 81.230 1.00 49.10 29 ASN D N 1
ATOM 2787 C CA . ASN D 1 34 ? 116.163 130.291 81.187 1.00 47.99 29 ASN D CA 1
ATOM 2788 C C . ASN D 1 34 ? 115.627 130.031 79.750 1.00 48.22 29 ASN D C 1
ATOM 2789 O O . ASN D 1 34 ? 114.566 129.410 79.604 1.00 47.81 29 ASN D O 1
ATOM 2794 N N . ASN D 1 35 ? 116.345 130.534 78.704 1.00 40.97 30 ASN D N 1
ATOM 2795 C CA . ASN D 1 35 ? 115.996 130.438 77.274 1.00 39.34 30 ASN D CA 1
ATOM 2796 C C . ASN D 1 35 ? 114.634 131.116 76.912 1.00 38.45 30 ASN D C 1
ATOM 2797 O O . ASN D 1 35 ? 114.083 130.857 75.846 1.00 38.94 30 ASN D O 1
ATOM 2802 N N . LYS D 1 36 ? 114.132 132.011 77.780 1.00 30.76 31 LYS D N 1
ATOM 2803 C CA . LYS D 1 36 ? 112.885 132.756 77.622 1.00 28.97 31 LYS D CA 1
ATOM 2804 C C . LYS D 1 36 ? 113.055 133.900 76.602 1.00 27.57 31 LYS D C 1
ATOM 2805 O O . LYS D 1 36 ? 112.078 134.308 75.963 1.00 25.62 31 LYS D O 1
ATOM 2811 N N . PHE D 1 37 ? 114.305 134.400 76.458 1.00 20.51 32 PHE D N 1
ATOM 2812 C CA . PHE D 1 37 ? 114.650 135.524 75.593 1.00 18.20 32 PHE D CA 1
ATOM 2813 C C . PHE D 1 37 ? 115.831 135.277 74.700 1.00 21.73 32 PHE D C 1
ATOM 2814 O O . PHE D 1 37 ? 116.720 134.502 75.025 1.00 20.94 32 PHE D O 1
ATOM 2822 N N . ILE D 1 38 ? 115.846 135.991 73.575 1.00 18.07 33 ILE D N 1
ATOM 2823 C CA . ILE D 1 38 ? 116.906 136.005 72.603 1.00 16.81 33 ILE D CA 1
ATOM 2824 C C . ILE D 1 38 ? 117.412 137.461 72.615 1.00 18.79 33 ILE D C 1
ATOM 2825 O O . ILE D 1 38 ? 116.633 138.391 72.408 1.00 19.03 33 ILE D O 1
ATOM 2830 N N . TYR D 1 39 ? 118.716 137.648 72.847 1.00 13.37 34 TYR D N 1
ATOM 2831 C CA . TYR D 1 39 ? 119.356 138.957 72.875 1.00 11.25 34 TYR D CA 1
ATOM 2832 C C . TYR D 1 39 ? 120.098 139.174 71.597 1.00 15.90 34 TYR D C 1
ATOM 2833 O O . TYR D 1 39 ? 120.888 138.324 71.179 1.00 18.93 34 TYR D O 1
ATOM 2842 N N . VAL D 1 40 ? 119.815 140.284 70.944 1.00 10.57 35 VAL D N 1
ATOM 2843 C CA . VAL D 1 40 ? 120.443 140.648 69.696 1.00 11.01 35 VAL D CA 1
ATOM 2844 C C . VAL D 1 40 ? 121.072 142.022 69.870 1.00 17.46 35 VAL D C 1
ATOM 2845 O O . VAL D 1 40 ? 120.477 142.924 70.468 1.00 18.08 35 VAL D O 1
ATOM 2849 N N . ASN D 1 41 ? 122.288 142.159 69.325 1.00 14.01 36 ASN D N 1
ATOM 2850 C CA . ASN D 1 41 ? 123.076 143.364 69.277 1.00 12.84 36 ASN D CA 1
ATOM 2851 C C . ASN D 1 41 ? 122.247 144.403 68.508 1.00 19.49 36 ASN D C 1
ATOM 2852 O O . ASN D 1 41 ? 121.682 144.112 67.438 1.00 18.97 36 ASN D O 1
ATOM 2857 N N . THR D 1 42 ? 122.172 145.601 69.077 1.00 18.23 37 THR D N 1
ATOM 2858 C CA . THR D 1 42 ? 121.353 146.697 68.570 1.00 19.38 37 THR D CA 1
ATOM 2859 C C . THR D 1 42 ? 121.773 147.150 67.149 1.00 24.98 37 THR D C 1
ATOM 2860 O O . THR D 1 42 ? 120.895 147.428 66.336 1.00 27.02 37 THR D O 1
ATOM 2864 N N . GLU D 1 43 ? 123.074 147.151 66.833 1.00 20.39 38 GLU D N 1
ATOM 2865 C CA . GLU D 1 43 ? 123.582 147.510 65.506 1.00 20.18 38 GLU D CA 1
ATOM 2866 C C . GLU D 1 43 ? 123.305 146.430 64.453 1.00 22.15 38 GLU D C 1
ATOM 2867 O O . GLU D 1 43 ? 122.984 146.751 63.311 1.00 20.62 38 GLU D O 1
ATOM 2873 N N . THR D 1 44 ? 123.389 145.158 64.854 1.00 19.59 39 THR D N 1
ATOM 2874 C CA . THR D 1 44 ? 123.144 144.003 63.992 1.00 19.46 39 THR D CA 1
ATOM 2875 C C . THR D 1 44 ? 121.692 144.009 63.548 1.00 24.33 39 THR D C 1
ATOM 2876 O O . THR D 1 44 ? 121.416 143.893 62.353 1.00 23.27 39 THR D O 1
ATOM 2880 N N . ILE D 1 45 ? 120.767 144.148 64.507 1.00 22.36 40 ILE D N 1
ATOM 2881 C CA . ILE D 1 45 ? 119.357 144.087 64.169 1.00 23.12 40 ILE D CA 1
ATOM 2882 C C . ILE D 1 45 ? 118.943 145.320 63.317 1.00 25.57 40 ILE D C 1
ATOM 2883 O O . ILE D 1 45 ? 118.209 145.129 62.358 1.00 26.16 40 ILE D O 1
ATOM 2888 N N . LYS D 1 46 ? 119.496 146.524 63.580 1.00 21.01 41 LYS D N 1
ATOM 2889 C CA . LYS D 1 46 ? 119.210 147.732 62.786 1.00 20.64 41 LYS D CA 1
ATOM 2890 C C . LYS D 1 46 ? 119.661 147.529 61.314 1.00 24.34 41 LYS D C 1
ATOM 2891 O O . LYS D 1 46 ? 118.931 147.859 60.366 1.00 24.50 41 LYS D O 1
ATOM 2893 N N . SER D 1 47 ? 120.854 146.952 61.145 1.00 18.73 42 SER D N 1
ATOM 2894 C CA . SER D 1 47 ? 121.417 146.663 59.840 1.00 18.16 42 SER D CA 1
ATOM 2895 C C . SER D 1 47 ? 120.547 145.649 59.083 1.00 21.20 42 SER D C 1
ATOM 2896 O O . SER D 1 47 ? 120.341 145.808 57.885 1.00 21.83 42 SER D O 1
ATOM 2899 N N . MET D 1 48 ? 120.013 144.629 59.780 1.00 15.68 43 MET D N 1
ATOM 2900 C CA . MET D 1 48 ? 119.160 143.616 59.170 1.00 14.49 43 MET D CA 1
ATOM 2901 C C . MET D 1 48 ? 117.778 144.146 58.836 1.00 18.67 43 MET D C 1
ATOM 2902 O O . MET D 1 48 ? 117.235 143.802 57.792 1.00 17.99 43 MET D O 1
ATOM 2907 N N . LEU D 1 49 ? 117.225 145.022 59.674 1.00 14.68 44 LEU D N 1
ATOM 2908 C CA . LEU D 1 49 ? 115.888 145.554 59.413 1.00 14.55 44 LEU D CA 1
ATOM 2909 C C . LEU D 1 49 ? 115.843 146.573 58.260 1.00 19.35 44 LEU D C 1
ATOM 2910 O O . LEU D 1 49 ? 114.758 146.980 57.835 1.00 18.53 44 LEU D O 1
ATOM 2915 N N . GLU D 1 50 ? 117.000 146.899 57.694 1.00 17.76 45 GLU D N 1
ATOM 2916 C CA . GLU D 1 50 ? 117.111 147.837 56.569 1.00 18.41 45 GLU D CA 1
ATOM 2917 C C . GLU D 1 50 ? 116.902 147.162 55.215 1.00 23.40 45 GLU D C 1
ATOM 2918 O O . GLU D 1 50 ? 116.462 147.825 54.286 1.00 24.96 45 GLU D O 1
ATOM 2924 N N . LYS D 1 51 ? 117.197 145.858 55.112 1.00 18.87 46 LYS D N 1
ATOM 2925 C CA . LYS D 1 51 ? 117.097 145.034 53.907 1.00 18.68 46 LYS D CA 1
ATOM 2926 C C . LYS D 1 51 ? 115.730 145.047 53.224 1.00 21.69 46 LYS D C 1
ATOM 2927 O O . LYS D 1 51 ? 115.690 145.297 52.025 1.00 22.95 46 LYS D O 1
ATOM 2933 N N . ARG D 1 52 ? 114.621 144.756 53.962 1.00 14.69 47 ARG D N 1
ATOM 2934 C CA . ARG D 1 52 ? 113.249 144.676 53.402 1.00 12.10 47 ARG D CA 1
ATOM 2935 C C . ARG D 1 52 ? 112.523 145.988 53.594 1.00 13.73 47 ARG D C 1
ATOM 2936 O O . ARG D 1 52 ? 112.226 146.376 54.720 1.00 12.17 47 ARG D O 1
ATOM 2944 N N . ASN D 1 53 ? 112.276 146.692 52.489 1.00 9.24 48 ASN D N 1
ATOM 2945 C CA . ASN D 1 53 ? 111.757 148.040 52.486 1.00 9.13 48 ASN D CA 1
ATOM 2946 C C . ASN D 1 53 ? 110.235 148.207 52.643 1.00 14.29 48 ASN D C 1
ATOM 2947 O O . ASN D 1 53 ? 109.714 149.242 52.219 1.00 16.50 48 ASN D O 1
ATOM 2952 N N . TYR D 1 54 ? 109.528 147.271 53.286 1.00 10.10 49 TYR D N 1
ATOM 2953 C CA . TYR D 1 54 ? 108.066 147.418 53.472 1.00 9.37 49 TYR D CA 1
ATOM 2954 C C . TYR D 1 54 ? 107.731 148.411 54.597 1.00 12.94 49 TYR D C 1
ATOM 2955 O O . TYR D 1 54 ? 106.592 148.814 54.740 1.00 13.26 49 TYR D O 1
ATOM 2964 N N . ASP D 1 55 ? 108.734 148.765 55.412 1.00 9.20 50 ASP D N 1
ATOM 2965 C CA . ASP D 1 55 ? 108.652 149.718 56.511 1.00 8.53 50 ASP D CA 1
ATOM 2966 C C . ASP D 1 55 ? 110.078 150.129 56.907 1.00 14.61 50 ASP D C 1
ATOM 2967 O O . ASP D 1 55 ? 111.052 149.483 56.484 1.00 14.19 50 ASP D O 1
ATOM 2972 N N . THR D 1 56 ? 110.202 151.209 57.709 1.00 10.39 51 THR D N 1
ATOM 2973 C CA . THR D 1 56 ? 111.486 151.674 58.238 1.00 8.85 51 THR D CA 1
ATOM 2974 C C . THR D 1 56 ? 111.848 150.750 59.418 1.00 11.73 51 THR D C 1
ATOM 2975 O O . THR D 1 56 ? 111.001 150.006 59.896 1.00 10.88 51 THR D O 1
ATOM 2979 N N . VAL D 1 57 ? 113.085 150.842 59.912 1.00 9.77 52 VAL D N 1
ATOM 2980 C CA . VAL D 1 57 ? 113.568 150.075 61.055 1.00 9.74 52 VAL D CA 1
ATOM 2981 C C . VAL D 1 57 ? 112.679 150.375 62.275 1.00 14.65 52 VAL D C 1
ATOM 2982 O O . VAL D 1 57 ? 112.201 149.447 62.908 1.00 14.36 52 VAL D O 1
ATOM 2986 N N . ASP D 1 58 ? 112.435 151.661 62.571 1.00 11.56 53 ASP D N 1
ATOM 2987 C CA . ASP D 1 58 ? 111.600 152.067 63.705 1.00 11.46 53 ASP D CA 1
ATOM 2988 C C . ASP D 1 58 ? 110.139 151.655 63.554 1.00 14.18 53 ASP D C 1
ATOM 2989 O O . ASP D 1 58 ? 109.534 151.306 64.562 1.00 13.43 53 ASP D O 1
ATOM 2994 N N . GLY D 1 59 ? 109.619 151.618 62.319 1.00 10.48 54 GLY D N 1
ATOM 2995 C CA . GLY D 1 59 ? 108.261 151.146 62.036 1.00 9.42 54 GLY D CA 1
ATOM 2996 C C . GLY D 1 59 ? 108.102 149.668 62.372 1.00 12.65 54 GLY D C 1
ATOM 2997 O O . GLY D 1 59 ? 107.100 149.248 62.962 1.00 11.92 54 GLY D O 1
ATOM 2998 N N . LYS D 1 60 ? 109.139 148.862 62.060 1.00 8.48 55 LYS D N 1
ATOM 2999 C CA . LYS D 1 60 ? 109.139 147.429 62.337 1.00 7.00 55 LYS D CA 1
ATOM 3000 C C . LYS D 1 60 ? 109.246 147.193 63.846 1.00 10.07 55 LYS D C 1
ATOM 3001 O O . LYS D 1 60 ? 108.476 146.413 64.415 1.00 10.22 55 LYS D O 1
ATOM 3007 N N . LEU D 1 61 ? 110.194 147.874 64.492 1.00 7.13 56 LEU D N 1
ATOM 3008 C CA . LEU D 1 61 ? 110.403 147.755 65.935 1.00 6.36 56 LEU D CA 1
ATOM 3009 C C . LEU D 1 61 ? 109.161 148.208 66.724 1.00 12.24 56 LEU D C 1
ATOM 3010 O O . LEU D 1 61 ? 108.806 147.571 67.705 1.00 10.94 56 LEU D O 1
ATOM 3015 N N . TYR D 1 62 ? 108.483 149.269 66.269 1.00 11.96 57 TYR D N 1
ATOM 3016 C CA . TYR D 1 62 ? 107.266 149.787 66.895 1.00 13.30 57 TYR D CA 1
ATOM 3017 C C . TYR D 1 62 ? 106.157 148.745 66.862 1.00 16.80 57 TYR D C 1
ATOM 3018 O O . TYR D 1 62 ? 105.514 148.506 67.885 1.00 17.64 57 TYR D O 1
ATOM 3027 N N . LEU D 1 63 ? 105.947 148.103 65.712 1.00 13.13 58 LEU D N 1
ATOM 3028 C CA . LEU D 1 63 ? 104.938 147.050 65.625 1.00 13.35 58 LEU D CA 1
ATOM 3029 C C . LEU D 1 63 ? 105.284 145.828 66.518 1.00 13.13 58 LEU D C 1
ATOM 3030 O O . LEU D 1 63 ? 104.392 145.310 67.190 1.00 12.03 58 LEU D O 1
ATOM 3035 N N . TRP D 1 64 ? 106.561 145.384 66.525 1.00 8.75 59 TRP D N 1
ATOM 3036 C CA . TRP D 1 64 ? 107.024 144.267 67.362 1.00 8.39 59 TRP D CA 1
ATOM 3037 C C . TRP D 1 64 ? 106.807 144.595 68.821 1.00 12.57 59 TRP D C 1
ATOM 3038 O O . TRP D 1 64 ? 106.381 143.722 69.579 1.00 11.65 59 TRP D O 1
ATOM 3049 N N . ARG D 1 65 ? 107.065 145.858 69.218 1.00 10.05 60 ARG D N 1
ATOM 3050 C CA . ARG D 1 65 ? 106.868 146.304 70.596 1.00 9.34 60 ARG D CA 1
ATOM 3051 C C . ARG D 1 65 ? 105.393 146.347 70.960 1.00 15.00 60 ARG D C 1
ATOM 3052 O O . ARG D 1 65 ? 105.051 145.891 72.041 1.00 17.50 60 ARG D O 1
ATOM 3060 N N . GLU D 1 66 ? 104.519 146.861 70.071 1.00 11.47 61 GLU D N 1
ATOM 3061 C CA . GLU D 1 66 ? 103.071 146.959 70.313 1.00 11.58 61 GLU D CA 1
ATOM 3062 C C . GLU D 1 66 ? 102.384 145.598 70.393 1.00 14.97 61 GLU D C 1
ATOM 3063 O O . GLU D 1 66 ? 101.423 145.432 71.125 1.00 16.44 61 GLU D O 1
ATOM 3069 N N . LEU D 1 67 ? 102.879 144.630 69.651 1.00 11.54 62 LEU D N 1
ATOM 3070 C CA . LEU D 1 67 ? 102.348 143.273 69.653 1.00 12.33 62 LEU D CA 1
ATOM 3071 C C . LEU D 1 67 ? 103.033 142.410 70.704 1.00 16.58 62 LEU D C 1
ATOM 3072 O O . LEU D 1 67 ? 102.686 141.244 70.868 1.00 16.39 62 LEU D O 1
ATOM 3077 N N . GLU D 1 68 ? 104.003 143.009 71.441 1.00 13.72 63 GLU D N 1
ATOM 3078 C CA . GLU D 1 68 ? 104.776 142.415 72.531 1.00 12.65 63 GLU D CA 1
ATOM 3079 C C . GLU D 1 68 ? 105.579 141.186 72.098 1.00 15.35 63 GLU D C 1
ATOM 3080 O O . GLU D 1 68 ? 105.656 140.212 72.829 1.00 15.53 63 GLU D O 1
ATOM 3086 N N . TRP D 1 69 ? 106.206 141.250 70.915 1.00 11.11 64 TRP D N 1
ATOM 3087 C CA . TRP D 1 69 ? 107.097 140.194 70.433 1.00 9.44 64 TRP D CA 1
ATOM 3088 C C . TRP D 1 69 ? 108.527 140.478 70.967 1.00 17.91 64 TRP D C 1
ATOM 3089 O O . TRP D 1 69 ? 109.353 139.573 71.048 1.00 19.35 64 TRP D O 1
ATOM 3100 N N . ILE D 1 70 ? 108.797 141.750 71.321 1.00 15.01 65 ILE D N 1
ATOM 3101 C CA . ILE D 1 70 ? 110.056 142.236 71.883 1.00 14.54 65 ILE D CA 1
ATOM 3102 C C . ILE D 1 70 ? 109.786 142.950 73.205 1.00 20.54 65 ILE D C 1
ATOM 3103 O O . ILE D 1 70 ? 108.706 143.508 73.380 1.00 19.40 65 ILE D O 1
ATOM 3108 N N . GLU D 1 71 ? 110.757 142.902 74.139 1.00 20.03 66 GLU D N 1
ATOM 3109 C CA . GLU D 1 71 ? 110.674 143.582 75.438 1.00 20.23 66 GLU D CA 1
ATOM 3110 C C . GLU D 1 71 ? 111.596 144.808 75.390 1.00 25.72 66 GLU D C 1
ATOM 3111 O O . GLU D 1 71 ? 112.787 144.704 75.048 1.00 23.31 66 GLU D O 1
ATOM 3117 N N . CYS D 1 72 ? 111.023 145.982 75.676 1.00 25.12 67 CYS D N 1
ATOM 3118 C CA . CYS D 1 72 ? 111.721 147.262 75.607 1.00 25.67 67 CYS D CA 1
ATOM 3119 C C . CYS D 1 72 ? 111.778 148.030 76.893 1.00 28.90 67 CYS D C 1
ATOM 3120 O O . CYS D 1 72 ? 110.957 147.824 77.782 1.00 27.35 67 CYS D O 1
ATOM 3123 N N . ALA D 1 73 ? 112.701 149.004 76.941 1.00 26.68 68 ALA D N 1
ATOM 3124 C CA . ALA D 1 73 ? 112.802 150.008 77.993 1.00 26.66 68 ALA D CA 1
ATOM 3125 C C . ALA D 1 73 ? 111.667 151.013 7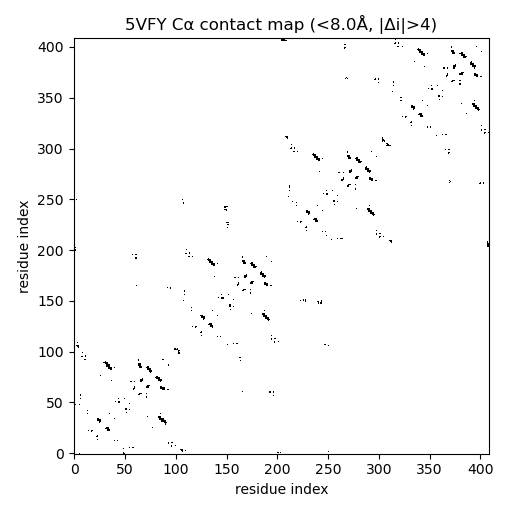7.684 1.00 35.17 68 ALA D C 1
ATOM 3126 O O . ALA D 1 73 ? 111.236 151.105 76.524 1.00 35.68 68 ALA D O 1
ATOM 3128 N N . GLU D 1 74 ? 111.242 151.808 78.678 1.00 34.01 69 GLU D N 1
ATOM 3129 C CA . GLU D 1 74 ? 110.140 152.768 78.519 1.00 35.04 69 GLU D CA 1
ATOM 3130 C C . GLU D 1 74 ? 110.293 153.765 77.333 1.00 36.96 69 GLU D C 1
ATOM 3131 O O . GLU D 1 74 ? 109.300 153.959 76.613 1.00 35.75 69 GLU D O 1
ATOM 3137 N N . ASP D 1 75 ? 111.485 154.333 77.087 1.00 32.15 70 ASP D N 1
ATOM 3138 C CA . ASP D 1 75 ? 111.656 155.299 75.998 1.00 31.29 70 ASP D CA 1
ATOM 3139 C C . ASP D 1 75 ? 112.579 154.826 74.845 1.00 32.57 70 ASP D C 1
ATOM 3140 O O . ASP D 1 75 ? 113.124 155.665 74.134 1.00 32.14 70 ASP D O 1
ATOM 3145 N N . ARG D 1 76 ? 112.801 153.512 74.665 1.00 28.25 71 ARG D N 1
ATOM 3146 C CA . ARG D 1 76 ? 113.614 153.005 73.536 1.00 26.48 71 ARG D CA 1
ATOM 3147 C C . ARG D 1 76 ? 113.163 151.602 73.116 1.00 27.12 71 ARG D C 1
ATOM 3148 O O . ARG D 1 76 ? 112.276 151.031 73.734 1.00 29.25 71 ARG D O 1
ATOM 3156 N N . PHE D 1 77 ? 113.683 151.107 72.006 1.00 20.02 72 PHE D N 1
ATOM 3157 C CA . PHE D 1 77 ? 113.352 149.802 71.414 1.00 17.73 72 PHE D CA 1
ATOM 3158 C C . PHE D 1 77 ? 114.278 148.688 71.941 1.00 24.00 72 PHE D C 1
ATOM 3159 O O . PHE D 1 77 ? 114.092 147.510 71.621 1.00 24.28 72 PHE D O 1
ATOM 3167 N N . ASN D 1 78 ? 115.288 149.077 72.703 1.00 21.34 73 ASN D N 1
ATOM 3168 C CA . ASN D 1 78 ? 116.208 148.124 73.298 1.00 22.59 73 ASN D CA 1
ATOM 3169 C C . ASN D 1 78 ? 116.116 148.159 74.813 1.00 28.08 73 ASN D C 1
ATOM 3170 O O . ASN D 1 78 ? 115.375 148.969 75.384 1.00 30.26 73 ASN D O 1
ATOM 3175 N N . LYS D 1 79 ? 116.850 147.269 75.450 1.00 22.28 74 LYS D N 1
ATOM 3176 C CA . LYS D 1 79 ? 116.841 147.115 76.886 1.00 21.21 74 LYS D CA 1
ATOM 3177 C C . LYS D 1 79 ? 118.254 146.869 77.360 1.00 22.85 74 LYS D C 1
ATOM 3178 O O . LYS D 1 79 ? 119.067 146.295 76.637 1.00 21.17 74 LYS D O 1
ATOM 3184 N N A ARG D 1 80 ? 118.534 147.301 78.580 0.50 19.96 75 ARG D N 1
ATOM 3185 N N B ARG D 1 80 ? 118.558 147.324 78.575 0.50 20.33 75 ARG D N 1
ATOM 3186 C CA A ARG D 1 80 ? 119.810 147.088 79.241 0.50 19.53 75 ARG D CA 1
ATOM 3187 C CA B ARG D 1 80 ? 119.855 147.113 79.215 0.50 20.08 75 ARG D CA 1
ATOM 3188 C C A ARG D 1 80 ? 119.688 145.731 79.896 0.50 23.78 75 ARG D C 1
ATOM 3189 C C B ARG D 1 80 ? 119.732 145.773 79.918 0.50 24.03 75 ARG D C 1
ATOM 3190 O O A ARG D 1 80 ? 118.742 145.493 80.649 0.50 24.48 75 ARG D O 1
ATOM 3191 O O B ARG D 1 80 ? 118.809 145.579 80.712 0.50 24.71 75 ARG D O 1
ATOM 3206 N N . ILE D 1 81 ? 120.598 144.824 79.564 1.00 20.01 76 ILE D N 1
ATOM 3207 C CA . ILE D 1 81 ? 120.563 143.469 80.102 1.00 20.39 76 ILE D CA 1
ATOM 3208 C C . ILE D 1 81 ? 121.895 143.069 80.754 1.00 25.76 76 ILE D C 1
ATOM 3209 O O . ILE D 1 81 ? 122.911 143.753 80.624 1.00 24.07 76 ILE D O 1
ATOM 3214 N N . LYS D 1 82 ? 121.854 141.966 81.490 1.00 23.75 77 LYS D N 1
ATOM 3215 C CA . LYS D 1 82 ? 122.997 141.433 82.194 1.00 23.58 77 LYS D CA 1
ATOM 3216 C C . LYS D 1 82 ? 123.225 139.973 81.736 1.00 30.51 77 LYS D C 1
ATOM 3217 O O . LYS D 1 82 ? 122.306 139.156 81.795 1.00 29.99 77 LYS D O 1
ATOM 3223 N N . ILE D 1 83 ? 124.451 139.664 81.266 1.00 28.76 78 ILE D N 1
ATOM 3224 C CA . ILE D 1 83 ? 124.895 138.332 80.837 1.00 30.60 78 ILE D CA 1
ATOM 3225 C C . ILE D 1 83 ? 126.210 138.012 81.587 1.00 36.72 78 ILE D C 1
ATOM 3226 O O . ILE D 1 83 ? 127.245 138.628 81.296 1.00 36.95 78 ILE D O 1
ATOM 3231 N N . ASP D 1 84 ? 126.153 137.059 82.556 1.00 34.18 79 ASP D N 1
ATOM 3232 C CA . ASP D 1 84 ? 127.273 136.621 83.416 1.00 34.17 79 ASP D CA 1
ATOM 3233 C C . ASP D 1 84 ? 128.000 137.821 84.067 1.00 35.98 79 ASP D C 1
ATOM 3234 O O . ASP D 1 84 ? 129.227 137.964 83.962 1.00 33.89 79 ASP D O 1
ATOM 3239 N N . GLY D 1 85 ? 127.208 138.700 84.677 1.00 32.16 80 GLY D N 1
ATOM 3240 C CA . GLY D 1 85 ? 127.701 139.902 85.337 1.00 31.92 80 GLY D CA 1
ATOM 3241 C C . GLY D 1 85 ? 127.975 141.094 84.436 1.00 36.56 80 GLY D C 1
ATOM 3242 O O . GLY D 1 85 ? 128.175 142.202 84.938 1.00 37.55 80 GLY D O 1
ATOM 3243 N N . GLU D 1 86 ? 127.999 140.894 83.107 1.00 31.81 81 GLU D N 1
ATOM 3244 C CA . GLU D 1 86 ? 128.256 141.976 82.158 1.00 30.96 81 GLU D CA 1
ATOM 3245 C C . GLU D 1 86 ? 126.960 142.644 81.696 1.00 32.77 81 GLU D C 1
ATOM 3246 O O . GLU D 1 86 ? 126.045 141.963 81.227 1.00 32.46 81 GLU D O 1
ATOM 3252 N N . ASN D 1 87 ? 126.902 143.977 81.820 1.00 28.10 82 ASN D N 1
ATOM 3253 C CA . ASN D 1 87 ? 125.763 144.785 81.388 1.00 27.52 82 ASN D CA 1
ATOM 3254 C C . ASN D 1 87 ? 125.960 145.298 79.960 1.00 30.76 82 ASN D C 1
ATOM 3255 O O . ASN D 1 87 ? 127.060 145.714 79.597 1.00 28.78 82 ASN D O 1
ATOM 3260 N N . MET D 1 88 ? 124.890 145.237 79.147 1.00 29.15 83 MET D N 1
ATOM 3261 C CA . MET D 1 88 ? 124.893 145.674 77.739 1.00 29.47 83 MET D CA 1
ATOM 3262 C C . MET D 1 88 ? 123.489 145.975 77.208 1.00 27.35 83 MET D C 1
ATOM 3263 O O . MET D 1 88 ? 122.514 145.466 77.748 1.00 26.57 83 MET D O 1
ATOM 3268 N N . TYR D 1 89 ? 123.393 146.765 76.141 1.00 21.08 84 TYR D N 1
ATOM 3269 C CA . TYR D 1 89 ? 122.097 147.046 75.494 1.00 20.37 84 TYR D CA 1
ATOM 3270 C C . TYR D 1 89 ? 121.854 145.985 74.454 1.00 24.14 84 TYR D C 1
ATOM 3271 O O . TYR D 1 89 ? 122.792 145.541 73.769 1.00 24.47 84 TYR D O 1
ATOM 3280 N N . ALA D 1 90 ? 120.601 145.568 74.337 1.00 18.36 85 ALA D N 1
ATOM 3281 C CA . ALA D 1 90 ? 120.209 144.591 73.340 1.00 17.04 85 ALA D CA 1
ATOM 3282 C C . ALA D 1 90 ? 118.741 144.712 73.007 1.00 19.01 85 ALA D C 1
ATOM 3283 O O . ALA D 1 90 ? 117.956 145.160 73.839 1.00 19.17 85 ALA D O 1
ATOM 3285 N N . VAL D 1 91 ? 118.368 144.261 71.799 1.00 14.94 86 VAL D N 1
ATOM 3286 C CA . VAL D 1 91 ? 116.979 144.071 71.389 1.00 13.05 86 VAL D CA 1
ATOM 3287 C C . VAL D 1 91 ? 116.630 142.686 71.980 1.00 14.03 86 VAL D C 1
ATOM 3288 O O . VAL D 1 91 ? 117.372 141.720 71.784 1.00 12.22 86 VAL D O 1
ATOM 3292 N N . VAL D 1 92 ? 115.574 142.638 72.797 1.00 9.43 87 VAL D N 1
ATOM 3293 C CA . VAL D 1 92 ? 115.153 141.439 73.529 1.00 8.94 87 VAL D CA 1
ATOM 3294 C C . VAL D 1 92 ? 113.930 140.809 72.869 1.00 12.49 87 VAL D C 1
ATOM 3295 O O . VAL D 1 92 ? 112.833 141.348 72.975 1.00 12.19 87 VAL D O 1
ATOM 3299 N N . ILE D 1 93 ? 114.134 139.704 72.159 1.00 10.33 88 ILE D N 1
ATOM 3300 C CA . ILE D 1 93 ? 113.070 138.976 71.471 1.00 11.01 88 ILE D CA 1
ATOM 3301 C C . ILE D 1 93 ? 112.548 137.877 72.370 1.00 15.59 88 ILE D C 1
ATOM 3302 O O . ILE D 1 93 ? 113.335 137.111 72.924 1.00 14.14 88 ILE D O 1
ATOM 3307 N N . LYS D 1 94 ? 111.217 137.780 72.502 1.00 14.90 89 LYS D N 1
ATOM 3308 C CA . LYS D 1 94 ? 110.574 136.730 73.295 1.00 14.50 89 LYS D CA 1
ATOM 3309 C C . LYS D 1 94 ? 110.629 135.404 72.529 1.00 20.58 89 LYS D C 1
ATOM 3310 O O . LYS D 1 94 ? 110.188 135.329 71.377 1.00 18.50 89 LYS D O 1
ATOM 3316 N N . TYR D 1 95 ? 111.240 134.376 73.141 1.00 22.29 90 TYR D N 1
ATOM 3317 C CA . TYR D 1 95 ? 111.359 133.059 72.511 1.00 24.67 90 TYR D CA 1
ATOM 3318 C C . TYR D 1 95 ? 109.987 132.450 72.178 1.00 24.31 90 TYR D C 1
ATOM 3319 O O . TYR D 1 95 ? 109.812 131.895 71.092 1.00 24.45 90 TYR D O 1
ATOM 3328 N N . SER D 1 96 ? 109.006 132.634 73.068 1.00 18.71 91 SER D N 1
ATOM 3329 C CA . SER D 1 96 ? 107.635 132.142 72.871 1.00 18.60 91 SER D CA 1
ATOM 3330 C C . SER D 1 96 ? 106.993 132.720 71.594 1.00 23.65 91 SER D C 1
ATOM 3331 O O . SER D 1 96 ? 106.370 131.975 70.843 1.00 24.03 91 SER D O 1
ATOM 3334 N N . SER D 1 97 ? 107.183 134.029 71.344 1.00 18.20 92 SER D N 1
ATOM 3335 C CA . SER D 1 97 ? 106.670 134.727 70.169 1.00 16.51 92 SER D CA 1
ATOM 3336 C C . SER D 1 97 ? 107.323 134.169 68.906 1.00 18.14 92 SER D C 1
ATOM 3337 O O . SER D 1 97 ? 106.625 133.870 67.935 1.00 16.86 92 SER D O 1
ATOM 3340 N N . TYR D 1 98 ? 108.658 133.998 68.933 1.00 13.33 93 TYR D N 1
ATOM 3341 C CA . TYR D 1 98 ? 109.383 133.428 67.812 1.00 12.61 93 TYR D CA 1
ATOM 3342 C C . TYR D 1 98 ? 108.901 131.986 67.522 1.00 16.72 93 TYR D C 1
ATOM 3343 O O . TYR D 1 98 ? 108.721 131.636 66.362 1.00 16.77 93 TYR D O 1
ATOM 3352 N N . SER D 1 99 ? 108.694 131.166 68.567 1.00 14.00 94 SER D N 1
ATOM 3353 C CA . SER D 1 99 ? 108.245 129.770 68.419 1.00 14.73 94 SER D CA 1
ATOM 3354 C C . SER D 1 99 ? 106.892 129.632 67.767 1.00 17.73 94 SER D C 1
ATOM 3355 O O . SER D 1 99 ? 106.752 128.813 66.863 1.00 18.01 94 SER D O 1
ATOM 3358 N N . ILE D 1 100 ? 105.905 130.419 68.221 1.00 12.78 95 ILE D N 1
ATOM 3359 C CA . ILE D 1 100 ? 104.562 130.354 67.665 1.00 14.06 95 ILE D CA 1
ATOM 3360 C C . ILE D 1 100 ? 104.573 130.869 66.216 1.00 15.07 95 ILE D C 1
ATOM 3361 O O . ILE D 1 100 ? 104.001 130.228 65.357 1.00 14.87 95 ILE D O 1
ATOM 3366 N N . LEU D 1 101 ? 105.282 131.948 65.947 1.00 11.36 96 LEU D N 1
ATOM 3367 C CA . LEU D 1 101 ? 105.374 132.500 64.605 1.00 12.29 96 LEU D CA 1
ATOM 3368 C C . LEU D 1 101 ? 106.052 131.546 63.644 1.00 18.56 96 LEU D C 1
ATOM 3369 O O . LEU D 1 101 ? 105.520 131.327 62.559 1.00 19.05 96 LEU D O 1
ATOM 3374 N N . LYS D 1 102 ? 107.134 130.877 64.085 1.00 15.90 97 LYS D N 1
ATOM 3375 C CA . LYS D 1 102 ? 107.851 129.872 63.277 1.00 16.30 97 LYS D CA 1
ATOM 3376 C C . LYS D 1 102 ? 106.920 128.682 62.922 1.00 19.67 97 LYS D C 1
ATOM 3377 O O . LYS D 1 102 ? 106.899 128.239 61.772 1.00 20.07 97 LYS D O 1
ATOM 3383 N N . ARG D 1 103 ? 106.109 128.240 63.878 1.00 16.30 98 ARG D N 1
ATOM 3384 C CA . ARG D 1 103 ? 105.143 127.149 63.700 1.00 18.48 98 ARG D CA 1
ATOM 3385 C C . ARG D 1 103 ? 104.053 127.489 62.658 1.00 24.98 98 ARG D C 1
ATOM 3386 O O . ARG D 1 103 ? 103.652 126.613 61.892 1.00 24.52 98 ARG D O 1
ATOM 3394 N N . LEU D 1 104 ? 103.623 128.761 62.603 1.00 22.91 99 LEU D N 1
ATOM 3395 C CA . LEU D 1 104 ? 102.643 129.235 61.632 1.00 23.50 99 LEU D CA 1
ATOM 3396 C C . LEU D 1 104 ? 103.122 129.121 60.201 1.00 25.39 99 LEU D C 1
ATOM 3397 O O . LEU D 1 104 ? 102.327 128.803 59.329 1.00 24.95 99 LEU D O 1
ATOM 3402 N N . TYR D 1 105 ? 104.401 129.402 59.943 1.00 22.58 100 TYR D N 1
ATOM 3403 C CA . TYR D 1 105 ? 104.899 129.450 58.570 1.00 22.38 100 TYR D CA 1
ATOM 3404 C C . TYR D 1 105 ? 105.540 128.162 58.068 1.00 30.20 100 TYR D C 1
ATOM 3405 O O . TYR D 1 105 ? 106.089 128.162 56.970 1.00 29.90 100 TYR D O 1
ATOM 3414 N N . LEU D 1 106 ? 105.355 127.042 58.807 1.00 30.47 101 LEU D N 1
ATOM 3415 C CA . LEU D 1 106 ? 105.833 125.701 58.446 1.00 59.69 101 LEU D CA 1
ATOM 3416 C C . LEU D 1 106 ? 104.990 125.141 57.293 1.00 102.18 101 LEU D C 1
ATOM 3417 O O . LEU D 1 106 ? 103.812 124.832 57.477 1.00 71.45 101 LEU D O 1
#

B-factor: mean 27.39, std 17.42, range [3.0, 123.97]

Solvent-accessible surface area: 21842 Å² total; per-residue (Å²): 116,77,19,0,27,40,5,8,86,6,0,2,28,4,0,61,86,2,93,170,108,140,99,37,78,74,11,225,100,86,127,32,0,32,6,76,30,75,34,0,69,57,16,1,117,140,90,139,24,49,96,20,81,22,0,0,70,5,0,63,43,7,64,6,6,53,25,38,85,85,31,38,26,66,74,24,73,34,95,89,25,89,96,129,2,0,2,0,36,81,64,13,2,42,37,5,66,102,11,90,125,90,127,45,13,9,2,0,0,0,28,4,0,10,57,5,0,60,116,1,72,165,103,137,104,25,62,74,10,116,108,85,124,32,0,34,3,88,15,122,40,0,67,74,42,1,114,93,21,48,0,23,77,25,82,19,0,0,97,2,0,63,53,10,84,1,5,55,30,35,103,106,101,40,10,68,132,23,139,41,154,63,114,78,59,96,4,0,4,0,21,80,44,3,7,44,8,0,95,144,12,49,139,94,176,110,78,57,0,18,69,2,0,80,4,0,10,56,6,0,62,42,0,65,85,47,134,38,26,65,72,14,246,106,89,123,32,0,30,6,30,25,69,0,0,67,7,17,1,96,78,90,134,58,38,97,20,74,20,0,0,88,5,0,62,53,4,60,1,5,56,32,32,102,105,97,46,15,71,62,21,140,45,154,62,114,105,76,114,4,0,3,0,21,75,52,3,1,27,7,0,81,129,5,34,126,205,116,90,79,59,0,12,68,2,0,89,4,0,10,56,5,0,57,113,4,75,165,112,135,119,28,66,64,11,249,104,78,126,39,0,29,2,80,35,134,50,2,28,58,26,1,120,156,103,145,54,37,96,30,90,21,0,11,84,5,0,72,48,4,58,1,5,58,29,36,187,130,108,42,18,70,134,19,146,48,151,57,113,80,74,105,3,4,4,0,22,78,59,4,7,31,8,0,103,130,5,42,131